Protein 5Y3T (pdb70)

CATH classification: 3.10.20.90

Secondary structure (DSSP, 8-state):
--SHHHHHHHHHHHHHHHHTT-HHHHHHHHHHHHHTT--EEEEEPPPPPTTS-EEEEEEEEETTS-EEEEEEEE-TTSBHHHHHHHHHHHH---GGGEEEESSSSB--TTSBSGGGT--STT-EEEEEE--TT--/-HHHHHHHHHHHHHHHHHHHHHTT--HHHHHHHHHHH--S-HHHHHHHHHHHHHHHHHHHHHHH-GGG-PPPHHHHHHHHHHTTT-HHHHHHHHHHHHHHHHHHHHHTT--GGGTHHHHHHHTTT-HHHHHHHHHHHHHHHHHHHTT-SSPPP----/-HHHHHHHHHHHHHT-HHHHHHHHHHHHHTT--EEEEE-GGGSPPS-EEEEEEEE-TT----S----SEEEEE-TT-BHHHHHHHHHHHH---GGGEEEEETTEEPPTTSBTGGGT--STT-EEEEEEPS--

Foldseek 3Di:
DPCVVVLVVLVVQLVVCVVVVVVVSVCVSVVVCVVVVPDDDDDDDDFDDLQDWAKEWEWEAEPVGDIDTDIDIDRQQDFPLNVQVVCCVVPNQHSVFKFKDDDNDTGDRGDGNVNRVDGHHPHYIYIYGYDPPPD/DVVVVVVVVVVVLVVQCVVQVVVPHHSLQQQLQCVQPVDPNSVVCCVPPVVVLLVVLQVLLCVVDVVQAGAASLLLVVLSSVVSNPSVRSSVVSNVLSVVLQVVVVVVPDHVVLQQSVLCRVPNNDSVRSNVVSCPVVCVVVVVCPPPPDDDDDDDD/DVVLVVQLVCCVVVVNVVSNVVSVVVCVVVVPDDQDADDLVVFQFFQAWEQEAEEEDDDDDDPPRDRVDIDRHTQSAFLLVVQVVCCVVPNAHPVFWWKAAPPDGGDRSDGNVVSPDRHHPGYMYIYGYDPD

InterPro domains:
  IPR000626 Ubiquitin-like domain [PS50053] (55-119)
  IPR001841 Zinc finger, RING-type [PS50089] (280-322)
  IPR001841 Zinc finger, RING-type [SM00184] (280-324)
  IPR001876 Zinc finger, RanBP2-type [PS01358] (195-214)
  IPR001876 Zinc finger, RanBP2-type [PS50199] (188-220)
  IPR001876 Zinc finger, RanBP2-type [SM00547] (193-217)
  IPR013083 Zinc finger, RING/FYVE/PHD-type [G3DSA:3.30.40.10] (274-361)
  IPR017907 Zinc finger, RING-type, conserved site [PS00518] (298-307)
  IPR027370 Zinc finger, RING-type, eukaryotic [PF13445] (280-322)
  IPR029071 Ubiquitin-like domain superfamily [SSF54236] (51-129)
  IPR036443 Zinc finger, RanBP2-type superfamily [SSF90209] (191-218)
  IPR044066 TRIAD supradomain [PS51873] (276-504)
  IPR047557 Heme-oxidized IRP2 ubiquitin ligase 1, Rcat domain [cd20358] (436-508)
  IPR047558 Heme-oxidized IRP2 ubiquitin ligase 1, BRcat domain [cd20345] (359-423)
  IPR047559 Heme-oxidized IRP2 ubiquitin ligase 1, modified RING finger, HC subclass [cd16633] (271-326)
  IPR051628 Linear Ubiquitination-Associated E3 Ligases [PTHR22770] (3-496)
  IPR057468 HOIL-1/Sharpin, LUBAC thetering domain [PF25393] (10-51)

Radius of gyration: 24.78 Å; Cα contacts (8 Å, |Δi|>4): 792; chains: 3; bounding box: 67×51×66 Å

Solvent-accessible surface area: 21397 Å² total; per-residue (Å²): 72,162,169,13,90,78,3,14,90,18,0,31,16,0,14,47,0,0,25,2,11,38,77,136,14,0,54,115,31,0,44,78,0,0,90,98,156,3,44,13,141,10,72,44,99,124,97,55,60,63,92,93,83,1,30,0,32,0,53,2,48,3,0,27,140,87,94,31,72,0,50,5,12,1,81,0,53,18,49,5,41,50,4,32,75,49,1,86,144,36,22,29,2,45,46,95,27,4,28,7,7,33,63,158,183,80,8,160,68,134,59,41,3,66,72,43,39,8,93,125,72,50,43,37,12,60,2,10,0,15,0,38,122,33,178,82,103,44,83,122,17,60,137,34,0,26,91,10,0,36,28,0,28,105,0,36,95,60,69,9,34,0,35,20,0,8,0,0,34,110,86,49,54,22,148,75,6,42,106,31,20,179,68,63,23,74,145,9,16,113,60,0,20,99,56,0,22,119,129,22,106,142,10,28,61,14,7,85,107,2,0,102,84,7,0,12,88,30,23,4,67,40,114,43,0,11,62,32,0,10,8,19,0,56,100,18,16,78,44,0,102,79,18,52,15,5,58,203,99,21,0,25,117,4,0,90,126,52,12,4,54,14,30,160,0,2,22,75,28,2,93,146,119,5,98,58,9,91,128,29,8,181,56,211,130,30,80,111,62,42,125,119,129,119,131,45,2,70,143,0,16,115,10,0,50,41,17,68,74,160,38,0,19,124,10,0,15,61,0,0,90,106,25,5,45,4,58,7,79,10,88,115,98,100,19,32,114,28,65,18,96,0,48,2,16,40,18,52,19,117,35,138,39,68,114,81,65,80,32,125,38,53,7,132,8,64,0,43,25,26,1,38,42,0,17,86,49,2,100,96,103,90,45,89,60,48,62,15,0,49,2,0,2,7,173,42,5,10,18,54,101,66,5,0,3,8,22,36,1,31,102,82,16,0,4,0,4,8,0,22,29,79,87,129

Organism: Mus musculus (NCBI:txid10090)

Nearest PDB structures (foldseek):
  5y3t-assembly1_A  TM=1.007E+00  e=5.235E-29  Mus musculus
  4dbg-assembly1_A  TM=9.729E-01  e=2.708E-15  Homo sapiens
  7v8e-assembly2_D  TM=9.627E-01  e=1.747E-13  Homo sapiens
  2lgy-assembly1_A  TM=8.645E-01  e=3.085E-15  Homo sapiens
  1v5o-assembly1_A  TM=7.874E-01  e=5.569E-07  Mus musculus

GO terms:
  GO:0043065 positive regulation of apoptotic process (P, IMP)
  GO:0043123 positive regulation of canonical NF-kappaB signal transduction (P, IMP)
  GO:1901224 positive regulation of non-canonical NF-kappaB signal transduction (P, IMP)
  GO:0071797 LUBAC complex (C, IDA)
  GO:1990757 ubiquitin ligase activator activity (F, IDA)
  GO:0033209 tumor necrosis factor-mediated signaling pathway (P, TAS)
  GO:0060546 negative regulation of necroptotic process (P, IGI)
  GO:2001238 positive regulation of extrinsic apoptotic signaling pathway (P, IMP)
  GO:0000209 protein polyubiquitination (P, IMP)
  GO:0005515 protein binding (F, IPI)

Structure (mmCIF, N/CA/C/O backbone):
data_5Y3T
#
_entry.id   5Y3T
#
_cell.length_a   143.902
_cell.length_b   59.732
_cell.length_c   58.554
_cell.angle_alpha   90.00
_cell.angle_beta   97.42
_cell.angle_gamma   90.00
#
_symmetry.space_group_name_H-M   'C 1 2 1'
#
loop_
_entity.id
_entity.type
_entity.pdbx_description
1 polymer 'RanBP-type and C3HC4-type zinc finger-containing protein 1'
2 polymer 'E3 ubiquitin-protein ligase RNF31'
3 polymer Sharpin
4 non-polymer GLYCEROL
5 water water
#
loop_
_atom_site.group_PDB
_atom_site.id
_atom_site.type_symbol
_atom_site.label_atom_id
_atom_site.label_alt_id
_atom_site.label_comp_id
_atom_site.label_asym_id
_atom_site.label_entity_id
_atom_site.label_seq_id
_atom_site.pdbx_PDB_ins_code
_atom_site.Cartn_x
_atom_site.Cartn_y
_atom_site.Cartn_z
_atom_site.occupancy
_atom_site.B_iso_or_equiv
_atom_site.auth_seq_id
_atom_site.auth_comp_id
_atom_site.auth_asym_id
_atom_site.auth_atom_id
_atom_site.pdbx_PDB_model_num
ATOM 1 N N . ASP A 1 2 ? 38.701 -27.097 42.152 1.00 104.86 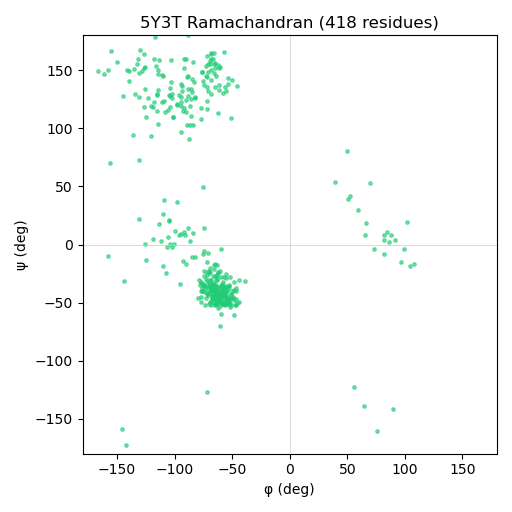2 ASP A N 1
ATOM 2 C CA . ASP A 1 2 ? 38.788 -26.734 40.715 1.00 100.63 2 ASP A CA 1
ATOM 3 C C . ASP A 1 2 ? 39.901 -25.679 40.502 1.00 96.68 2 ASP A C 1
ATOM 4 O O . ASP A 1 2 ? 39.897 -24.624 41.149 1.00 90.02 2 ASP A O 1
ATOM 9 N N . GLU A 1 3 ? 40.846 -25.984 39.606 1.00 89.39 3 GLU A N 1
ATOM 10 C CA . GLU A 1 3 ? 41.853 -25.016 39.141 1.00 96.96 3 GLU A CA 1
ATOM 11 C C . GLU A 1 3 ? 41.201 -23.950 38.208 1.00 95.06 3 GLU A C 1
ATOM 12 O O . GLU A 1 3 ? 40.252 -23.293 38.625 1.00 92.77 3 GLU A O 1
ATOM 18 N N . LYS A 1 4 ? 41.741 -23.738 36.994 1.00 88.64 4 LYS A N 1
ATOM 19 C CA . LYS A 1 4 ? 40.982 -23.232 35.851 1.00 75.49 4 LYS A CA 1
ATOM 20 C C . LYS A 1 4 ? 40.582 -24.429 34.984 1.00 74.91 4 LYS A C 1
ATOM 21 O O . LYS A 1 4 ? 40.609 -24.382 33.760 1.00 69.70 4 LYS A O 1
ATOM 27 N N . THR A 1 5 ? 40.276 -25.539 35.648 1.00 68.16 5 THR A N 1
ATOM 28 C CA . THR A 1 5 ? 39.408 -26.579 35.119 1.00 70.02 5 THR A CA 1
ATOM 29 C C . THR A 1 5 ? 37.957 -26.000 34.989 1.00 70.28 5 THR A C 1
ATOM 30 O O . THR A 1 5 ? 37.142 -26.464 34.181 1.00 64.85 5 THR A O 1
ATOM 34 N N . LYS A 1 6 ? 37.664 -25.022 35.838 1.00 66.29 6 LYS A N 1
ATOM 35 C CA . LYS A 1 6 ? 36.421 -24.274 35.847 1.00 72.75 6 LYS A CA 1
ATOM 36 C C . LYS A 1 6 ? 36.211 -23.657 34.479 1.00 71.90 6 LYS A C 1
ATOM 37 O O . LYS A 1 6 ? 35.163 -23.827 33.856 1.00 61.47 6 LYS A O 1
ATOM 43 N N . LYS A 1 7 ? 37.259 -22.975 34.026 1.00 72.66 7 LYS A N 1
ATOM 44 C CA . LYS A 1 7 ? 37.271 -22.205 32.791 1.00 69.77 7 LYS A CA 1
ATOM 45 C C . LYS A 1 7 ? 37.095 -23.105 31.573 1.00 59.43 7 LYS A C 1
ATOM 46 O O . LYS A 1 7 ? 36.235 -22.890 30.723 1.00 62.05 7 LYS A O 1
ATOM 52 N N . ALA A 1 8 ? 37.913 -24.126 31.502 1.00 56.32 8 ALA A N 1
ATOM 53 C CA . ALA A 1 8 ? 37.746 -25.137 30.473 1.00 62.49 8 ALA A CA 1
ATOM 54 C C . ALA A 1 8 ? 36.305 -25.729 30.416 1.00 56.12 8 ALA A C 1
ATOM 55 O O . ALA A 1 8 ? 35.823 -25.986 29.321 1.00 55.83 8 ALA A O 1
ATOM 57 N N . GLU A 1 9 ? 35.609 -25.899 31.547 1.00 54.21 9 GLU A N 1
ATOM 58 C CA . GLU A 1 9 ? 34.210 -26.428 31.518 1.00 55.84 9 GLU A CA 1
ATOM 59 C C . GLU A 1 9 ? 33.221 -25.426 30.886 1.00 57.06 9 GLU A C 1
ATOM 60 O O . GLU A 1 9 ? 32.428 -25.773 29.985 1.00 53.48 9 GLU A O 1
ATOM 66 N N . GLU A 1 10 ? 33.290 -24.194 31.373 1.00 53.28 10 GLU A N 1
ATOM 67 C CA . GLU A 1 10 ? 32.561 -23.058 30.811 1.00 58.71 10 GLU A CA 1
ATOM 68 C C . GLU A 1 10 ? 32.690 -22.993 29.318 1.00 53.18 10 GLU A C 1
ATOM 69 O O . GLU A 1 10 ? 31.684 -22.940 28.604 1.00 63.93 10 GLU A O 1
ATOM 75 N N . MET A 1 11 ? 33.921 -23.032 28.842 1.00 49.07 11 MET A N 1
ATOM 76 C CA . MET A 1 11 ? 34.159 -22.996 27.392 1.00 54.54 11 MET A CA 1
ATOM 77 C C . MET A 1 11 ? 33.553 -24.218 26.691 1.00 54.32 11 MET A C 1
ATOM 78 O O . MET A 1 11 ? 32.877 -24.074 25.683 1.00 49.09 11 MET A O 1
ATOM 83 N N . ALA A 1 12 ? 33.776 -25.407 27.246 1.00 50.18 12 ALA A N 1
ATOM 84 C CA . ALA A 1 12 ? 33.138 -26.605 26.721 1.00 55.77 12 ALA A CA 1
ATOM 85 C C . ALA A 1 12 ? 31.614 -26.465 26.624 1.00 49.00 12 ALA A C 1
ATOM 86 O O . ALA A 1 12 ? 31.034 -26.726 25.580 1.00 44.30 12 ALA A O 1
ATOM 88 N N . LEU A 1 13 ? 30.986 -26.025 27.705 1.00 47.46 13 LEU A N 1
ATOM 89 C CA . LEU A 1 13 ? 29.534 -25.876 27.723 1.00 44.57 13 LEU A CA 1
ATOM 90 C C . LEU A 1 13 ? 29.110 -24.789 26.727 1.00 49.97 13 LEU A C 1
ATOM 91 O O . LEU A 1 13 ? 28.055 -24.914 26.084 1.00 50.74 13 LEU A O 1
ATOM 96 N N . SER A 1 14 ? 29.926 -23.732 26.584 1.00 48.42 14 SER A N 1
ATOM 97 C CA . SER A 1 14 ? 29.599 -22.672 25.624 1.00 49.01 14 SER A CA 1
ATOM 98 C C . SER A 1 14 ? 29.698 -23.145 24.191 1.00 50.00 14 SER A C 1
ATOM 99 O O . SER A 1 14 ? 28.892 -22.765 23.372 1.00 49.72 14 SER A O 1
ATOM 102 N N . LEU A 1 15 ? 30.697 -23.970 23.898 1.00 53.83 15 LEU A N 1
ATOM 103 C CA . LEU A 1 15 ? 30.803 -24.651 22.600 1.00 52.55 15 LEU A CA 1
ATOM 104 C C . LEU A 1 15 ? 29.574 -25.483 22.286 1.00 49.99 15 LEU A C 1
ATOM 105 O O . LEU A 1 15 ? 29.104 -25.455 21.162 1.00 55.16 15 LEU A O 1
ATOM 110 N N . ALA A 1 16 ? 29.056 -26.226 23.266 1.00 49.08 16 ALA A N 1
ATOM 111 C CA . ALA A 1 16 ? 27.842 -27.038 23.053 1.00 50.53 16 ALA A CA 1
ATOM 112 C C . ALA A 1 16 ? 26.603 -26.195 22.720 1.00 50.03 16 ALA A C 1
ATOM 113 O O . ALA A 1 16 ? 25.777 -26.587 21.877 1.00 55.36 16 ALA A O 1
ATOM 115 N N . ARG A 1 17 ? 26.482 -25.055 23.386 1.00 52.16 17 ARG A N 1
ATOM 116 C CA . ARG A 1 17 ? 25.358 -24.116 23.156 1.00 54.93 17 ARG A CA 1
ATOM 117 C C . ARG A 1 17 ? 25.445 -23.384 21.811 1.00 54.23 17 ARG A C 1
ATOM 118 O O . ARG A 1 17 ? 24.445 -23.281 21.075 1.00 47.10 17 ARG A O 1
ATOM 126 N N . ALA A 1 18 ? 26.644 -22.919 21.475 1.00 51.57 18 ALA A N 1
ATOM 127 C CA . ALA A 1 18 ? 26.922 -22.385 20.127 1.00 47.91 18 ALA A CA 1
ATOM 128 C C . ALA A 1 18 ? 26.536 -23.377 19.027 1.00 50.78 18 ALA A C 1
ATOM 129 O O . ALA A 1 18 ? 25.876 -23.027 18.044 1.00 53.71 18 ALA A O 1
ATOM 131 N N . VAL A 1 19 ? 26.932 -24.630 19.199 1.00 47.70 19 VAL A N 1
ATOM 132 C CA . VAL A 1 19 ? 26.748 -25.594 18.125 1.00 50.99 19 VAL A CA 1
ATOM 133 C C . VAL A 1 19 ? 25.257 -25.871 17.964 1.00 53.27 19 VAL A C 1
ATOM 134 O O . VAL A 1 19 ? 24.734 -25.789 16.867 1.00 59.80 19 VAL A O 1
ATOM 138 N N . ALA A 1 20 ? 24.580 -26.154 19.071 1.00 52.21 20 ALA A N 1
ATOM 139 C CA . ALA A 1 20 ? 23.145 -26.448 19.085 1.00 47.27 20 ALA A CA 1
ATOM 140 C C . ALA A 1 20 ? 22.290 -25.254 18.620 1.00 46.93 20 ALA A C 1
ATOM 141 O O . ALA A 1 20 ? 21.223 -25.445 18.037 1.00 52.94 20 ALA A O 1
ATOM 143 N N . GLY A 1 21 ? 22.777 -24.042 18.863 1.00 44.98 21 GLY A N 1
ATOM 144 C CA . GLY A 1 21 ? 22.100 -22.826 18.465 1.00 47.08 21 GLY A CA 1
ATOM 145 C C . GLY A 1 21 ? 22.461 -22.281 17.105 1.00 52.70 21 GLY A C 1
ATOM 146 O O . GLY A 1 21 ? 22.071 -21.141 16.753 1.00 58.78 21 GLY A O 1
ATOM 147 N N . GLY A 1 22 ? 23.235 -23.053 16.346 1.00 52.19 22 GLY A N 1
ATOM 148 C CA . GLY A 1 22 ? 23.644 -22.656 15.001 1.00 52.17 22 GLY A CA 1
ATOM 149 C C . GLY A 1 22 ? 24.551 -21.458 14.917 1.00 49.88 22 GLY A C 1
ATOM 150 O O . GLY A 1 22 ? 24.685 -20.862 13.867 1.00 58.84 22 GLY A O 1
ATOM 151 N N . ASP A 1 23 ? 25.203 -21.094 16.008 1.00 57.53 23 ASP A N 1
ATOM 152 C CA . ASP A 1 23 ? 26.032 -19.907 15.995 1.00 56.62 23 ASP A CA 1
ATOM 153 C C . ASP A 1 23 ? 27.397 -20.407 15.518 1.00 65.16 23 ASP A C 1
ATOM 154 O O . ASP A 1 23 ? 28.232 -20.853 16.317 1.00 71.41 23 ASP A O 1
ATOM 159 N N . GLU A 1 24 ? 27.578 -20.369 14.196 1.00 71.78 24 GLU A N 1
ATOM 160 C CA . GLU A 1 24 ? 28.825 -20.790 13.556 1.00 75.38 24 GLU A CA 1
ATOM 161 C C . GLU A 1 24 ? 30.060 -20.057 14.069 1.00 73.34 24 GLU A C 1
ATOM 162 O O . GLU A 1 24 ? 31.043 -20.724 14.393 1.00 67.21 24 GLU A O 1
ATOM 168 N N . GLN A 1 25 ? 30.028 -18.719 14.140 1.00 68.47 25 GLN A N 1
ATOM 169 C CA . GLN A 1 25 ? 31.241 -17.969 14.580 1.00 72.17 25 GLN A CA 1
ATOM 170 C C . GLN A 1 25 ? 31.609 -18.250 16.038 1.00 65.69 25 GLN A C 1
ATOM 171 O O . GLN A 1 25 ? 32.783 -18.250 16.366 1.00 71.74 25 GLN A O 1
ATOM 177 N N . ALA A 1 26 ? 30.625 -18.476 16.907 1.00 62.55 26 ALA A N 1
ATOM 178 C CA . ALA A 1 26 ? 30.912 -18.745 18.321 1.00 62.18 26 ALA A CA 1
ATOM 179 C C . ALA A 1 26 ? 31.415 -20.205 18.460 1.00 53.31 26 ALA A C 1
ATOM 180 O O . ALA A 1 26 ? 32.359 -20.483 19.191 1.00 55.41 26 ALA A O 1
ATOM 182 N N . ALA A 1 27 ? 30.815 -21.119 17.717 1.00 46.26 27 ALA A N 1
ATOM 183 C CA . ALA A 1 27 ? 31.326 -22.486 17.695 1.00 56.16 27 ALA A CA 1
ATOM 184 C C . ALA A 1 27 ? 32.809 -22.507 17.319 1.00 58.57 27 ALA A C 1
ATOM 185 O O . ALA A 1 27 ? 33.577 -23.236 17.930 1.00 60.64 27 ALA A O 1
ATOM 187 N N . ILE A 1 28 ? 33.198 -21.664 16.357 1.00 62.61 28 ILE A N 1
ATOM 188 C CA . ILE A 1 28 ? 34.594 -21.552 15.917 1.00 61.47 28 ILE A CA 1
ATOM 189 C C . ILE A 1 28 ? 35.469 -21.003 17.041 1.00 64.45 28 ILE A C 1
ATOM 190 O O . ILE A 1 28 ? 36.552 -21.544 17.291 1.00 59.86 28 ILE A O 1
ATOM 195 N N . LYS A 1 29 ? 34.994 -19.956 17.710 1.00 56.20 29 LYS A N 1
ATOM 196 C CA . LYS A 1 29 ? 35.749 -19.369 18.792 1.00 56.86 29 LYS A CA 1
ATOM 197 C C . LYS A 1 29 ? 36.068 -20.320 19.954 1.00 57.59 29 LYS A C 1
ATOM 198 O O . LYS A 1 29 ? 37.191 -20.354 20.440 1.00 65.56 29 LYS A O 1
ATOM 204 N N . TYR A 1 30 ? 35.064 -21.042 20.426 1.00 58.74 30 TYR A N 1
ATOM 205 C CA . TYR A 1 30 ? 35.240 -21.904 21.576 1.00 57.16 30 TYR A CA 1
ATOM 206 C C . TYR A 1 30 ? 36.036 -23.139 21.191 1.00 54.44 30 TYR A C 1
ATOM 207 O O . TYR A 1 30 ? 36.879 -23.549 21.943 1.00 56.30 30 TYR A O 1
ATOM 216 N N . ALA A 1 31 ? 35.774 -23.719 20.017 1.00 56.97 31 ALA A N 1
ATOM 217 C CA . ALA A 1 31 ? 36.568 -24.837 19.518 1.00 59.38 31 ALA A CA 1
ATOM 218 C C . ALA A 1 31 ? 38.041 -24.463 19.396 1.00 67.18 31 ALA A C 1
ATOM 219 O O . ALA A 1 31 ? 38.928 -25.293 19.673 1.00 56.16 31 ALA A O 1
ATOM 221 N N . THR A 1 32 ? 38.265 -23.214 18.977 1.00 65.56 32 THR A N 1
ATOM 222 C CA . THR A 1 32 ? 39.588 -22.671 18.714 1.00 63.92 32 THR A CA 1
ATOM 223 C C . THR A 1 32 ? 40.324 -22.500 20.021 1.00 60.52 32 THR A C 1
ATOM 224 O O . THR A 1 32 ? 41.420 -23.014 20.182 1.00 66.72 32 THR A O 1
ATOM 228 N N . TRP A 1 33 ? 39.692 -21.847 20.970 1.00 56.79 33 TRP A N 1
ATOM 229 C CA . TRP A 1 33 ? 40.271 -21.666 22.314 1.00 62.25 33 TRP A CA 1
ATOM 230 C C . TRP A 1 33 ? 40.596 -23.005 23.005 1.00 66.19 33 TRP A C 1
ATOM 231 O O . TRP A 1 33 ? 41.580 -23.084 23.740 1.00 71.98 33 TRP A O 1
ATOM 242 N N . LEU A 1 34 ? 39.749 -24.025 22.790 1.00 64.33 34 LEU A N 1
ATOM 243 C CA . LEU A 1 34 ? 39.915 -25.348 23.424 1.00 63.85 34 LEU A CA 1
ATOM 244 C C . LEU A 1 34 ? 41.008 -26.176 22.742 1.00 59.22 34 LEU A C 1
ATOM 245 O O . LEU A 1 34 ? 41.814 -26.796 23.420 1.00 55.39 34 LEU A O 1
ATOM 250 N N . ALA A 1 35 ? 41.002 -26.202 21.410 1.00 62.41 35 ALA A N 1
ATOM 251 C CA . ALA A 1 35 ? 42.060 -26.840 20.631 1.00 62.20 35 ALA A CA 1
ATOM 252 C C . ALA A 1 35 ? 43.406 -26.231 20.951 1.00 63.72 35 ALA A C 1
ATOM 253 O O . ALA A 1 35 ? 44.416 -26.962 21.114 1.00 64.08 35 ALA A O 1
ATOM 255 N N . GLU A 1 36 ? 43.436 -24.913 21.093 1.00 56.41 36 GLU A N 1
ATOM 256 C CA . GLU A 1 36 ? 44.728 -24.268 21.334 1.00 64.57 36 GLU A CA 1
ATOM 257 C C . GLU A 1 36 ? 45.300 -24.624 22.731 1.00 61.75 36 GLU A C 1
ATOM 258 O O . GLU A 1 36 ? 46.516 -24.773 22.891 1.00 65.18 36 GLU A O 1
ATOM 264 N N . GLN A 1 37 ? 44.428 -24.861 23.703 1.00 61.99 37 GLN A N 1
ATOM 265 C CA . GLN A 1 37 ? 44.822 -25.399 25.021 1.00 59.59 37 GLN A CA 1
ATOM 266 C C . GLN A 1 37 ? 44.964 -26.939 25.085 1.00 62.72 37 GLN A C 1
ATOM 267 O O . GLN A 1 37 ? 45.080 -27.514 26.189 1.00 62.10 37 GLN A O 1
ATOM 273 N N . ARG A 1 38 ? 44.931 -27.607 23.928 1.00 63.59 38 ARG A N 1
ATOM 274 C CA . ARG A 1 38 ? 44.946 -29.088 23.833 1.00 71.21 38 ARG A CA 1
ATOM 275 C C . ARG A 1 38 ? 44.094 -29.797 24.914 1.00 66.38 38 ARG A C 1
ATOM 276 O O . ARG A 1 38 ? 44.580 -30.647 25.638 1.00 71.00 38 ARG A O 1
ATOM 284 N N . VAL A 1 39 ? 42.817 -29.423 25.024 1.00 75.86 39 VAL A N 1
ATOM 285 C CA . VAL A 1 39 ? 41.964 -29.930 26.110 1.00 65.94 39 VAL A CA 1
ATOM 286 C C . VAL A 1 39 ? 41.353 -31.249 25.699 1.00 62.47 39 VAL A C 1
ATOM 287 O O . VAL A 1 39 ? 40.756 -31.365 24.631 1.00 66.20 39 VAL A O 1
ATOM 291 N N . PRO A 1 40 ? 41.546 -32.271 26.518 1.00 57.85 40 PRO A N 1
ATOM 292 C CA . PRO A 1 40 ? 40.956 -33.549 26.130 1.00 58.59 40 PRO A CA 1
ATOM 293 C C . PRO A 1 40 ? 39.490 -33.584 26.541 1.00 53.10 40 PRO A C 1
ATOM 294 O O . PRO A 1 40 ? 39.171 -33.297 27.707 1.00 55.54 40 PRO A O 1
ATOM 298 N N . LEU A 1 41 ? 38.620 -33.897 25.582 1.00 49.95 41 LEU A N 1
ATOM 299 C CA . LEU A 1 41 ? 37.171 -33.807 25.771 1.00 53.17 41 LEU A CA 1
ATOM 300 C C . LEU A 1 41 ? 36.463 -35.075 25.314 1.00 54.98 41 LEU A C 1
ATOM 301 O O . LEU A 1 41 ? 36.904 -35.721 24.366 1.00 62.10 41 LEU A O 1
ATOM 306 N N . ARG A 1 42 ? 35.363 -35.408 25.978 1.00 57.66 42 ARG A N 1
ATOM 307 C CA . ARG A 1 42 ? 34.391 -36.388 25.473 1.00 61.27 42 ARG A CA 1
ATOM 308 C C . ARG A 1 42 ? 33.376 -35.540 24.711 1.00 63.96 42 ARG A C 1
ATOM 309 O O . ARG A 1 42 ? 32.758 -34.638 25.289 1.00 64.05 42 ARG A O 1
ATOM 317 N N . VAL A 1 43 ? 33.264 -35.780 23.405 1.00 64.64 43 VAL A N 1
ATOM 318 C CA . VAL A 1 43 ? 32.295 -35.113 22.559 1.00 58.19 43 VAL A CA 1
ATOM 319 C C . VAL A 1 43 ? 31.420 -36.179 21.959 1.00 65.13 43 VAL A C 1
ATOM 320 O O . VAL A 1 43 ? 31.904 -37.053 21.263 1.00 66.48 43 VAL A O 1
ATOM 324 N N . GLN A 1 44 ? 30.128 -36.106 22.256 1.00 70.57 44 GLN A N 1
ATOM 325 C CA . GLN A 1 44 ? 29.169 -37.089 21.804 1.00 71.77 44 GLN A CA 1
ATOM 326 C C . GLN A 1 44 ? 27.904 -36.425 21.382 1.00 65.68 44 GLN A C 1
ATOM 327 O O . GLN A 1 44 ? 27.523 -35.396 21.893 1.00 72.53 44 GLN A O 1
ATOM 333 N N . VAL A 1 45 ? 27.262 -37.057 20.426 1.00 66.80 45 VAL A N 1
ATOM 334 C CA . VAL A 1 45 ? 25.933 -36.716 20.027 1.00 69.57 45 VAL A CA 1
ATOM 335 C C . VAL A 1 45 ? 24.992 -37.148 21.167 1.00 77.70 45 VAL A C 1
ATOM 336 O O . VAL A 1 45 ? 25.121 -38.253 21.701 1.00 70.27 45 VAL A O 1
ATOM 340 N N . LYS A 1 46 ? 24.081 -36.257 21.571 1.00 80.06 46 LYS A N 1
ATOM 341 C CA . LYS A 1 46 ? 23.131 -36.596 22.619 1.00 80.66 46 LYS A CA 1
ATOM 342 C C . LYS A 1 46 ? 22.289 -37.777 22.137 1.00 84.72 46 LYS A C 1
ATOM 343 O O . LYS A 1 46 ? 21.898 -37.819 20.972 1.00 75.75 46 LYS A O 1
ATOM 349 N N . PRO A 1 47 ? 22.041 -38.760 23.017 1.00 95.42 47 PRO A N 1
ATOM 350 C CA . PRO A 1 47 ? 21.199 -39.893 22.575 1.00 102.94 47 PRO A CA 1
ATOM 351 C C . PRO A 1 47 ? 19.796 -39.455 22.149 1.00 99.86 47 PRO A C 1
ATOM 352 O O . PRO A 1 47 ? 19.303 -38.440 22.636 1.00 87.14 47 PRO A O 1
ATOM 356 N N . GLU A 1 48 ? 19.169 -40.215 21.251 1.00 109.20 48 GLU A N 1
ATOM 357 C CA . GLU A 1 48 ? 17.764 -39.983 20.920 1.00 115.70 48 GLU A CA 1
ATOM 358 C C . GLU A 1 48 ? 16.939 -40.248 22.175 1.00 112.96 48 GLU A C 1
ATOM 359 O O . GLU A 1 48 ? 17.258 -41.138 22.976 1.00 98.06 48 GLU A O 1
ATOM 365 N N . VAL A 1 49 ? 15.882 -39.450 22.307 1.00 118.73 49 VAL A N 1
ATOM 366 C CA . VAL A 1 49 ? 15.162 -39.215 23.570 1.00 113.90 49 VAL A CA 1
ATOM 367 C C . VAL A 1 49 ? 14.598 -40.476 24.276 1.00 111.41 49 VAL A C 1
ATOM 368 O O . VAL A 1 49 ? 14.527 -41.562 23.686 1.00 107.86 49 VAL A O 1
ATOM 372 N N . SER A 1 50 ? 14.217 -40.314 25.548 1.00 107.56 50 SER A N 1
ATOM 373 C CA . SER A 1 50 ? 13.515 -41.354 26.304 1.00 102.45 50 SER A CA 1
ATOM 374 C C . SER A 1 50 ? 12.089 -41.560 25.754 1.00 107.97 50 SER A C 1
ATOM 375 O O . SER A 1 50 ? 11.527 -40.656 25.110 1.00 107.17 50 SER A O 1
ATOM 378 N N . PRO A 1 51 ? 11.485 -42.738 26.016 1.00 108.58 51 PRO A N 1
ATOM 379 C CA . PRO A 1 51 ? 10.058 -42.919 25.684 1.00 108.56 51 PRO A CA 1
ATOM 380 C C . PRO A 1 51 ? 9.013 -41.962 26.362 1.00 110.43 51 PRO A C 1
ATOM 381 O O . PRO A 1 51 ? 7.830 -42.069 26.034 1.00 104.79 51 PRO A O 1
ATOM 385 N N . THR A 1 52 ? 9.418 -41.060 27.272 1.00 105.65 52 THR A N 1
ATOM 386 C CA . THR A 1 52 ? 8.513 -40.013 27.806 1.00 112.20 52 THR A CA 1
ATOM 387 C C . THR A 1 52 ? 8.890 -38.622 27.281 1.00 105.60 52 THR A C 1
ATOM 388 O O . THR A 1 52 ? 8.784 -37.623 28.002 1.00 96.61 52 THR A O 1
ATOM 392 N N . GLN A 1 53 ? 9.296 -38.564 26.012 1.00 96.14 53 GLN A N 1
ATOM 393 C CA . GLN A 1 53 ? 9.750 -37.315 25.401 1.00 97.06 53 GLN A CA 1
ATOM 394 C C . GLN A 1 53 ? 9.294 -37.145 23.943 1.00 88.20 53 GLN A C 1
ATOM 395 O O . GLN A 1 53 ? 9.115 -38.115 23.208 1.00 82.60 53 GLN A O 1
ATOM 401 N N . ASP A 1 54 ? 9.118 -35.885 23.555 1.00 81.86 54 ASP A N 1
ATOM 402 C CA . ASP A 1 54 ? 8.517 -35.526 22.284 1.00 81.05 54 ASP A CA 1
ATOM 403 C C . ASP A 1 54 ? 9.432 -35.911 21.118 1.00 78.28 54 ASP A C 1
ATOM 404 O O . ASP A 1 54 ? 10.615 -35.602 21.125 1.00 86.34 54 ASP A O 1
ATOM 409 N N . ILE A 1 55 ? 8.858 -36.607 20.142 1.00 71.09 55 ILE A N 1
ATOM 410 C CA . ILE A 1 55 ? 9.492 -36.905 18.872 1.00 66.13 55 ILE A CA 1
ATOM 411 C C . ILE A 1 55 ? 8.536 -36.571 17.731 1.00 63.57 55 ILE A C 1
ATOM 412 O O . ILE A 1 55 ? 7.326 -36.539 17.944 1.00 59.64 55 ILE A O 1
ATOM 417 N N . ARG A 1 56 ? 9.072 -36.375 16.519 1.00 65.21 56 ARG A N 1
ATOM 418 C CA . ARG A 1 56 ? 8.256 -36.112 15.319 1.00 61.21 56 ARG A CA 1
ATOM 419 C C . ARG A 1 56 ? 7.957 -37.385 14.539 1.00 60.67 56 ARG A C 1
ATOM 420 O O . ARG A 1 56 ? 8.878 -38.081 14.102 1.00 71.95 56 ARG A O 1
ATOM 428 N N . LEU A 1 57 ? 6.678 -37.681 14.344 1.00 61.97 57 LEU A N 1
ATOM 429 C CA . LEU A 1 57 ? 6.245 -38.899 13.649 1.00 59.20 57 LEU A CA 1
ATOM 430 C C . LEU A 1 57 ? 5.824 -38.570 12.221 1.00 57.04 57 LEU A C 1
ATOM 431 O O . LEU A 1 57 ? 4.965 -37.741 12.006 1.00 61.58 57 LEU A O 1
ATOM 436 N N . CYS A 1 58 ? 6.397 -39.257 11.254 1.00 55.55 58 CYS A N 1
ATOM 437 C CA . CYS A 1 58 ? 6.018 -39.087 9.872 1.00 52.72 58 CYS A CA 1
ATOM 438 C C . CYS A 1 58 ? 4.829 -39.985 9.529 1.00 52.70 58 CYS A C 1
ATOM 439 O O . CYS A 1 58 ? 4.969 -41.190 9.320 1.00 55.41 58 CYS A O 1
ATOM 442 N N . VAL A 1 59 ? 3.650 -39.367 9.459 1.00 56.14 59 VAL A N 1
ATOM 443 C CA . VAL A 1 59 ? 2.410 -40.065 9.225 1.00 53.41 59 VAL A CA 1
ATOM 444 C C . VAL A 1 59 ? 2.051 -39.966 7.763 1.00 54.18 59 VAL A C 1
ATOM 445 O O . VAL A 1 59 ? 1.860 -38.864 7.277 1.00 58.27 59 VAL A O 1
ATOM 449 N N . SER A 1 60 ? 1.926 -41.113 7.090 1.00 50.51 60 SER A N 1
ATOM 450 C CA . SER A 1 60 ? 1.258 -41.209 5.808 1.00 52.12 60 SER A CA 1
ATOM 451 C C . SER A 1 60 ? -0.254 -41.308 6.044 1.00 55.53 60 SER A C 1
ATOM 452 O O . SER A 1 60 ? -0.714 -42.203 6.731 1.00 57.73 60 SER A O 1
ATOM 455 N N . VAL A 1 61 ? -1.017 -40.431 5.410 1.00 52.52 61 VAL A N 1
ATOM 456 C CA . VAL A 1 61 ? -2.439 -40.377 5.564 1.00 51.55 61 VAL A CA 1
ATOM 457 C C . VAL A 1 61 ? -3.053 -40.731 4.227 1.00 52.04 61 VAL A C 1
ATOM 458 O O . VAL A 1 61 ? -2.673 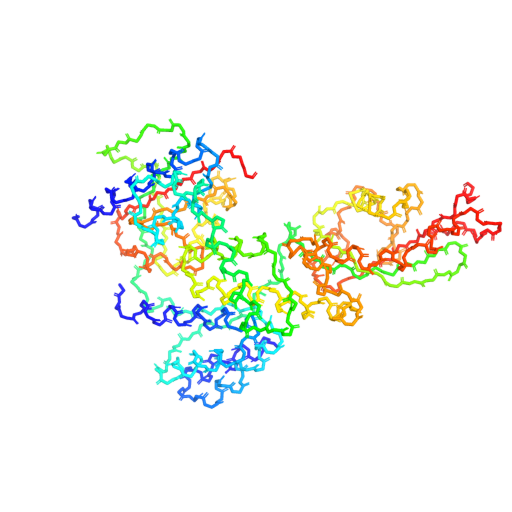-40.179 3.224 1.00 44.39 61 VAL A O 1
ATOM 462 N N . GLU A 1 62 ? -3.996 -41.665 4.242 1.00 52.00 62 GLU A N 1
ATOM 463 C CA . GLU A 1 62 ? -4.861 -41.922 3.112 1.00 57.91 62 GLU A CA 1
ATOM 464 C C . GLU A 1 62 ? -6.294 -41.900 3.607 1.00 51.30 62 GLU A C 1
ATOM 465 O O . GLU A 1 62 ? -6.559 -42.237 4.749 1.00 55.33 62 GLU A O 1
ATOM 471 N N . ASP A 1 63 ? -7.204 -41.491 2.742 1.00 48.17 63 ASP A N 1
ATOM 472 C CA . ASP A 1 63 ? -8.606 -41.498 3.076 1.00 55.28 63 ASP A CA 1
ATOM 473 C C . ASP A 1 63 ? -9.428 -42.452 2.167 1.00 54.95 63 ASP A C 1
ATOM 474 O O . ASP A 1 63 ? -8.909 -43.078 1.251 1.00 60.14 63 ASP A O 1
ATOM 479 N N . ALA A 1 64 ? -10.722 -42.534 2.435 1.00 55.45 64 ALA A N 1
ATOM 480 C CA . ALA A 1 64 ? -11.626 -43.419 1.721 1.00 50.88 64 ALA A CA 1
ATOM 481 C C . ALA A 1 64 ? -11.983 -42.966 0.327 1.00 53.00 64 ALA A C 1
ATOM 482 O O . ALA A 1 64 ? -12.949 -43.466 -0.247 1.00 61.38 64 ALA A O 1
ATOM 484 N N . TYR A 1 65 ? -11.252 -41.995 -0.222 1.00 60.88 65 TYR A N 1
ATOM 485 C CA . TYR A 1 65 ? -11.556 -41.422 -1.542 1.00 56.77 65 TYR A CA 1
ATOM 486 C C . TYR A 1 65 ? -10.295 -41.389 -2.400 1.00 57.17 65 TYR A C 1
ATOM 487 O O . TYR A 1 65 ? -10.220 -40.621 -3.385 1.00 58.18 65 TYR A O 1
ATOM 496 N N . MET A 1 66 ? -9.345 -42.261 -2.023 1.00 62.82 66 MET A N 1
ATOM 497 C CA . MET A 1 66 ? -7.976 -42.412 -2.601 1.00 71.37 66 MET A CA 1
ATOM 498 C C . MET A 1 66 ? -6.935 -41.322 -2.284 1.00 64.40 66 MET A C 1
ATOM 499 O O . MET A 1 66 ? -5.775 -41.480 -2.666 1.00 68.05 66 MET A O 1
ATOM 504 N N . HIS A 1 67 ? -7.317 -40.249 -1.578 1.00 59.67 67 HIS A N 1
ATOM 505 C CA . HIS A 1 67 ? -6.408 -39.113 -1.349 1.00 51.86 67 HIS A CA 1
ATOM 506 C C . HIS A 1 67 ? -5.356 -39.423 -0.312 1.00 47.41 67 HIS A C 1
ATOM 507 O O . HIS A 1 67 ? -5.649 -40.018 0.694 1.00 54.76 67 HIS A O 1
ATOM 514 N N . THR A 1 68 ? -4.142 -38.957 -0.545 1.00 48.36 68 THR A N 1
ATOM 515 C CA . THR A 1 68 ? -3.012 -39.224 0.338 1.00 47.56 68 THR A CA 1
ATOM 516 C C . THR A 1 68 ? -2.295 -37.913 0.593 1.00 50.18 68 THR A C 1
ATOM 517 O O 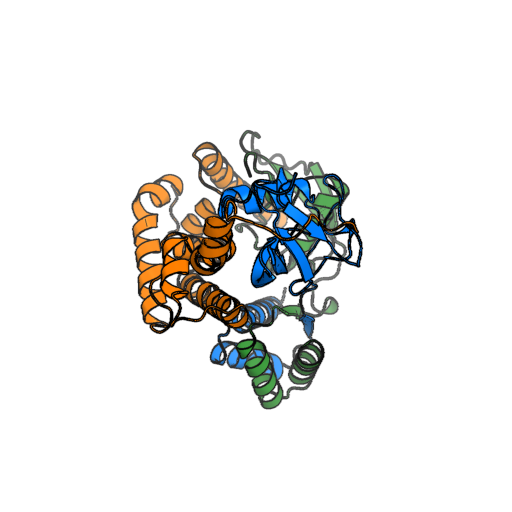. THR A 1 68 ? -2.360 -36.986 -0.227 1.00 55.27 68 THR A O 1
ATOM 521 N N . VAL A 1 69 ? -1.599 -37.858 1.724 1.00 47.33 69 VAL A N 1
ATOM 522 C CA . VAL A 1 69 ? -0.811 -36.710 2.100 1.00 50.35 69 VAL A CA 1
ATOM 523 C C . VAL A 1 69 ? 0.078 -37.139 3.256 1.00 48.35 69 VAL A C 1
ATOM 524 O O . VAL A 1 69 ? -0.330 -38.000 4.013 1.00 45.38 69 VAL A O 1
ATOM 528 N N . THR A 1 70 ? 1.269 -36.543 3.386 1.00 50.98 70 THR A N 1
ATOM 529 C CA . THR A 1 70 ? 2.172 -36.775 4.543 1.00 49.43 70 THR A CA 1
ATOM 530 C C . THR A 1 70 ? 2.097 -35.557 5.490 1.00 51.46 70 THR A C 1
ATOM 531 O O . THR A 1 70 ? 2.214 -34.416 5.029 1.00 53.73 70 THR A O 1
ATOM 535 N N . ILE A 1 71 ? 1.836 -35.816 6.777 1.00 49.41 71 ILE A N 1
ATOM 536 C CA . ILE A 1 71 ? 1.872 -34.823 7.842 1.00 49.28 71 ILE A CA 1
ATOM 537 C C . ILE A 1 71 ? 2.778 -35.306 8.945 1.00 50.05 71 ILE A C 1
ATOM 538 O O . ILE A 1 71 ? 3.067 -36.487 9.050 1.00 60.82 71 ILE A O 1
ATOM 543 N N . TRP A 1 72 ? 3.160 -34.378 9.809 1.00 55.62 72 TRP A N 1
ATOM 544 C CA . TRP A 1 72 ? 4.074 -34.616 10.898 1.00 55.84 72 TRP A CA 1
ATOM 545 C C . TRP A 1 72 ? 3.402 -34.352 12.224 1.00 57.97 72 TRP A C 1
ATOM 546 O O . TRP A 1 72 ? 2.991 -33.240 12.477 1.00 62.88 72 TRP A O 1
ATOM 557 N N . LEU A 1 73 ? 3.297 -35.369 13.076 1.00 58.23 73 LEU A N 1
ATOM 558 C CA . LEU A 1 73 ? 2.795 -35.192 14.436 1.00 57.50 73 LEU A CA 1
ATOM 559 C C . LEU A 1 73 ? 3.909 -35.206 15.482 1.00 58.53 73 LEU A C 1
ATOM 560 O O . LEU A 1 73 ? 4.993 -35.741 15.282 1.00 59.89 73 LEU A O 1
ATOM 565 N N . THR A 1 74 ? 3.601 -34.632 16.623 1.00 57.90 74 THR A N 1
ATOM 566 C CA . THR A 1 74 ? 4.488 -34.617 17.747 1.00 56.89 74 THR A CA 1
ATOM 567 C C . THR A 1 74 ? 3.923 -35.602 18.732 1.00 60.81 74 THR A C 1
ATOM 568 O O . THR A 1 74 ? 2.812 -35.428 19.202 1.00 60.88 74 THR A O 1
ATOM 572 N N . VAL A 1 75 ? 4.673 -36.667 18.996 1.00 63.73 75 VAL A N 1
ATOM 573 C CA . VAL A 1 75 ? 4.231 -37.710 19.903 1.00 67.71 75 VAL A CA 1
ATOM 574 C C . VAL A 1 75 ? 5.313 -38.005 20.930 1.00 76.98 75 VAL A C 1
ATOM 575 O O . VAL A 1 75 ? 6.431 -37.499 20.837 1.00 66.23 75 VAL A O 1
ATOM 579 N N . ARG A 1 76 ? 4.910 -38.753 21.955 1.00 85.80 76 ARG A N 1
ATOM 580 C CA . ARG A 1 76 ? 5.796 -39.370 22.931 1.00 82.60 76 ARG A CA 1
ATOM 581 C C . ARG A 1 76 ? 5.596 -40.886 22.687 1.00 77.44 76 ARG A C 1
ATOM 582 O O . ARG A 1 76 ? 4.448 -41.322 22.565 1.00 71.90 76 ARG A O 1
ATOM 590 N N . PRO A 1 77 ? 6.685 -41.688 22.590 1.00 74.06 77 PRO A N 1
ATOM 591 C CA . PRO A 1 77 ? 6.489 -43.107 22.270 1.00 68.26 77 PRO A CA 1
ATOM 592 C C . PRO A 1 77 ? 5.711 -43.920 23.292 1.00 64.61 77 PRO A C 1
ATOM 593 O O . PRO A 1 77 ? 5.055 -44.878 22.888 1.00 64.82 77 PRO A O 1
ATOM 597 N N . ASP A 1 78 ? 5.724 -43.527 24.571 1.00 64.11 78 ASP A N 1
ATOM 598 C CA . ASP A 1 78 ? 4.933 -44.217 25.602 1.00 70.42 78 ASP A CA 1
ATOM 599 C C . ASP A 1 78 ? 3.421 -43.935 25.554 1.00 84.08 78 ASP A C 1
ATOM 600 O O . ASP A 1 78 ? 2.659 -44.543 26.338 1.00 80.28 78 ASP A O 1
ATOM 605 N N . MET A 1 79 ? 2.986 -43.022 24.669 1.00 86.50 79 MET A N 1
ATOM 606 C CA . MET A 1 79 ? 1.571 -42.677 24.563 1.00 80.01 79 MET A CA 1
ATOM 607 C C . MET A 1 79 ? 0.848 -43.787 23.828 1.00 73.87 79 MET A C 1
ATOM 608 O O . MET A 1 79 ? 1.424 -44.476 23.001 1.00 72.45 79 MET A O 1
ATOM 613 N N . THR A 1 80 ? -0.409 -43.982 24.194 1.00 73.89 80 THR A N 1
ATOM 614 C CA . THR A 1 80 ? -1.238 -45.020 23.607 1.00 74.88 80 THR A CA 1
ATOM 615 C C . THR A 1 80 ? -1.860 -44.526 22.286 1.00 71.07 80 THR A C 1
ATOM 616 O O . THR A 1 80 ? -1.979 -43.317 22.065 1.00 72.31 80 THR A O 1
ATOM 620 N N . VAL A 1 81 ? -2.244 -45.467 21.419 1.00 68.26 81 VAL A N 1
ATOM 621 C CA . VAL A 1 81 ? -3.012 -45.191 20.175 1.00 63.09 81 VAL A CA 1
ATOM 622 C C . VAL A 1 81 ? -4.333 -44.430 20.441 1.00 69.70 81 VAL A C 1
ATOM 623 O O . VAL A 1 81 ? -4.744 -43.592 19.646 1.00 80.39 81 VAL A O 1
ATOM 627 N N . ALA A 1 82 ? -4.989 -44.716 21.552 1.00 66.61 82 ALA A N 1
ATOM 628 C CA . ALA A 1 82 ? -6.196 -43.992 21.933 1.00 69.24 82 ALA A CA 1
ATOM 629 C C . ALA A 1 82 ? -5.887 -42.538 22.266 1.00 65.34 82 ALA A C 1
ATOM 630 O O . ALA A 1 82 ? -6.704 -41.654 22.040 1.00 68.38 82 ALA A O 1
ATOM 632 N N . SER A 1 83 ? -4.711 -42.301 22.820 1.00 70.13 83 SER A N 1
ATOM 633 C CA . SER A 1 83 ? -4.247 -40.949 23.141 1.00 71.40 83 SER A CA 1
ATOM 634 C C . SER A 1 83 ? -3.843 -40.209 21.836 1.00 71.28 83 SER A C 1
ATOM 635 O O . SER A 1 83 ? -4.015 -38.982 21.677 1.00 62.26 83 SER A O 1
ATOM 638 N N . LEU A 1 84 ? -3.304 -40.979 20.901 1.00 67.78 84 LEU A N 1
ATOM 639 C CA . LEU A 1 84 ? -2.971 -40.467 19.589 1.00 65.61 84 LEU A CA 1
ATOM 640 C C . LEU A 1 84 ? -4.261 -40.033 18.847 1.00 63.02 84 LEU A C 1
ATOM 641 O O . LEU A 1 84 ? -4.359 -38.919 18.349 1.00 62.02 84 LEU A O 1
ATOM 646 N N . LYS A 1 85 ? -5.235 -40.924 18.808 1.00 54.79 85 LYS A N 1
ATOM 647 C CA . LYS A 1 85 ? -6.517 -40.657 18.225 1.00 59.36 85 LYS A CA 1
ATOM 648 C C . LYS A 1 85 ? -7.186 -39.360 18.720 1.00 62.53 85 LYS A C 1
ATOM 649 O O . LYS A 1 85 ? -7.808 -38.611 17.929 1.00 57.14 85 LYS A O 1
ATOM 655 N N . ASP A 1 86 ? -7.092 -39.144 20.030 1.00 57.69 86 ASP A N 1
ATOM 656 C CA . ASP A 1 86 ? -7.669 -37.977 20.676 1.00 65.87 86 ASP A CA 1
ATOM 657 C C . ASP A 1 86 ? -6.932 -36.695 20.288 1.00 67.38 86 ASP A C 1
ATOM 658 O O . ASP A 1 86 ? -7.577 -35.676 20.051 1.00 62.61 86 ASP A O 1
ATOM 663 N N . MET A 1 87 ? -5.601 -36.776 20.238 1.00 60.72 87 MET A N 1
ATOM 664 C CA . MET A 1 87 ? -4.735 -35.696 19.791 1.00 60.73 87 MET A CA 1
ATOM 665 C C . MET A 1 87 ? -5.154 -35.255 18.384 1.00 60.12 87 MET A C 1
ATOM 666 O O . MET A 1 87 ? -5.409 -34.062 18.155 1.00 54.91 87 MET A O 1
ATOM 671 N N . VAL A 1 88 ? -5.290 -36.217 17.472 1.00 51.67 88 VAL A N 1
ATOM 672 C CA . VAL A 1 88 ? -5.703 -35.922 16.095 1.00 51.32 88 VAL A CA 1
ATOM 673 C C . VAL A 1 88 ? -7.173 -35.456 15.979 1.00 53.21 88 VAL A C 1
ATOM 674 O O . VAL A 1 88 ? -7.510 -34.666 15.089 1.00 53.83 88 VAL A O 1
ATOM 678 N N . PHE A 1 89 ? -8.028 -35.939 16.868 1.00 51.85 89 PHE A N 1
ATOM 679 C CA . PHE A 1 89 ? -9.359 -35.407 16.996 1.00 55.06 89 PHE A CA 1
ATOM 680 C C . PHE A 1 89 ? -9.389 -33.950 17.506 1.00 49.11 89 PHE A C 1
ATOM 681 O O . PHE A 1 89 ? -10.107 -33.121 16.964 1.00 46.05 89 PHE A O 1
ATOM 689 N N . LEU A 1 90 ? -8.630 -33.660 18.547 1.00 50.88 90 LEU A N 1
ATOM 690 C CA . LEU A 1 90 ? -8.580 -32.322 19.137 1.00 56.13 90 LEU A CA 1
ATOM 691 C C . LEU A 1 90 ? -8.009 -31.326 18.192 1.00 52.38 90 LEU A C 1
ATOM 692 O O . LEU A 1 90 ? -8.475 -30.200 18.161 1.00 49.81 90 LEU A O 1
ATOM 697 N N . ASP A 1 91 ? -6.982 -31.732 17.461 1.00 52.54 91 ASP A N 1
ATOM 698 C CA . ASP A 1 91 ? -6.266 -30.815 16.616 1.00 52.54 91 ASP A CA 1
ATOM 699 C C . ASP A 1 91 ? -6.988 -30.544 15.309 1.00 53.06 91 ASP A C 1
ATOM 700 O O . ASP A 1 91 ? -7.092 -29.391 14.902 1.00 59.64 91 ASP A O 1
ATOM 705 N N . TYR A 1 92 ? -7.470 -31.599 14.654 1.00 56.05 92 TYR A N 1
ATOM 706 C CA . TYR A 1 92 ? -8.010 -31.524 13.285 1.00 47.00 92 TYR A CA 1
ATOM 707 C C . TYR A 1 92 ? -9.414 -32.063 13.091 1.00 54.57 92 TYR A C 1
ATOM 708 O O . TYR A 1 92 ? -9.921 -32.048 11.946 1.00 54.00 92 TYR A O 1
ATOM 717 N N . GLY A 1 93 ? -10.064 -32.550 14.159 1.00 53.48 93 GLY A N 1
ATOM 718 C CA . GLY A 1 93 ? -11.484 -32.934 14.062 1.00 53.24 93 GLY A CA 1
ATOM 719 C C . GLY A 1 93 ? -11.856 -34.304 13.487 1.00 57.61 93 GLY A C 1
ATOM 720 O O . GLY A 1 93 ? -13.055 -34.595 13.387 1.00 64.68 93 GLY A O 1
ATOM 721 N N . PHE A 1 94 ? -10.880 -35.168 13.155 1.00 52.41 94 PHE A N 1
ATOM 722 C CA . PHE A 1 94 ? -11.203 -36.565 12.689 1.00 50.84 94 PHE A CA 1
ATOM 723 C C . PHE A 1 94 ? -11.565 -37.414 13.896 1.00 48.41 94 PHE A C 1
ATOM 724 O O . PHE A 1 94 ? -10.734 -37.565 14.832 1.00 50.28 94 PHE A O 1
ATOM 732 N N . PRO A 1 95 ? -12.804 -37.915 13.940 1.00 47.07 95 PRO A N 1
ATOM 733 C CA . PRO A 1 95 ? -13.152 -38.604 15.206 1.00 52.81 95 PRO A CA 1
ATOM 734 C C . PRO A 1 95 ? -12.364 -39.936 15.419 1.00 51.23 95 PRO A C 1
ATOM 735 O O . PRO A 1 95 ? -11.966 -40.561 14.416 1.00 47.62 95 PRO A O 1
ATOM 739 N N . PRO A 1 96 ? -12.096 -40.325 16.706 1.00 51.26 96 PRO A N 1
ATOM 740 C CA . PRO A 1 96 ? -11.372 -41.584 16.968 1.00 50.58 96 PRO A CA 1
ATOM 741 C C . PRO A 1 96 ? -11.964 -42.731 16.182 1.00 47.23 96 PRO A C 1
ATOM 742 O O . PRO A 1 96 ? -11.246 -43.402 15.484 1.00 52.19 96 PRO A O 1
ATOM 746 N N . SER A 1 97 ? -13.274 -42.866 16.220 1.00 50.98 97 SER A N 1
ATOM 747 C CA . SER A 1 97 ? -14.038 -43.847 15.405 1.00 55.29 97 SER A CA 1
ATOM 748 C C . SER A 1 97 ? -13.635 -43.986 13.917 1.00 53.41 97 SER A C 1
ATOM 749 O O . SER A 1 97 ? -13.777 -45.064 13.326 1.00 55.94 97 SER A O 1
ATOM 752 N N . LEU A 1 98 ? -13.149 -42.920 13.281 1.00 54.94 98 LEU A N 1
ATOM 753 C CA . LEU A 1 98 ? -12.780 -43.004 11.855 1.00 52.18 98 LEU A CA 1
ATOM 754 C C . LEU A 1 98 ? -11.275 -43.077 11.562 1.00 47.61 98 LEU A C 1
ATOM 755 O O . LEU A 1 98 ? -10.859 -43.101 10.380 1.00 50.15 98 LEU A O 1
ATOM 760 N N . GLN A 1 99 ? -10.484 -43.063 12.626 1.00 47.13 99 GLN A N 1
ATOM 761 C CA . GLN A 1 99 ? -9.044 -43.247 12.573 1.00 55.03 99 GLN A CA 1
ATOM 762 C C . GLN A 1 99 ? -8.694 -44.735 12.711 1.00 61.13 99 GLN A C 1
ATOM 763 O O . GLN A 1 99 ? -9.067 -45.384 13.698 1.00 60.51 99 GLN A O 1
ATOM 769 N N . GLN A 1 100 ? -7.963 -45.248 11.732 1.00 60.36 100 GLN A N 1
ATOM 770 C CA . GLN A 1 100 ? -7.438 -46.597 11.759 1.00 56.62 100 GLN A CA 1
ATOM 771 C C . GLN A 1 100 ? -5.970 -46.487 11.566 1.00 57.78 100 GLN A C 1
ATOM 772 O O . GLN A 1 100 ? -5.531 -46.145 10.463 1.00 57.57 100 GLN A O 1
ATOM 778 N N . TRP A 1 101 ? -5.224 -46.775 12.628 1.00 56.66 101 TRP A N 1
ATOM 779 C CA . TRP A 1 101 ? -3.782 -46.676 12.626 1.00 62.07 101 TRP A CA 1
ATOM 780 C C . TRP A 1 101 ? -3.153 -48.045 12.271 1.00 74.78 101 TRP A C 1
ATOM 781 O O . TRP A 1 101 ? -3.603 -49.114 12.739 1.00 73.25 101 TRP A O 1
ATOM 792 N N . VAL A 1 102 ? -2.135 -47.996 11.414 1.00 73.20 102 VAL A N 1
ATOM 793 C CA . VAL A 1 102 ? -1.420 -49.183 10.960 1.00 75.18 102 VAL A CA 1
ATOM 794 C C . VAL A 1 102 ? 0.090 -48.907 11.029 1.00 83.44 102 VAL A C 1
ATOM 795 O O . VAL A 1 102 ? 0.587 -47.875 10.553 1.00 77.29 102 VAL A O 1
ATOM 799 N N . VAL A 1 103 ? 0.823 -49.820 11.649 1.00 94.43 103 VAL A N 1
ATOM 800 C CA . VAL A 1 103 ? 2.277 -49.800 11.543 1.00 102.17 103 VAL A CA 1
ATOM 801 C C . VAL A 1 103 ? 2.774 -51.257 11.536 1.00 106.39 103 VAL A C 1
ATOM 802 O O . VAL A 1 103 ? 2.406 -52.071 12.411 1.00 101.57 103 VAL A O 1
ATOM 806 N N . GLY A 1 104 ? 3.586 -51.559 10.515 1.00 106.65 104 GLY A N 1
ATOM 807 C CA . GLY A 1 104 ? 3.761 -52.916 9.980 1.00 104.57 104 GLY A CA 1
ATOM 808 C C . GLY A 1 104 ? 2.717 -53.081 8.887 1.00 105.52 104 GLY A C 1
ATOM 809 O O . GLY A 1 104 ? 2.444 -52.146 8.134 1.00 102.38 104 GLY A O 1
ATOM 810 N N . GLN A 1 105 ? 2.124 -54.266 8.801 1.00 107.20 105 GLN A N 1
ATOM 811 C CA . GLN A 1 105 ? 0.894 -54.467 8.030 1.00 101.27 105 GLN A CA 1
ATOM 812 C C . GLN A 1 105 ? -0.257 -54.588 9.027 1.00 92.95 105 GLN A C 1
ATOM 813 O O . GLN A 1 105 ? -1.355 -55.062 8.688 1.00 82.67 105 GLN A O 1
ATOM 819 N N . ARG A 1 106 ? -0.011 -54.092 10.239 1.00 97.39 106 ARG A N 1
ATOM 820 C CA . ARG A 1 106 ? -0.692 -54.538 11.442 1.00 108.18 106 ARG A CA 1
ATOM 821 C C . ARG A 1 106 ? -1.534 -53.404 12.034 1.00 102.77 106 ARG A C 1
ATOM 822 O O . ARG A 1 106 ? -0.981 -52.397 12.465 1.00 95.74 106 ARG A O 1
ATOM 830 N N . LEU A 1 107 ? -2.863 -53.563 12.040 1.00 95.98 107 LEU A N 1
ATOM 831 C CA . LEU A 1 107 ? -3.756 -52.591 12.677 1.00 80.20 107 LEU A CA 1
ATOM 832 C C . LEU A 1 107 ? -3.480 -52.493 14.174 1.00 85.99 107 LEU A C 1
ATOM 833 O O . LEU A 1 107 ? -3.735 -53.426 14.929 1.00 92.19 107 LEU A O 1
ATOM 838 N N . ALA A 1 108 ? -2.979 -51.337 14.598 1.00 90.67 108 ALA A N 1
ATOM 839 C CA . ALA A 1 108 ? -2.711 -51.054 16.009 1.00 76.00 108 ALA A CA 1
ATOM 840 C C . ALA A 1 108 ? -4.009 -50.933 16.793 1.00 80.01 108 ALA A C 1
ATOM 841 O O . ALA A 1 108 ? -5.062 -50.635 16.231 1.00 82.03 108 ALA A O 1
ATOM 843 N N . ARG A 1 109 ? -3.938 -51.180 18.093 1.00 83.78 109 ARG A N 1
ATOM 844 C CA . ARG A 1 109 ? -5.126 -51.165 18.947 1.00 79.15 109 ARG A CA 1
ATOM 845 C C . ARG A 1 109 ? -5.010 -50.061 19.976 1.00 75.90 109 ARG A C 1
ATOM 846 O O . ARG A 1 109 ? -3.903 -49.693 20.371 1.00 75.43 109 ARG A O 1
ATOM 854 N N . ASP A 1 110 ? -6.168 -49.583 20.438 1.00 78.70 110 ASP A N 1
ATOM 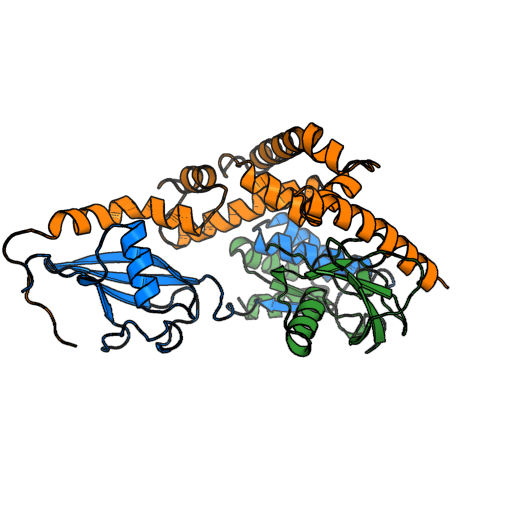855 C CA . ASP A 1 110 ? -6.288 -48.461 21.388 1.00 78.49 110 ASP A CA 1
ATOM 856 C C . ASP A 1 110 ? -5.387 -48.584 22.595 1.00 75.75 110 ASP A C 1
ATOM 857 O O . ASP A 1 110 ? -4.793 -47.590 22.998 1.00 82.00 110 ASP A O 1
ATOM 862 N N . GLN A 1 111 ? -5.234 -49.798 23.131 1.00 85.83 111 GLN A N 1
ATOM 863 C CA . GLN A 1 111 ? -4.382 -50.042 24.335 1.00 92.27 111 GLN A CA 1
ATOM 864 C C . GLN A 1 111 ? -2.847 -50.006 24.073 1.00 83.70 111 GLN A C 1
ATOM 865 O O . GLN A 1 111 ? -2.067 -49.680 24.968 1.00 78.92 111 GLN A O 1
ATOM 871 N N . GLU A 1 112 ? -2.416 -50.321 22.855 1.00 79.30 112 GLU A N 1
ATOM 872 C CA . GLU A 1 112 ? -0.983 -50.493 22.563 1.00 77.19 112 GLU A CA 1
ATOM 873 C C . GLU A 1 112 ? -0.256 -49.151 22.513 1.00 74.67 112 GLU A C 1
ATOM 874 O O . GLU A 1 112 ? -0.769 -48.197 21.933 1.00 76.78 112 GLU A O 1
ATOM 880 N N . THR A 1 113 ? 0.934 -49.080 23.115 1.00 76.52 113 THR A N 1
ATOM 881 C CA . THR A 1 113 ? 1.782 -47.893 22.992 1.00 72.52 113 THR A CA 1
ATOM 882 C C . THR A 1 113 ? 2.374 -47.812 21.583 1.00 70.48 113 THR A C 1
ATOM 883 O O . THR A 1 113 ? 2.418 -48.783 20.822 1.00 68.09 113 THR A O 1
ATOM 887 N N . LEU A 1 114 ? 2.829 -46.621 21.255 1.00 75.07 114 LEU A N 1
ATOM 888 C CA . LEU A 1 114 ? 3.577 -46.389 20.030 1.00 75.98 114 LEU A CA 1
ATOM 889 C C . LEU A 1 114 ? 4.903 -47.115 20.143 1.00 72.19 114 LEU A C 1
ATOM 890 O O . LEU A 1 114 ? 5.342 -47.751 19.180 1.00 72.53 114 LEU A O 1
ATOM 895 N N . HIS A 1 115 ? 5.523 -47.018 21.324 1.00 76.17 115 HIS A N 1
ATOM 896 C CA . HIS A 1 115 ? 6.770 -47.726 21.646 1.00 79.30 115 HIS A CA 1
ATOM 897 C C . HIS A 1 115 ? 6.629 -49.204 21.328 1.00 81.72 115 HIS A C 1
ATOM 898 O O . HIS A 1 115 ? 7.422 -49.737 20.549 1.00 85.53 115 HIS A O 1
ATOM 905 N N . SER A 1 116 ? 5.568 -49.820 21.859 1.00 76.91 116 SER A N 1
ATOM 906 C CA . SER A 1 116 ? 5.160 -51.190 21.509 1.00 80.05 116 SER A CA 1
ATOM 907 C C . SER A 1 116 ? 5.326 -51.535 20.020 1.00 80.42 116 SER A C 1
ATOM 908 O O . SER A 1 116 ? 5.603 -52.686 19.677 1.00 84.46 116 SER A O 1
ATOM 911 N N . HIS A 1 117 ? 5.180 -50.552 19.137 1.00 73.71 117 HIS A N 1
ATOM 912 C CA . HIS A 1 117 ? 5.140 -50.828 17.692 1.00 77.96 117 HIS A CA 1
ATOM 913 C C . HIS A 1 117 ? 6.398 -50.455 16.876 1.00 75.68 117 HIS A C 1
ATOM 914 O O . HIS A 1 117 ? 6.379 -50.553 15.643 1.00 72.67 117 HIS A O 1
ATOM 921 N N . GLY A 1 118 ? 7.478 -50.042 17.541 1.00 77.15 118 GLY A N 1
ATOM 922 C CA . GLY A 1 118 ? 8.730 -49.730 16.850 1.00 81.71 118 GLY A CA 1
ATOM 923 C C . GLY A 1 118 ? 9.043 -48.252 16.780 1.00 91.42 118 GLY A C 1
ATOM 924 O O . GLY A 1 118 ? 10.188 -47.878 16.521 1.00 95.64 118 GLY A O 1
ATOM 925 N N . ILE A 1 119 ? 8.029 -47.418 17.018 1.00 92.34 119 ILE A N 1
ATOM 926 C CA . ILE A 1 119 ? 8.178 -45.964 17.004 1.00 88.35 119 ILE A CA 1
ATOM 927 C C . ILE A 1 119 ? 8.956 -45.537 18.248 1.00 91.61 119 ILE A C 1
ATOM 928 O O . ILE A 1 119 ? 8.483 -45.741 19.358 1.00 92.55 119 ILE A O 1
ATOM 933 N N . ARG A 1 120 ? 10.145 -44.959 18.054 1.00 95.17 120 ARG A N 1
ATOM 934 C CA . ARG A 1 120 ? 11.023 -44.540 19.178 1.00 96.62 120 ARG A CA 1
ATOM 935 C C . ARG A 1 120 ? 11.825 -43.235 18.966 1.00 88.17 120 ARG A C 1
ATOM 936 O O . ARG A 1 120 ? 12.117 -42.525 19.946 1.00 74.68 120 ARG A O 1
ATOM 944 N N . ARG A 1 121 ? 12.202 -42.940 17.714 1.00 86.15 121 ARG A N 1
ATOM 945 C CA . ARG A 1 121 ? 12.988 -41.735 17.353 1.00 85.74 121 ARG A CA 1
ATOM 946 C C . ARG A 1 121 ? 12.212 -40.810 16.396 1.00 73.52 121 ARG A C 1
ATOM 947 O O . ARG A 1 121 ? 11.289 -41.267 15.678 1.00 67.84 121 ARG A O 1
ATOM 955 N N . ASN A 1 122 ? 12.630 -39.538 16.340 1.00 62.82 122 ASN A N 1
ATOM 956 C CA . ASN A 1 122 ? 12.269 -38.619 15.218 1.00 66.93 122 ASN A CA 1
ATOM 957 C C . ASN A 1 122 ? 12.437 -39.286 13.881 1.00 60.80 122 ASN A C 1
ATOM 958 O O . ASN A 1 122 ? 13.445 -39.949 13.657 1.00 72.03 122 ASN A O 1
ATOM 963 N N . GLY A 1 123 ? 11.475 -39.094 12.987 1.00 60.33 123 GLY A N 1
ATOM 964 C CA . GLY A 1 123 ? 11.579 -39.602 11.598 1.00 60.31 123 GLY A CA 1
ATOM 965 C C . GLY A 1 123 ? 10.891 -40.929 11.358 1.00 60.31 123 GLY A C 1
ATOM 966 O O . GLY A 1 123 ? 10.694 -41.313 10.205 1.00 62.53 123 GLY A O 1
ATOM 967 N N . ASP A 1 124 ? 10.539 -41.637 12.440 1.00 62.33 124 ASP A N 1
ATOM 968 C CA . ASP A 1 124 ? 9.820 -42.911 12.336 1.00 62.61 124 ASP A CA 1
ATOM 969 C C . ASP A 1 124 ? 8.428 -42.687 11.754 1.00 67.25 124 ASP A C 1
ATOM 970 O O . ASP A 1 124 ? 7.951 -41.553 11.689 1.00 70.12 124 ASP A O 1
ATOM 975 N N . GLY A 1 125 ? 7.789 -43.769 11.324 1.00 65.60 125 GLY A N 1
ATOM 976 C CA . GLY A 1 125 ? 6.677 -43.696 10.391 1.00 61.05 125 GLY A CA 1
ATOM 977 C C . GLY A 1 125 ? 5.428 -44.388 10.902 1.00 62.11 125 GLY A C 1
ATOM 978 O O . GLY A 1 125 ? 5.496 -45.315 11.703 1.00 60.97 125 GLY A O 1
ATOM 979 N N . ALA A 1 126 ? 4.280 -43.916 10.431 1.00 60.42 126 ALA A N 1
ATOM 980 C CA . ALA A 1 126 ? 3.021 -44.619 10.608 1.00 59.60 126 ALA A CA 1
ATOM 981 C C . ALA A 1 126 ? 2.073 -44.213 9.522 1.00 54.58 126 ALA A C 1
ATOM 982 O O . ALA A 1 126 ? 2.290 -43.237 8.835 1.00 67.64 126 ALA A O 1
ATOM 984 N N . TYR A 1 127 ? 1.010 -44.974 9.411 1.00 56.31 127 TYR A N 1
ATOM 985 C CA . TYR A 1 127 ? 0.025 -44.840 8.370 1.00 57.94 127 TYR A CA 1
ATOM 986 C C . TYR A 1 127 ? -1.286 -44.632 9.106 1.00 63.39 127 TYR A C 1
ATOM 987 O O . TYR A 1 127 ? -1.623 -45.420 10.009 1.00 61.80 127 TYR A O 1
ATOM 996 N N . LEU A 1 128 ? -1.988 -43.549 8.750 1.00 59.87 128 LEU A N 1
ATOM 997 C CA . LEU A 1 128 ? -3.323 -43.250 9.251 1.00 56.24 128 LEU A CA 1
ATOM 998 C C . LEU A 1 128 ? -4.233 -43.426 8.095 1.00 55.45 128 LEU A C 1
ATOM 999 O O . LEU A 1 128 ? -4.031 -42.769 7.084 1.00 48.54 128 LEU A O 1
ATOM 1004 N N . TYR A 1 129 ? -5.218 -44.311 8.246 1.00 54.50 129 TYR A N 1
ATOM 1005 C CA . TYR A 1 129 ? -6.282 -44.479 7.272 1.00 55.79 129 TYR A CA 1
ATOM 1006 C C . TYR A 1 129 ? -7.544 -43.777 7.799 1.00 54.41 129 TYR A C 1
ATOM 1007 O O . TYR A 1 129 ? -7.983 -44.033 8.943 1.00 55.03 129 TYR A O 1
ATOM 1016 N N . LEU A 1 130 ? -8.152 -42.936 6.973 1.00 46.22 130 LEU A N 1
ATOM 1017 C CA . LEU A 1 130 ? -9.326 -42.146 7.456 1.00 49.99 130 LEU A CA 1
ATOM 1018 C C . LEU A 1 130 ? -10.526 -42.674 6.795 1.00 47.11 130 LEU A C 1
ATOM 1019 O O . LEU A 1 130 ? -10.603 -42.699 5.566 1.00 52.57 130 LEU A O 1
ATOM 1024 N N . LEU A 1 131 ? -11.479 -43.071 7.604 1.00 50.67 131 LEU A N 1
ATOM 1025 C CA . LEU A 1 131 ? -12.687 -43.678 7.093 1.00 54.89 131 LEU A CA 1
ATOM 1026 C C . LEU A 1 131 ? -13.707 -42.599 6.798 1.00 54.18 131 LEU A C 1
ATOM 1027 O O . LEU A 1 131 ? -13.800 -41.613 7.518 1.00 51.58 131 LEU A O 1
ATOM 1032 N N . SER A 1 132 ? -14.495 -42.814 5.749 1.00 55.26 132 SER A N 1
ATOM 1033 C CA . SER A 1 132 ? -15.676 -42.038 5.498 1.00 50.70 132 SER A CA 1
ATOM 1034 C C . SER A 1 132 ? -16.710 -42.284 6.585 1.00 59.87 132 SER A C 1
ATOM 1035 O O . SER A 1 132 ? -16.785 -43.385 7.147 1.00 62.33 132 SER A O 1
ATOM 1038 N N . ALA A 1 133 ? -17.484 -41.232 6.864 1.00 55.71 133 ALA A N 1
ATOM 1039 C CA . ALA A 1 133 ? -18.706 -41.282 7.665 1.00 57.26 133 ALA A CA 1
ATOM 1040 C C . ALA A 1 133 ? -19.778 -42.148 7.020 1.00 57.40 133 ALA A C 1
ATOM 1041 O O . ALA A 1 133 ? -20.747 -42.463 7.655 1.00 62.47 133 ALA A O 1
ATOM 1043 N N . ARG A 1 134 ? -19.664 -42.448 5.742 1.00 63.07 134 ARG A N 1
ATOM 1044 C CA . ARG A 1 134 ? -20.598 -43.360 5.096 1.00 64.67 134 ARG A CA 1
ATOM 1045 C C . ARG A 1 134 ? -20.170 -44.840 5.153 1.00 68.29 134 ARG A C 1
ATOM 1046 O O . ARG A 1 134 ? -21.013 -45.699 4.929 1.00 75.85 134 ARG A O 1
ATOM 1054 N N . ASN A 1 135 ? -18.897 -45.139 5.456 1.00 75.43 135 ASN A N 1
ATOM 1055 C CA . A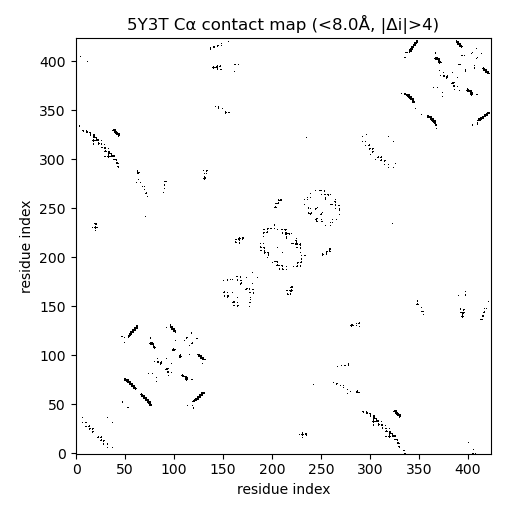SN A 1 135 ? -18.445 -46.549 5.682 1.00 80.78 135 ASN A CA 1
ATOM 1056 C C . ASN A 1 135 ? -19.245 -47.196 6.807 1.00 93.48 135 ASN A C 1
ATOM 1057 O O . ASN A 1 135 ? -19.351 -46.640 7.898 1.00 95.55 135 ASN A O 1
ATOM 1062 N N . THR A 1 136 ? -19.756 -48.393 6.521 1.00 103.57 136 THR A N 1
ATOM 1063 C CA . THR A 1 136 ? -20.970 -48.938 7.149 1.00 104.10 136 THR A CA 1
ATOM 1064 C C . THR A 1 136 ? -20.757 -49.544 8.540 1.00 96.58 136 THR A C 1
ATOM 1065 O O . THR A 1 136 ? -19.777 -50.243 8.779 1.00 91.07 136 THR A O 1
ATOM 1069 N N . GLY B 2 1 ? 34.804 -26.445 57.506 1.00 82.59 473 GLY B N 1
ATOM 1070 C CA . GLY B 2 1 ? 35.240 -25.025 57.726 1.00 89.51 473 GLY B CA 1
ATOM 1071 C C . GLY B 2 1 ? 34.559 -24.080 56.742 1.00 91.71 473 GLY B C 1
ATOM 1072 O O . GLY B 2 1 ? 33.662 -23.295 57.109 1.00 84.06 473 GLY B O 1
ATOM 1073 N N . ARG B 2 2 ? 35.007 -24.162 55.484 1.00 77.97 474 ARG B N 1
ATOM 1074 C CA . ARG B 2 2 ? 34.285 -23.597 54.351 1.00 74.56 474 ARG B CA 1
ATOM 1075 C C . ARG B 2 2 ? 32.948 -24.348 54.151 1.00 67.40 474 ARG B C 1
ATOM 1076 O O . ARG B 2 2 ? 32.063 -23.855 53.460 1.00 69.82 474 ARG B O 1
ATOM 1084 N N . GLN B 2 3 ? 32.846 -25.565 54.679 1.00 62.80 475 GLN B N 1
ATOM 1085 C CA . GLN B 2 3 ? 31.600 -26.326 54.681 1.00 68.33 475 GLN B CA 1
ATOM 1086 C C . GLN B 2 3 ? 30.473 -25.593 55.423 1.00 76.51 475 GLN B C 1
ATOM 1087 O O . GLN B 2 3 ? 29.303 -25.598 54.991 1.00 71.91 475 GLN B O 1
ATOM 1093 N N . ASP B 2 4 ? 30.856 -24.913 56.499 1.00 79.75 476 ASP B N 1
ATOM 1094 C CA . ASP B 2 4 ? 29.924 -24.139 57.312 1.00 83.54 476 ASP B CA 1
ATOM 1095 C C . ASP B 2 4 ? 29.337 -23.007 56.509 1.00 77.81 476 ASP B C 1
ATOM 1096 O O . ASP B 2 4 ? 28.118 -22.795 56.547 1.00 74.54 476 ASP B O 1
ATOM 1101 N N . LYS B 2 5 ? 30.203 -22.302 55.782 1.00 68.38 477 LYS B N 1
ATOM 1102 C CA . LYS B 2 5 ? 29.785 -21.156 54.984 1.00 77.01 477 LYS B CA 1
ATOM 1103 C C . LYS B 2 5 ? 28.861 -21.591 53.813 1.00 75.35 477 LYS B C 1
ATOM 1104 O O . LYS B 2 5 ? 27.816 -20.968 53.593 1.00 71.82 477 LYS B O 1
ATOM 1110 N N . MET B 2 6 ? 29.234 -22.665 53.103 1.00 70.27 478 MET B N 1
ATOM 1111 C CA . MET B 2 6 ? 28.381 -23.276 52.057 1.00 69.82 478 MET B CA 1
ATOM 1112 C C . MET B 2 6 ? 26.984 -23.640 52.567 1.00 62.18 478 MET B C 1
ATOM 1113 O O . MET B 2 6 ? 26.022 -23.548 51.817 1.00 59.25 478 MET B O 1
ATOM 1118 N N . ARG B 2 7 ? 26.891 -24.088 53.821 1.00 59.69 479 ARG B N 1
ATOM 1119 C CA . ARG B 2 7 ? 25.603 -24.458 54.405 1.00 63.94 479 ARG B CA 1
ATOM 1120 C C . ARG B 2 7 ? 24.808 -23.212 54.677 1.00 55.11 479 ARG B C 1
ATOM 1121 O O . ARG B 2 7 ? 23.653 -23.161 54.340 1.00 64.62 479 ARG B O 1
ATOM 1129 N N . LYS B 2 8 ? 25.440 -22.203 55.261 1.00 57.01 480 LYS B N 1
ATOM 1130 C CA . LYS B 2 8 ? 24.791 -20.915 55.515 1.00 62.44 480 LYS B CA 1
ATOM 1131 C C . LYS B 2 8 ? 24.294 -20.309 54.211 1.00 60.71 480 LYS B C 1
ATOM 1132 O O . LYS B 2 8 ? 23.123 -19.916 54.117 1.00 65.77 480 LYS B O 1
ATOM 1138 N N . GLU B 2 9 ? 25.179 -20.235 53.214 1.00 55.79 481 GLU B N 1
ATOM 1139 C CA . GLU B 2 9 ? 24.853 -19.550 51.943 1.00 60.33 481 GLU B CA 1
ATOM 1140 C C . GLU B 2 9 ? 23.674 -20.233 51.266 1.00 58.65 481 GLU B C 1
ATOM 1141 O O . GLU B 2 9 ? 22.754 -19.577 50.780 1.00 53.45 481 GLU B O 1
ATOM 1147 N N . GLY B 2 10 ? 23.714 -21.561 51.281 1.00 56.02 482 GLY B N 1
ATOM 1148 C CA . GLY B 2 10 ? 22.644 -22.365 50.767 1.00 63.85 482 GLY B CA 1
ATOM 1149 C C . GLY B 2 10 ? 21.310 -22.110 51.426 1.00 62.07 482 GLY B C 1
ATOM 1150 O O . GLY B 2 10 ? 20.327 -21.909 50.730 1.00 57.69 482 GLY B O 1
ATOM 1151 N N . LEU B 2 11 ? 21.292 -22.148 52.759 1.00 62.42 483 LEU B N 1
ATOM 1152 C CA . LEU B 2 11 ? 20.100 -21.837 53.528 1.00 66.95 483 LEU B CA 1
ATOM 1153 C C . LEU B 2 11 ? 19.544 -20.452 53.213 1.00 64.06 483 LEU B C 1
ATOM 1154 O O . LEU B 2 11 ? 18.325 -20.279 53.073 1.00 60.90 483 LEU B O 1
ATOM 1159 N N . GLN B 2 12 ? 20.444 -19.481 53.088 1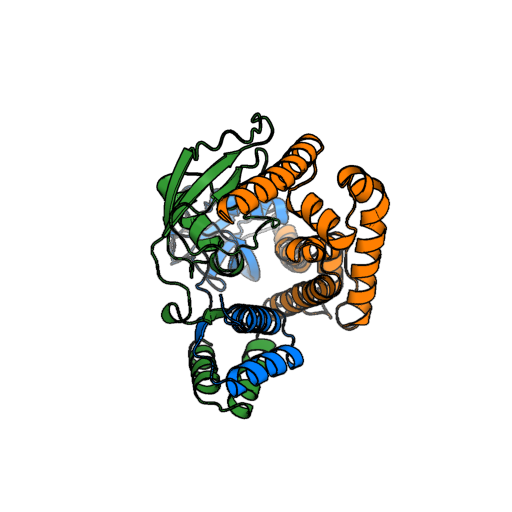.00 55.68 484 GLN B N 1
ATOM 1160 C CA . GLN B 2 12 ? 20.037 -18.125 52.829 1.00 62.83 484 GLN B CA 1
ATOM 1161 C C . GLN B 2 12 ? 19.259 -18.118 51.514 1.00 61.35 484 GLN B C 1
ATOM 1162 O O . GLN B 2 12 ? 18.225 -17.461 51.412 1.00 62.55 484 GLN B O 1
ATOM 1168 N N . LEU B 2 13 ? 19.748 -18.837 50.505 1.00 52.80 485 LEU B N 1
ATOM 1169 C CA . LEU B 2 13 ? 19.058 -18.823 49.221 1.00 52.75 485 LEU B CA 1
ATOM 1170 C C . LEU B 2 13 ? 17.800 -19.711 49.257 1.00 48.80 485 LEU B C 1
ATOM 1171 O O . LEU B 2 13 ? 16.764 -19.345 48.720 1.00 47.43 485 LEU B O 1
ATOM 1176 N N . VAL B 2 14 ? 17.869 -20.873 49.900 1.00 47.34 486 VAL B N 1
ATOM 1177 C CA . VAL B 2 14 ? 16.672 -21.705 50.022 1.00 52.77 486 VAL B CA 1
ATOM 1178 C C . VAL B 2 14 ? 15.512 -20.878 50.615 1.00 53.37 486 VAL B C 1
ATOM 1179 O O . VAL B 2 14 ? 14.386 -21.023 50.227 1.00 56.35 486 VAL B O 1
ATOM 1183 N N . SER B 2 15 ? 15.832 -20.014 51.560 1.00 60.90 487 SER B N 1
ATOM 1184 C CA . SER B 2 15 ? 14.855 -19.158 52.222 1.00 63.04 487 SER B CA 1
ATOM 1185 C C . SER B 2 15 ? 14.080 -18.300 51.249 1.00 53.52 487 SER B C 1
ATOM 1186 O O . SER B 2 15 ? 12.872 -18.216 51.318 1.00 56.92 487 SER B O 1
ATOM 1189 N N . MET B 2 16 ? 14.770 -17.689 50.317 1.00 55.55 488 MET B N 1
ATOM 1190 C CA . MET B 2 16 ? 14.097 -16.834 49.336 1.00 57.28 488 MET B CA 1
ATOM 1191 C C . MET B 2 16 ? 13.347 -17.634 48.318 1.00 55.85 488 MET B C 1
ATOM 1192 O O . MET B 2 16 ? 12.302 -17.185 47.847 1.00 54.03 488 MET B O 1
ATOM 1197 N N . ILE B 2 17 ? 13.891 -18.805 47.960 1.00 51.87 489 ILE B N 1
ATOM 1198 C CA . ILE B 2 17 ? 13.189 -19.735 47.070 1.00 53.70 489 ILE B CA 1
ATOM 1199 C C . ILE B 2 17 ? 11.844 -20.097 47.714 1.00 50.29 489 ILE B C 1
ATOM 1200 O O . ILE B 2 17 ? 10.825 -20.157 47.038 1.00 51.67 489 ILE B O 1
ATOM 1205 N N . GLN B 2 18 ? 11.886 -20.356 49.023 1.00 52.06 490 GLN B N 1
ATOM 1206 C CA . GLN B 2 18 ? 10.736 -20.793 49.812 1.00 54.63 490 GLN B CA 1
ATOM 1207 C C . GLN B 2 18 ? 9.650 -19.728 49.796 1.00 58.43 490 GLN B C 1
ATOM 1208 O O . GLN B 2 18 ? 8.539 -20.017 49.375 1.00 55.06 490 GLN B O 1
ATOM 1214 N N . GLU B 2 19 ? 10.003 -18.494 50.178 1.00 60.02 491 GLU B N 1
ATOM 1215 C CA . GLU B 2 19 ? 9.109 -17.323 50.056 1.00 62.64 491 GLU B CA 1
ATOM 1216 C C . GLU B 2 19 ? 8.550 -17.184 48.645 1.00 57.42 491 GLU B C 1
ATOM 1217 O O . GLU B 2 19 ? 7.354 -17.041 48.454 1.00 57.36 491 GLU B O 1
ATOM 1223 N N . GLY B 2 20 ? 9.427 -17.229 47.653 1.00 56.63 492 GLY B N 1
ATOM 1224 C CA . GLY B 2 20 ? 8.996 -17.175 46.258 1.00 52.95 492 GLY B CA 1
ATOM 1225 C C . GLY B 2 20 ? 7.913 -18.186 45.868 1.00 53.61 492 GLY B C 1
ATOM 1226 O O . GLY B 2 20 ? 6.861 -17.773 45.351 1.00 48.95 492 GLY B O 1
ATOM 1227 N N . GLU B 2 21 ? 8.136 -19.484 46.136 1.00 42.99 493 GLU B N 1
ATOM 1228 C CA . GLU B 2 21 ? 7.177 -20.501 45.715 1.00 51.63 493 GLU B CA 1
ATOM 1229 C C . GLU B 2 21 ? 5.781 -20.287 46.298 1.00 51.44 493 GLU B C 1
ATOM 1230 O O . GLU B 2 21 ? 4.784 -20.508 45.587 1.00 46.93 493 GLU B O 1
ATOM 1236 N N . THR B 2 22 ? 5.720 -19.881 47.567 1.00 49.08 494 THR B N 1
ATOM 1237 C CA . THR B 2 22 ? 4.460 -19.659 48.252 1.00 60.79 494 THR B CA 1
ATOM 1238 C C . THR B 2 22 ? 3.771 -18.427 47.670 1.00 61.14 494 THR B C 1
ATOM 1239 O O . THR B 2 22 ? 2.568 -18.334 47.759 1.00 67.70 494 THR B O 1
ATOM 1243 N N . ALA B 2 23 ? 4.518 -17.506 47.049 1.00 57.81 495 ALA B N 1
ATOM 1244 C CA . ALA B 2 23 ? 3.901 -16.393 46.278 1.00 55.58 495 ALA B CA 1
ATOM 1245 C C . ALA B 2 23 ? 3.751 -16.648 44.777 1.00 57.73 495 ALA B C 1
ATOM 1246 O O . ALA B 2 23 ? 3.408 -15.726 44.045 1.00 59.24 495 ALA B O 1
ATOM 1248 N N . GLY B 2 24 ? 3.993 -17.874 44.307 1.00 55.61 496 GLY B N 1
ATOM 1249 C CA . GLY B 2 24 ? 3.844 -18.211 42.878 1.00 53.70 496 GLY B CA 1
ATOM 1250 C C . GLY B 2 24 ? 5.047 -17.990 41.977 1.00 51.49 496 GLY B C 1
ATOM 1251 O O . GLY B 2 24 ? 4.930 -18.094 40.759 1.00 61.24 496 GLY B O 1
ATOM 1252 N N . ALA B 2 25 ? 6.199 -17.666 42.546 1.00 55.40 497 ALA B N 1
ATOM 1253 C CA . ALA B 2 25 ? 7.445 -17.543 41.763 1.00 53.93 497 ALA B CA 1
ATOM 1254 C C . ALA B 2 25 ? 8.256 -18.842 41.819 1.00 50.51 497 ALA B C 1
ATOM 1255 O O . ALA B 2 25 ? 8.560 -19.359 42.913 1.00 51.71 497 ALA B O 1
ATOM 1257 N N . SER B 2 26 ? 8.636 -19.324 40.634 1.00 48.35 498 SER B N 1
ATOM 1258 C CA . SER B 2 26 ? 9.564 -20.449 40.497 1.00 50.56 498 SER B CA 1
ATOM 1259 C C . SER B 2 26 ? 10.968 -20.117 41.036 1.00 51.58 498 SER B C 1
ATOM 1260 O O . SER B 2 26 ? 11.396 -18.942 41.078 1.00 43.73 498 SER B O 1
ATOM 1263 N N . PRO B 2 27 ? 11.716 -21.147 41.417 1.00 48.08 499 PRO B N 1
ATOM 1264 C CA . PRO B 2 27 ? 13.045 -20.830 41.925 1.00 46.73 499 PRO B CA 1
ATOM 1265 C C . PRO B 2 27 ? 14.008 -20.162 40.913 1.00 51.29 499 PRO B C 1
ATOM 1266 O O . PRO B 2 27 ? 14.858 -19.373 41.318 1.00 49.70 499 PRO B O 1
ATOM 1270 N N . GLU B 2 28 ? 13.850 -20.440 39.623 1.00 53.64 500 GLU B N 1
ATOM 1271 C CA . GLU B 2 28 ? 14.670 -19.789 38.603 1.00 57.39 500 GLU B CA 1
ATOM 1272 C C . GLU B 2 28 ? 14.293 -18.288 38.378 1.00 59.16 500 GLU B C 1
ATOM 1273 O O . GLU B 2 28 ? 15.168 -17.503 38.034 1.00 50.96 500 GLU B O 1
ATOM 1279 N N . GLU B 2 29 ? 13.027 -17.912 38.588 1.00 55.77 501 GLU B N 1
ATOM 1280 C CA . GLU B 2 29 ? 12.620 -16.481 38.706 1.00 50.67 501 GLU B CA 1
ATOM 1281 C C . GLU B 2 29 ? 13.249 -15.741 39.873 1.00 50.08 501 GLU B C 1
ATOM 1282 O O . GLU B 2 29 ? 13.783 -14.635 39.714 1.00 49.98 501 GLU B O 1
ATOM 1288 N N . VAL B 2 30 ? 13.197 -16.346 41.045 1.00 45.98 502 VAL B N 1
ATOM 1289 C CA . VAL B 2 30 ? 13.757 -15.708 42.216 1.00 48.65 502 VAL B CA 1
ATOM 1290 C C . VAL B 2 30 ? 15.248 -15.546 41.990 1.00 53.51 502 VAL B C 1
ATOM 1291 O O . VAL B 2 30 ? 15.751 -14.459 42.128 1.00 52.68 502 VAL B O 1
ATOM 1295 N N . PHE B 2 31 ? 15.938 -16.618 41.606 1.00 50.90 503 PHE B N 1
ATOM 1296 C CA . PHE B 2 31 ? 17.387 -16.554 41.480 1.00 51.58 503 PHE B CA 1
ATOM 1297 C C . PHE B 2 31 ? 17.853 -15.612 40.338 1.00 50.29 503 PHE B C 1
ATOM 1298 O O . PHE B 2 31 ? 18.839 -14.908 40.491 1.00 51.09 503 PHE B O 1
ATOM 1306 N N . SER B 2 32 ? 17.135 -15.632 39.217 1.00 47.56 504 SER B N 1
ATOM 1307 C CA . SER B 2 32 ? 17.404 -14.765 38.075 1.00 53.17 504 SER B CA 1
ATOM 1308 C C . SER B 2 32 ? 17.313 -13.299 38.450 1.00 56.95 504 SER B C 1
ATOM 1309 O O . SER B 2 32 ? 18.171 -12.490 38.032 1.00 62.44 504 SER B O 1
ATOM 1312 N N . ALA B 2 33 ? 16.306 -12.986 39.276 1.00 52.08 505 ALA B N 1
ATOM 1313 C CA . ALA B 2 33 ? 16.152 -11.666 39.846 1.00 48.37 505 ALA B CA 1
ATOM 1314 C C . ALA B 2 33 ? 17.325 -11.265 40.729 1.00 50.33 505 ALA B C 1
ATOM 1315 O O . ALA B 2 33 ? 17.874 -10.165 40.554 1.00 49.24 505 ALA B O 1
ATOM 1317 N N . LEU B 2 34 ? 17.697 -12.156 41.655 1.00 51.71 506 LEU B N 1
ATOM 1318 C CA . LEU B 2 34 ? 18.836 -11.967 42.554 1.00 54.53 506 LEU B CA 1
ATOM 1319 C C . LEU B 2 34 ? 20.119 -11.698 41.773 1.00 58.07 506 LEU B C 1
ATOM 1320 O O . LEU B 2 34 ? 20.825 -10.742 42.060 1.00 59.56 506 LEU B O 1
ATOM 1325 N N . GLN B 2 35 ? 20.403 -12.515 40.775 1.00 57.64 507 GLN B N 1
ATOM 1326 C CA . GLN B 2 35 ? 21.642 -12.366 39.981 1.00 57.13 507 GLN B CA 1
ATOM 1327 C C . GLN B 2 35 ? 21.708 -11.069 39.174 1.00 52.49 507 GLN B C 1
ATOM 1328 O O . GLN B 2 35 ? 22.757 -10.438 39.150 1.00 52.06 507 GLN B O 1
ATOM 1334 N N . TYR B 2 36 ? 20.614 -10.716 38.495 1.00 44.45 508 TYR B N 1
ATOM 1335 C CA . TYR B 2 36 ? 20.541 -9.495 37.693 1.00 49.93 508 TYR B CA 1
ATOM 1336 C C . TYR B 2 36 ? 20.603 -8.170 38.495 1.00 50.57 508 TYR B C 1
ATOM 1337 O O . TYR B 2 36 ? 21.335 -7.255 38.136 1.00 53.51 508 TYR B O 1
ATOM 1346 N N . SER B 2 37 ? 19.844 -8.083 39.576 1.00 50.23 509 SER B N 1
ATOM 1347 C CA . SER B 2 37 ? 19.623 -6.830 40.274 1.00 48.45 509 SER B CA 1
ATOM 1348 C C . SER B 2 37 ? 20.266 -6.705 41.635 1.00 48.99 509 SER B C 1
ATOM 1349 O O . SER B 2 37 ? 20.375 -5.604 42.157 1.00 57.92 509 SER B O 1
ATOM 1352 N N . GLY B 2 38 ? 20.638 -7.819 42.248 1.00 57.11 510 GLY B N 1
ATOM 1353 C CA . GLY B 2 38 ? 21.053 -7.815 43.642 1.00 54.11 510 GLY B CA 1
ATOM 1354 C C . GLY B 2 38 ? 19.944 -7.433 44.648 1.00 54.29 510 GLY B C 1
ATOM 1355 O O . GLY B 2 38 ? 20.228 -7.276 45.829 1.00 53.18 510 GLY B O 1
ATOM 1356 N N . THR B 2 39 ? 18.696 -7.303 44.209 1.00 54.54 511 THR B N 1
ATOM 1357 C CA . THR B 2 39 ? 17.557 -6.970 45.097 1.00 56.81 511 THR B CA 1
ATOM 1358 C C . THR B 2 39 ? 17.465 -7.863 46.363 1.00 62.06 511 THR B C 1
ATOM 1359 O O . THR B 2 39 ? 17.762 -9.076 46.315 1.00 61.28 511 THR B O 1
ATOM 1363 N N . GLU B 2 40 ? 17.089 -7.240 47.488 1.00 73.49 512 GLU B N 1
ATOM 1364 C CA . GLU B 2 40 ? 16.817 -7.947 48.760 1.00 75.46 512 GLU B CA 1
ATOM 1365 C C . GLU B 2 40 ? 15.383 -8.463 48.821 1.00 67.42 512 GLU B C 1
ATOM 1366 O O . GLU B 2 40 ? 15.070 -9.250 49.705 1.00 67.14 512 GLU B O 1
ATOM 1372 N N . VAL B 2 41 ? 14.556 -8.024 47.865 1.00 64.57 513 VAL B N 1
ATOM 1373 C CA . VAL B 2 41 ? 13.122 -8.258 47.805 1.00 57.85 513 VAL B CA 1
ATOM 1374 C C . VAL B 2 41 ? 12.791 -8.770 46.389 1.00 57.99 513 VAL B C 1
ATOM 1375 O O . VAL B 2 41 ? 12.199 -8.058 45.540 1.00 59.99 513 VAL B O 1
ATOM 1379 N N . PRO B 2 42 ? 13.163 -10.011 46.103 1.00 55.42 514 PRO B N 1
ATOM 1380 C CA . PRO B 2 42 ? 12.966 -10.528 44.730 1.00 55.63 514 PRO B CA 1
ATOM 1381 C C . PRO B 2 42 ? 11.531 -10.534 44.213 1.00 55.25 514 PRO B C 1
ATOM 1382 O O . PRO B 2 42 ? 11.316 -10.319 43.032 1.00 53.50 514 PRO B O 1
ATOM 1386 N N . LEU B 2 43 ? 10.554 -10.799 45.072 1.00 60.81 515 LEU B N 1
ATOM 1387 C CA . LEU B 2 43 ? 9.157 -10.790 44.629 1.00 63.35 515 LEU B CA 1
ATOM 1388 C C . LEU B 2 43 ? 8.753 -9.449 44.097 1.00 59.81 515 LEU B C 1
ATOM 1389 O O . LEU B 2 43 ? 8.158 -9.363 43.023 1.00 58.41 515 LEU B O 1
ATOM 1394 N N . GLN B 2 44 ? 9.112 -8.398 44.827 1.00 65.86 516 GLN B N 1
ATOM 1395 C CA . GLN B 2 44 ? 8.805 -7.034 44.390 1.00 70.21 516 GLN B CA 1
ATOM 1396 C C . GLN B 2 44 ? 9.427 -6.747 43.050 1.00 63.13 516 GLN B C 1
ATOM 1397 O O . GLN B 2 44 ? 8.728 -6.316 42.147 1.00 56.15 516 GLN B O 1
ATOM 1403 N N . TRP B 2 45 ? 10.724 -7.036 42.914 1.00 62.02 517 TRP B N 1
ATOM 1404 C CA . TRP B 2 45 ? 11.428 -6.814 41.650 1.00 58.23 517 TRP B CA 1
ATOM 1405 C C . TRP B 2 45 ? 10.761 -7.501 40.484 1.00 55.78 517 TRP B C 1
ATOM 1406 O O . TRP B 2 45 ? 10.622 -6.896 39.424 1.00 65.58 517 TRP B O 1
ATOM 1417 N N . LEU B 2 46 ? 10.352 -8.755 40.662 1.00 59.03 518 LEU B N 1
ATOM 1418 C CA . LEU B 2 46 ? 9.692 -9.502 39.592 1.00 58.28 518 LEU B CA 1
ATOM 1419 C C . LEU B 2 46 ? 8.406 -8.832 39.160 1.00 56.49 518 LEU B C 1
ATOM 1420 O O . LEU B 2 46 ? 8.256 -8.602 37.969 1.00 62.68 518 LEU B O 1
ATOM 1425 N N . ARG B 2 47 ? 7.489 -8.537 40.094 1.00 59.43 519 ARG B N 1
ATOM 1426 C CA . ARG B 2 47 ? 6.239 -7.723 39.788 1.00 69.10 519 ARG B CA 1
ATOM 1427 C C . ARG B 2 47 ? 6.461 -6.418 39.025 1.00 60.45 519 ARG B C 1
ATOM 1428 O O . ARG B 2 47 ? 5.757 -6.121 38.096 1.00 58.50 519 ARG B O 1
ATOM 1436 N N . SER B 2 48 ? 7.443 -5.638 39.439 1.00 62.07 520 SER B N 1
ATOM 1437 C CA . SER B 2 48 ? 7.620 -4.284 38.914 1.00 68.24 520 SER B CA 1
ATOM 1438 C C . SER B 2 48 ? 8.638 -4.144 37.743 1.00 66.37 520 SER B C 1
ATOM 1439 O O . SER B 2 48 ? 8.428 -3.314 36.861 1.00 67.82 520 SER B O 1
ATOM 1442 N N . GLU B 2 49 ? 9.709 -4.948 37.733 1.00 60.80 521 GLU B N 1
ATOM 1443 C CA . GLU B 2 49 ? 10.816 -4.778 36.774 1.00 59.76 521 GLU B CA 1
ATOM 1444 C C . GLU B 2 49 ? 10.937 -5.791 35.651 1.00 59.56 521 GLU B C 1
ATOM 1445 O O . GLU B 2 49 ? 11.521 -5.450 34.613 1.00 61.57 521 GLU B O 1
ATOM 1451 N N . LEU B 2 50 ? 10.412 -7.013 35.835 1.00 55.29 522 LEU B N 1
ATOM 1452 C CA . LEU B 2 50 ? 10.682 -8.125 34.917 1.00 54.73 522 LEU B CA 1
ATOM 1453 C C . LEU B 2 50 ? 10.315 -7.819 33.463 1.00 63.22 522 LEU B C 1
ATOM 1454 O O . LEU B 2 50 ? 11.144 -7.991 32.543 1.00 61.93 522 LEU B O 1
ATOM 1459 N N . SER B 2 51 ? 9.087 -7.346 33.268 1.00 67.71 523 SER B N 1
ATOM 1460 C CA . SER B 2 51 ? 8.566 -7.068 31.936 1.00 69.09 523 SER B CA 1
ATOM 1461 C C . SER B 2 51 ? 9.421 -6.082 31.148 1.00 66.01 523 SER B C 1
ATOM 1462 O O . SER B 2 51 ? 9.404 -6.134 29.926 1.00 71.40 523 SER B O 1
ATOM 1465 N N . TYR B 2 52 ? 10.147 -5.181 31.817 1.00 70.37 524 TYR B N 1
ATOM 1466 C CA . TYR B 2 52 ? 11.014 -4.228 31.099 1.00 74.29 524 TYR B CA 1
ATOM 1467 C C . TYR B 2 52 ? 12.248 -4.956 30.615 1.00 71.31 524 TYR B C 1
ATOM 1468 O O . TYR B 2 52 ? 12.722 -4.693 29.511 1.00 69.80 524 TYR B O 1
ATOM 1477 N N . VAL B 2 53 ? 12.780 -5.850 31.453 1.00 68.38 525 VAL B N 1
ATOM 1478 C CA . VAL B 2 53 ? 13.909 -6.699 31.059 1.00 59.29 525 VAL B CA 1
ATOM 1479 C C . VAL B 2 53 ? 13.534 -7.642 29.919 1.00 52.28 525 VAL B C 1
ATOM 1480 O O . VAL B 2 53 ? 14.258 -7.696 28.948 1.00 52.44 525 VAL B O 1
ATOM 1484 N N . LEU B 2 54 ? 12.380 -8.313 29.988 1.00 50.74 526 LEU B N 1
ATOM 1485 C CA . LEU B 2 54 ? 11.963 -9.249 28.903 1.00 49.06 526 LEU B CA 1
ATOM 1486 C C . LEU B 2 54 ? 11.709 -8.525 27.606 1.00 52.61 526 LEU B C 1
ATOM 1487 O O . LEU B 2 54 ? 12.075 -9.015 26.526 1.00 55.69 526 LEU B O 1
ATOM 1492 N N . GLU B 2 55 ? 11.152 -7.315 27.715 1.00 58.57 527 GLU B N 1
ATOM 1493 C CA . GLU B 2 55 ? 10.968 -6.429 26.571 1.00 61.26 527 GLU B CA 1
ATOM 1494 C C . GLU B 2 55 ? 12.319 -6.167 25.877 1.00 58.19 527 GLU B C 1
ATOM 1495 O O . GLU B 2 55 ? 12.402 -6.210 24.646 1.00 57.41 527 GLU B O 1
ATOM 1501 N N . MET B 2 56 ? 13.375 -5.959 26.669 1.00 53.87 528 MET B N 1
ATOM 1502 C CA . MET B 2 56 ? 14.721 -5.665 26.160 1.00 55.96 528 MET B CA 1
ATOM 1503 C C . MET B 2 56 ? 15.332 -6.892 25.512 1.00 57.03 528 MET B C 1
ATOM 1504 O O . MET B 2 56 ? 15.964 -6.798 24.451 1.00 60.59 528 MET B O 1
ATOM 1509 N N . VAL B 2 57 ? 15.133 -8.050 26.145 1.00 54.32 529 VAL B N 1
ATOM 1510 C CA . VAL B 2 57 ? 15.637 -9.333 25.608 1.00 51.33 529 VAL B CA 1
ATOM 1511 C C . VAL B 2 57 ? 15.111 -9.594 24.189 1.00 50.67 529 VAL B C 1
ATOM 1512 O O . VAL B 2 57 ? 15.894 -9.986 23.301 1.00 51.60 529 VAL B O 1
ATOM 1516 N N . ALA B 2 58 ? 13.810 -9.330 23.973 1.00 53.05 530 ALA B N 1
ATOM 1517 C CA . ALA B 2 58 ? 13.151 -9.521 22.659 1.00 50.76 530 ALA B CA 1
ATOM 1518 C C . ALA B 2 58 ? 13.619 -8.570 21.577 1.00 49.49 530 ALA B C 1
ATOM 1519 O O . ALA B 2 58 ? 13.843 -8.988 20.424 1.00 54.28 530 ALA B O 1
ATOM 1521 N N . GLU B 2 59 ? 13.754 -7.299 21.915 1.00 53.70 531 GLU B N 1
ATOM 1522 C CA . GLU B 2 59 ? 14.276 -6.312 20.936 1.00 63.07 531 GLU B CA 1
ATOM 1523 C C . GLU B 2 59 ? 15.729 -6.594 20.576 1.00 54.27 531 GLU B C 1
ATOM 1524 O O . GLU B 2 59 ? 16.065 -6.593 19.393 1.00 69.14 531 GLU B O 1
ATOM 1530 N N . LEU B 2 60 ? 16.571 -6.887 21.556 1.00 52.60 532 LEU B N 1
ATOM 1531 C CA . LEU B 2 60 ? 17.991 -7.239 21.277 1.00 51.40 532 LEU B CA 1
ATOM 1532 C C . LEU B 2 60 ? 18.094 -8.539 20.504 1.00 50.95 532 LEU B C 1
ATOM 1533 O O . LEU B 2 60 ? 18.899 -8.641 19.575 1.00 55.29 532 LEU B O 1
ATOM 1538 N N . ALA B 2 61 ? 17.255 -9.522 20.835 1.00 49.80 533 ALA B N 1
ATOM 1539 C CA . ALA B 2 61 ? 17.176 -10.704 19.983 1.00 51.04 533 ALA B CA 1
ATOM 1540 C C . ALA B 2 61 ? 16.897 -10.343 18.489 1.00 54.73 533 ALA B C 1
ATOM 1541 O O . ALA B 2 61 ? 17.618 -10.791 17.573 1.00 51.89 533 ALA B O 1
ATOM 1543 N N . GLY B 2 62 ? 15.852 -9.528 18.250 1.00 56.30 534 GLY B N 1
ATOM 1544 C CA . GLY B 2 62 ? 15.522 -9.041 16.902 1.00 51.19 534 GLY B CA 1
ATOM 1545 C C . GLY B 2 62 ? 16.648 -8.286 16.199 1.00 54.84 534 GLY B C 1
ATOM 1546 O O . GLY B 2 62 ? 16.844 -8.420 15.000 1.00 65.87 534 GLY B O 1
ATOM 1547 N N . GLN B 2 63 ? 17.385 -7.492 16.957 1.00 55.98 535 GLN B N 1
ATOM 1548 C CA . GLN B 2 63 ? 18.574 -6.825 16.453 1.00 63.14 535 GLN B CA 1
ATOM 1549 C C . GLN B 2 63 ? 19.729 -7.749 16.085 1.00 64.17 535 GLN B C 1
ATOM 1550 O O . GLN B 2 63 ? 20.406 -7.522 15.087 1.00 67.76 535 GLN B O 1
ATOM 1556 N N . GLN B 2 64 ? 19.955 -8.786 16.881 1.00 67.65 536 GLN B N 1
ATOM 1557 C CA . GLN B 2 64 ? 21.123 -9.646 16.678 1.00 63.19 536 GLN B CA 1
ATOM 1558 C C . GLN B 2 64 ? 20.963 -10.537 15.494 1.00 58.65 536 GLN B C 1
ATOM 1559 O O . GLN B 2 64 ? 21.910 -10.741 14.795 1.00 62.19 536 GLN B O 1
ATOM 1565 N N . ASP B 2 65 ? 19.770 -11.051 15.237 1.00 71.95 537 ASP B N 1
ATOM 1566 C CA 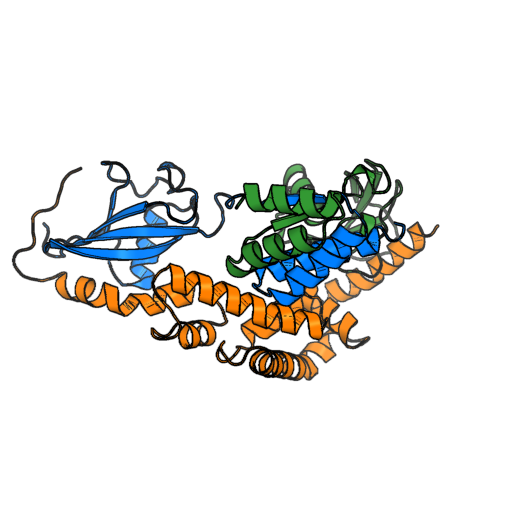. ASP B 2 65 ? 19.506 -11.741 13.967 1.00 67.69 537 ASP B CA 1
ATOM 1567 C C . ASP B 2 65 ? 18.150 -11.263 13.463 1.00 72.02 537 ASP B C 1
ATOM 1568 O O . ASP B 2 65 ? 17.122 -11.809 13.854 1.00 72.59 537 ASP B O 1
ATOM 1573 N N . PRO B 2 66 ? 18.144 -10.227 12.594 1.00 74.75 538 PRO B N 1
ATOM 1574 C CA . PRO B 2 66 ? 16.875 -9.703 12.064 1.00 76.55 538 PRO B CA 1
ATOM 1575 C C . PRO B 2 66 ? 16.196 -10.584 10.969 1.00 71.47 538 PRO B C 1
ATOM 1576 O O . PRO B 2 66 ? 15.043 -10.338 10.615 1.00 66.11 538 PRO B O 1
ATOM 1580 N N . GLU B 2 67 ? 16.883 -11.625 10.495 1.00 70.72 539 GLU B N 1
ATOM 1581 C CA . GLU B 2 67 ? 16.265 -12.671 9.659 1.00 69.39 539 GLU B CA 1
ATOM 1582 C C . GLU B 2 67 ? 15.198 -13.527 10.405 1.00 61.03 539 GLU B C 1
ATOM 1583 O O . GLU B 2 67 ? 14.406 -14.206 9.755 1.00 65.32 539 GLU B O 1
ATOM 1589 N N . LEU B 2 68 ? 15.189 -13.517 11.740 1.00 58.00 540 LEU B N 1
ATOM 1590 C CA . LEU B 2 68 ? 14.453 -14.507 12.523 1.00 55.09 540 LEU B CA 1
ATOM 1591 C C . LEU B 2 68 ? 13.073 -14.071 12.975 1.00 54.72 540 LEU B C 1
ATOM 1592 O O . LEU B 2 68 ? 12.400 -14.759 13.763 1.00 51.35 540 LEU B O 1
ATOM 1597 N N . GLY B 2 69 ? 12.628 -12.930 12.476 1.00 54.21 541 GLY B N 1
ATOM 1598 C CA . GLY B 2 69 ? 11.308 -12.476 12.807 1.00 53.59 541 GLY B CA 1
ATOM 1599 C C . GLY B 2 69 ? 11.344 -11.930 14.200 1.00 56.85 541 GLY B C 1
ATOM 1600 O O . GLY B 2 69 ? 12.404 -11.626 14.742 1.00 64.49 541 GLY B O 1
ATOM 1601 N N . ALA B 2 70 ? 10.162 -11.857 14.784 1.00 63.84 542 ALA B N 1
ATOM 1602 C CA . ALA B 2 70 ? 9.937 -11.132 16.001 1.00 59.57 542 ALA B CA 1
ATOM 1603 C C . ALA B 2 70 ? 9.841 -12.151 17.110 1.00 54.59 542 ALA B C 1
ATOM 1604 O O . ALA B 2 70 ? 9.184 -13.174 16.960 1.00 48.88 542 ALA B O 1
ATOM 1606 N N . PHE B 2 71 ? 10.438 -11.808 18.243 1.00 54.05 543 PHE B N 1
ATOM 1607 C CA . PHE B 2 71 ? 10.487 -12.654 19.424 1.00 51.47 543 PHE B CA 1
ATOM 1608 C C . PHE B 2 71 ? 9.362 -12.324 20.385 1.00 52.23 543 PHE B C 1
ATOM 1609 O O . PHE B 2 71 ? 9.039 -11.141 20.605 1.00 57.19 543 PHE B O 1
ATOM 1617 N N . SER B 2 72 ? 8.769 -13.381 20.944 1.00 52.18 544 SER B N 1
ATOM 1618 C CA . SER B 2 72 ? 7.695 -13.287 21.921 1.00 54.57 544 SER B CA 1
ATOM 1619 C C . SER B 2 72 ? 8.257 -13.228 23.325 1.00 54.31 544 SER B C 1
ATOM 1620 O O . SER B 2 72 ? 9.377 -13.640 23.561 1.00 59.00 544 SER B O 1
ATOM 1623 N N . CYS B 2 73 ? 7.441 -12.731 24.254 1.00 58.66 545 CYS B N 1
ATOM 1624 C CA . CYS B 2 73 ? 7.769 -12.640 25.675 1.00 55.44 545 CYS B CA 1
ATOM 1625 C C . CYS B 2 73 ? 7.988 -14.019 26.219 1.00 49.78 545 CYS B C 1
ATOM 1626 O O . CYS B 2 73 ? 8.827 -14.190 27.037 1.00 54.41 545 CYS B O 1
ATOM 1629 N N . GLN B 2 74 ? 7.229 -15.012 25.778 1.00 57.34 546 GLN B N 1
ATOM 1630 C CA . GLN B 2 74 ? 7.400 -16.387 26.296 1.00 58.76 546 GLN B CA 1
ATOM 1631 C C . GLN B 2 74 ? 8.815 -16.881 25.919 1.00 51.13 546 GLN B C 1
ATOM 1632 O O . GLN B 2 74 ? 9.478 -17.466 26.728 1.00 54.83 546 GLN B O 1
ATOM 1638 N N . GLU B 2 75 ? 9.286 -16.575 24.719 1.00 48.73 547 GLU B N 1
ATOM 1639 C CA . GLU B 2 75 ? 10.670 -16.917 24.331 1.00 53.74 547 GLU B CA 1
ATOM 1640 C C . GLU B 2 75 ? 11.763 -16.126 25.055 1.00 55.98 547 GLU B C 1
ATOM 1641 O O . GLU B 2 75 ? 12.815 -16.687 25.379 1.00 46.82 547 GLU B O 1
ATOM 1647 N N . ALA B 2 76 ? 11.504 -14.849 25.326 1.00 50.92 548 ALA B N 1
ATOM 1648 C CA . ALA B 2 76 ? 12.459 -14.021 26.039 1.00 50.18 548 ALA B CA 1
ATOM 1649 C C . ALA B 2 76 ? 12.610 -14.539 27.447 1.00 52.90 548 ALA B C 1
ATOM 1650 O O . ALA B 2 76 ? 13.743 -14.648 27.928 1.00 52.34 548 ALA B O 1
ATOM 1652 N N . ARG B 2 77 ? 11.471 -14.859 28.076 1.00 46.37 549 ARG B N 1
ATOM 1653 C CA . ARG B 2 77 ? 11.383 -15.309 29.463 1.00 50.00 549 ARG B CA 1
ATOM 1654 C C . ARG B 2 77 ? 12.108 -16.612 29.629 1.00 52.34 549 ARG B C 1
ATOM 1655 O O . ARG B 2 77 ? 12.914 -16.781 30.552 1.00 53.22 549 ARG B O 1
ATOM 1663 N N . LYS B 2 78 ? 11.816 -17.542 28.737 1.00 52.51 550 LYS B N 1
ATOM 1664 C CA . LYS B 2 78 ? 12.407 -18.871 28.811 1.00 55.99 550 LYS B CA 1
ATOM 1665 C C . LYS B 2 78 ? 13.952 -18.741 28.750 1.00 54.88 550 LYS B C 1
ATOM 1666 O O . LYS B 2 78 ? 14.648 -19.333 29.566 1.00 47.09 550 LYS B O 1
ATOM 1672 N N . ALA B 2 79 ? 14.455 -17.881 27.861 1.00 49.23 551 ALA B N 1
ATOM 1673 C CA . ALA B 2 79 ? 15.909 -17.647 27.718 1.00 50.78 551 ALA B CA 1
ATOM 1674 C C . ALA B 2 79 ? 16.524 -16.941 28.935 1.00 51.14 551 ALA B C 1
ATOM 1675 O O . ALA B 2 79 ? 17.516 -17.388 29.493 1.00 51.98 551 ALA B O 1
ATOM 1677 N N . TRP B 2 80 ? 15.934 -15.825 29.326 1.00 50.88 552 TRP B N 1
ATOM 1678 C CA . TRP B 2 80 ? 16.271 -15.148 30.577 1.00 49.29 552 TRP B CA 1
ATOM 1679 C C . TRP B 2 80 ? 16.413 -16.135 31.739 1.00 43.30 552 TRP B C 1
ATOM 1680 O O . TRP B 2 80 ? 17.394 -16.154 32.456 1.00 52.61 552 TRP B O 1
ATOM 1691 N N . LEU B 2 81 ? 15.440 -16.992 31.887 1.00 45.73 553 LEU B N 1
ATOM 1692 C CA . LEU B 2 81 ? 15.409 -17.923 33.001 1.00 46.63 553 LEU B CA 1
ATOM 1693 C C . LEU B 2 81 ? 16.323 -19.108 32.864 1.00 44.34 553 LEU B C 1
ATOM 1694 O O . LEU B 2 81 ? 16.814 -19.580 33.875 1.00 55.18 553 LEU B O 1
ATOM 1699 N N . ASP B 2 82 ? 16.566 -19.616 31.658 1.00 46.41 554 ASP B N 1
ATOM 1700 C CA . ASP B 2 82 ? 17.499 -20.749 31.535 1.00 50.95 554 ASP B CA 1
ATOM 1701 C C . ASP B 2 82 ? 18.945 -20.306 31.764 1.00 53.22 554 ASP B C 1
ATOM 1702 O O . ASP B 2 82 ? 19.762 -21.112 32.208 1.00 48.94 554 ASP B O 1
ATOM 1707 N N . ARG B 2 83 ? 19.227 -19.012 31.558 1.00 45.57 555 ARG B N 1
ATOM 1708 C CA . ARG B 2 83 ? 20.529 -18.476 31.805 1.00 44.42 555 ARG B CA 1
ATOM 1709 C C . ARG B 2 83 ? 20.540 -17.668 33.084 1.00 47.38 555 ARG B C 1
ATOM 1710 O O . ARG B 2 83 ? 21.426 -16.835 33.302 1.00 44.58 555 ARG B O 1
ATOM 1718 N N . HIS B 2 84 ? 19.587 -17.914 33.962 1.00 46.18 556 HIS B N 1
ATOM 1719 C CA . HIS B 2 84 ? 19.669 -17.304 35.298 1.00 53.22 556 HIS B CA 1
ATOM 1720 C C . HIS B 2 84 ? 19.911 -15.809 35.333 1.00 47.01 556 HIS B C 1
ATOM 1721 O O . HIS B 2 84 ? 20.613 -15.332 36.204 1.00 48.94 556 HIS B O 1
ATOM 1728 N N . GLY B 2 85 ? 19.293 -15.075 34.420 1.00 47.23 557 GLY B N 1
ATOM 1729 C CA . GLY B 2 85 ? 19.363 -13.612 34.459 1.00 50.87 557 GLY B CA 1
ATOM 1730 C C . GLY B 2 85 ? 20.617 -12.995 33.846 1.00 51.88 557 GLY B C 1
ATOM 1731 O O . GLY B 2 85 ? 20.820 -11.775 33.943 1.00 51.95 557 GLY B O 1
ATOM 1732 N N . ASN B 2 86 ? 21.454 -13.797 33.191 1.00 46.60 558 ASN B N 1
ATOM 1733 C CA . ASN B 2 86 ? 22.561 -13.229 32.426 1.00 49.14 558 ASN B CA 1
ATOM 1734 C C . ASN B 2 86 ? 22.021 -12.659 31.116 1.00 52.14 558 ASN B C 1
ATOM 1735 O O . ASN B 2 86 ? 21.684 -13.425 30.222 1.00 48.29 558 ASN B O 1
ATOM 1740 N N . LEU B 2 87 ? 21.982 -11.323 30.986 1.00 52.55 559 LEU B N 1
ATOM 1741 C CA . LEU B 2 87 ? 21.370 -10.675 29.813 1.00 54.60 559 LEU B CA 1
ATOM 1742 C C . LEU B 2 87 ? 21.950 -11.127 28.474 1.00 53.57 559 LEU B C 1
ATOM 1743 O O . LEU B 2 87 ? 21.201 -11.579 27.582 1.00 61.58 559 LEU B O 1
ATOM 1748 N N . ASP B 2 88 ? 23.265 -11.079 28.351 1.00 46.51 560 ASP B N 1
ATOM 1749 C CA . ASP B 2 88 ? 23.935 -11.414 27.076 1.00 52.05 560 ASP B CA 1
ATOM 1750 C C . ASP B 2 88 ? 23.769 -12.910 26.748 1.00 50.91 560 ASP B C 1
ATOM 1751 O O . ASP B 2 88 ? 23.678 -13.294 25.599 1.00 50.09 560 ASP B O 1
ATOM 1756 N N . GLU B 2 89 ? 23.760 -13.773 27.739 1.00 50.52 561 GLU B N 1
ATOM 1757 C CA . GLU B 2 89 ? 23.490 -15.179 27.409 1.00 55.22 561 GLU B CA 1
ATOM 1758 C C . GLU B 2 89 ? 22.043 -15.439 27.019 1.00 50.23 561 GLU B C 1
ATOM 1759 O O . GLU B 2 89 ? 21.773 -16.279 26.169 1.00 54.32 561 GLU B O 1
ATOM 1765 N N . ALA B 2 90 ? 21.152 -14.652 27.604 1.00 45.89 562 ALA B N 1
ATOM 1766 C CA . ALA B 2 90 ? 19.732 -14.818 27.454 1.00 47.71 562 ALA B CA 1
ATOM 1767 C C . ALA B 2 90 ? 19.336 -14.417 26.070 1.00 48.02 562 ALA B C 1
ATOM 1768 O O . ALA B 2 90 ? 18.470 -15.042 25.454 1.00 48.00 562 ALA B O 1
ATOM 1770 N N . VAL B 2 91 ? 19.993 -13.363 25.596 1.00 49.98 563 VAL B N 1
ATOM 1771 C CA . VAL B 2 91 ? 19.829 -12.878 24.246 1.00 49.41 563 VAL B CA 1
ATOM 1772 C C . VAL B 2 91 ? 20.362 -13.904 23.270 1.00 50.09 563 VAL B C 1
ATOM 1773 O O . VAL B 2 91 ? 19.709 -14.161 22.261 1.00 58.33 563 VAL B O 1
ATOM 1777 N N . GLU B 2 92 ? 21.534 -14.463 23.557 1.00 50.07 564 GLU B N 1
ATOM 1778 C CA . GLU B 2 92 ? 22.159 -15.489 22.720 1.00 51.75 564 GLU B CA 1
ATOM 1779 C C . GLU B 2 92 ? 21.209 -16.642 22.552 1.00 52.43 564 GLU B C 1
ATOM 1780 O O . GLU B 2 92 ? 20.964 -17.062 21.419 1.00 56.67 564 GLU B O 1
ATOM 1786 N N . GLU B 2 93 ? 20.698 -17.166 23.678 1.00 47.33 565 GLU B N 1
ATOM 1787 C CA . GLU B 2 93 ? 19.796 -18.329 23.658 1.00 48.31 565 GLU B CA 1
ATOM 1788 C C . GLU B 2 93 ? 18.432 -18.034 23.087 1.00 50.92 565 GLU B C 1
ATOM 1789 O O . GLU B 2 93 ? 17.806 -18.920 22.524 1.00 47.99 565 GLU B O 1
ATOM 1795 N N . CYS B 2 94 ? 17.905 -16.821 23.288 1.00 59.26 566 CYS B N 1
ATOM 1796 C CA . CYS B 2 94 ? 16.592 -16.477 22.709 1.00 52.66 566 CYS B CA 1
ATOM 1797 C C . CYS B 2 94 ? 16.637 -16.598 21.152 1.00 46.92 566 CYS B C 1
ATOM 1798 O O . CYS B 2 94 ? 15.792 -17.249 20.505 1.00 56.43 566 CYS B O 1
ATOM 1801 N N . VAL B 2 95 ? 17.703 -16.030 20.603 1.00 46.78 567 VAL B N 1
ATOM 1802 C CA . VAL B 2 95 ? 18.075 -16.097 19.188 1.00 44.70 567 VAL B CA 1
ATOM 1803 C C . VAL B 2 95 ? 18.335 -17.524 18.737 1.00 48.60 567 VAL B C 1
ATOM 1804 O O . VAL B 2 95 ? 17.831 -17.955 17.683 1.00 50.22 567 VAL B O 1
ATOM 1808 N N . ARG B 2 96 ? 19.140 -18.238 19.521 1.00 46.49 568 ARG B N 1
ATOM 1809 C CA . ARG B 2 96 ? 19.502 -19.617 19.199 1.00 50.70 568 ARG B CA 1
ATOM 1810 C C . ARG B 2 96 ? 18.330 -20.575 19.245 1.00 47.26 568 ARG B C 1
ATOM 1811 O O . ARG B 2 96 ? 18.147 -21.365 18.337 1.00 52.99 568 ARG B O 1
ATOM 1819 N N . ALA B 2 97 ? 17.535 -20.509 20.294 1.00 48.46 569 ALA B N 1
ATOM 1820 C CA . ALA B 2 97 ? 16.292 -21.295 20.364 1.00 49.96 569 ALA B CA 1
ATOM 1821 C C . ALA B 2 97 ? 15.404 -21.106 19.135 1.00 48.49 569 ALA B C 1
ATOM 1822 O O . ALA B 2 97 ? 14.949 -22.088 18.578 1.00 57.77 569 ALA B O 1
ATOM 1824 N N . ARG B 2 98 ? 15.201 -19.866 18.700 1.00 43.13 570 ARG B N 1
ATOM 1825 C CA . ARG B 2 98 ? 14.343 -19.613 17.561 1.00 42.91 570 ARG B CA 1
ATOM 1826 C C . ARG B 2 98 ? 14.968 -20.046 16.238 1.00 46.58 570 ARG B C 1
ATOM 1827 O O . ARG B 2 98 ? 14.268 -20.576 15.398 1.00 55.44 570 ARG B O 1
ATOM 1835 N N . ARG B 2 99 ? 16.260 -19.756 16.040 1.00 46.60 571 ARG B N 1
ATOM 1836 C CA . ARG B 2 99 ? 17.038 -20.297 14.916 1.00 47.47 571 ARG B CA 1
ATOM 1837 C C . ARG B 2 99 ? 16.937 -21.809 14.789 1.00 49.80 571 ARG B C 1
ATOM 1838 O O . ARG B 2 99 ? 16.737 -22.329 13.691 1.00 56.10 571 ARG B O 1
ATOM 1846 N N . ARG B 2 100 ? 17.071 -22.507 15.905 1.00 48.35 572 ARG B N 1
ATOM 1847 C CA . ARG B 2 100 ? 17.045 -23.957 15.914 1.00 48.72 572 ARG B CA 1
ATOM 1848 C C . ARG B 2 100 ? 15.663 -24.465 15.505 1.00 52.28 572 ARG B C 1
ATOM 1849 O O . ARG B 2 100 ? 15.516 -25.510 14.822 1.00 55.39 572 ARG B O 1
ATOM 1857 N N . LYS B 2 101 ? 14.635 -23.740 15.935 1.00 51.02 573 LYS B N 1
ATOM 1858 C CA . LYS B 2 101 ? 13.280 -24.166 15.658 1.00 51.96 573 LYS B CA 1
ATOM 1859 C C . LYS B 2 101 ? 12.890 -23.898 14.202 1.00 49.73 573 LYS B C 1
ATOM 1860 O O . LYS B 2 101 ? 12.188 -24.680 13.622 1.00 56.15 573 LYS B O 1
ATOM 1866 N N . VAL B 2 102 ? 13.388 -22.825 13.616 1.00 49.60 574 VAL B N 1
ATOM 1867 C CA . VAL B 2 102 ? 13.158 -22.526 12.213 1.00 52.62 574 VAL B CA 1
ATOM 1868 C C . VAL B 2 102 ? 13.853 -23.540 11.314 1.00 51.71 574 VAL B C 1
ATOM 1869 O O . VAL B 2 102 ? 13.302 -23.955 10.287 1.00 58.47 574 VAL B O 1
ATOM 1873 N N . HIS B 2 103 ? 15.052 -23.943 11.711 1.00 54.73 575 HIS B N 1
ATOM 1874 C CA . HIS B 2 103 ? 15.774 -25.007 11.020 1.00 53.51 575 HIS B CA 1
ATOM 1875 C C . HIS B 2 103 ? 14.979 -26.319 11.085 1.00 52.87 575 HIS B C 1
ATOM 1876 O O . HIS B 2 103 ? 14.873 -26.986 10.087 1.00 65.08 575 HIS B O 1
ATOM 1883 N N . GLU B 2 104 ? 14.378 -26.662 12.218 1.00 51.77 576 GLU B N 1
ATOM 1884 C CA . GLU B 2 104 ? 13.549 -27.866 12.244 1.00 56.12 576 GLU B CA 1
ATOM 1885 C C . GLU B 2 104 ? 12.283 -27.754 11.377 1.00 60.75 576 GLU B C 1
ATOM 1886 O O . GLU B 2 104 ? 11.969 -28.658 10.583 1.00 54.79 576 GLU B O 1
ATOM 1892 N N . LEU B 2 105 ? 11.535 -26.666 11.540 1.00 55.56 577 LEU B N 1
ATOM 1893 C CA . LEU B 2 105 ? 10.305 -26.527 10.791 1.00 53.59 577 LEU B CA 1
ATOM 1894 C C . LEU B 2 105 ? 10.576 -26.563 9.291 1.00 57.29 577 LEU B C 1
ATOM 1895 O O . LEU B 2 105 ? 9.778 -27.113 8.540 1.00 56.17 577 LEU B O 1
ATOM 1900 N N . GLN B 2 106 ? 11.715 -26.017 8.882 1.00 58.96 578 GLN B N 1
ATOM 1901 C CA . GLN B 2 106 ? 12.179 -26.060 7.499 1.00 64.08 578 GLN B CA 1
ATOM 1902 C C . GLN B 2 106 ? 12.389 -27.471 6.973 1.00 62.39 578 GLN B C 1
ATOM 1903 O O . GLN B 2 106 ? 11.982 -27.797 5.873 1.00 71.21 578 GLN B O 1
ATOM 1909 N N . SER B 2 107 ? 13.041 -28.292 7.763 1.00 60.14 579 SER B N 1
ATOM 1910 C CA . SER B 2 107 ? 13.307 -29.667 7.381 1.00 67.24 579 SER B CA 1
ATOM 1911 C C . SER B 2 107 ? 12.011 -30.498 7.367 1.00 68.71 579 SER B C 1
ATOM 1912 O O . SER B 2 107 ? 11.909 -31.481 6.655 1.00 74.45 579 SER B O 1
ATOM 1915 N N . LEU B 2 108 ? 11.018 -30.077 8.137 1.00 75.31 580 LEU B N 1
ATOM 1916 C CA . LEU B 2 108 ? 9.713 -30.730 8.173 1.00 72.08 580 LEU B CA 1
ATOM 1917 C C . LEU B 2 108 ? 8.727 -30.207 7.140 1.00 65.41 580 LEU B C 1
ATOM 1918 O O . LEU B 2 108 ? 7.546 -30.512 7.260 1.00 67.24 580 LEU B O 1
ATOM 1923 N N . GLY B 2 109 ? 9.192 -29.449 6.138 1.00 60.43 581 GLY B N 1
ATOM 1924 C CA . GLY B 2 109 ? 8.301 -28.807 5.156 1.00 63.31 581 GLY B CA 1
ATOM 1925 C C . GLY B 2 109 ? 8.025 -27.291 5.266 1.00 62.81 581 GLY B C 1
ATOM 1926 O O . GLY B 2 109 ? 7.606 -26.676 4.309 1.00 68.04 581 GLY B O 1
ATOM 1927 N N . PHE B 2 110 ? 8.262 -26.666 6.406 1.00 63.76 582 PHE B N 1
ATOM 1928 C CA . PHE B 2 110 ? 7.746 -25.314 6.664 1.00 58.60 582 PHE B CA 1
ATOM 1929 C C . PHE B 2 110 ? 8.824 -24.298 6.948 1.00 56.92 582 PHE B C 1
ATOM 1930 O O . PHE B 2 110 ? 9.255 -24.158 8.080 1.00 64.90 582 PHE B O 1
ATOM 1938 N N . GLY B 2 111 ? 9.257 -23.599 5.899 1.00 57.31 583 GLY B N 1
ATOM 1939 C CA . GLY B 2 111 ? 10.264 -22.524 5.999 1.00 63.94 583 GLY B CA 1
ATOM 1940 C C . GLY B 2 111 ? 9.645 -21.159 6.275 1.00 59.76 583 GLY B C 1
ATOM 1941 O O . GLY B 2 111 ? 8.433 -21.048 6.406 1.00 70.24 583 GLY B O 1
ATOM 1942 N N . PRO B 2 112 ? 10.472 -20.112 6.386 1.00 66.24 584 PRO B N 1
ATOM 1943 C CA . PRO B 2 112 ? 9.991 -18.713 6.513 1.00 66.19 584 PRO B CA 1
ATOM 1944 C C . PRO B 2 112 ? 8.890 -18.339 5.512 1.00 70.49 584 PRO B C 1
ATOM 1945 O O . PRO B 2 112 ? 7.831 -17.796 5.880 1.00 67.64 584 PRO B O 1
ATOM 1949 N N . LYS B 2 113 ? 9.102 -18.690 4.258 1.00 74.18 585 LYS B N 1
ATOM 1950 C CA . LYS B 2 113 ? 8.126 -18.340 3.244 1.00 79.45 585 LYS B CA 1
ATOM 1951 C C . LYS B 2 113 ? 6.727 -18.967 3.447 1.00 74.62 585 LYS B C 1
ATOM 1952 O O . LYS B 2 113 ? 5.756 -18.360 3.006 1.00 73.48 585 LYS B O 1
ATOM 1958 N N . GLU B 2 114 ? 6.599 -20.105 4.157 1.00 65.44 586 GLU B N 1
ATOM 1959 C CA . GLU B 2 114 ? 5.261 -20.745 4.421 1.00 61.33 586 GLU B CA 1
ATOM 1960 C C . GLU B 2 114 ? 4.716 -20.417 5.813 1.00 63.43 586 GLU B C 1
ATOM 1961 O O . GLU B 2 114 ? 3.748 -21.049 6.288 1.00 71.41 586 GLU B O 1
ATOM 1967 N N . GLY B 2 115 ? 5.351 -19.459 6.488 1.00 55.84 587 GLY B N 1
ATOM 1968 C CA . GLY B 2 115 ? 4.791 -18.853 7.693 1.00 53.98 587 GLY B CA 1
ATOM 1969 C C . GLY B 2 115 ? 5.351 -19.326 9.019 1.00 51.89 587 GLY B C 1
ATOM 1970 O O . GLY B 2 115 ? 4.714 -19.117 10.040 1.00 50.36 587 GLY B O 1
ATOM 1971 N N . SER B 2 116 ? 6.543 -19.925 9.008 1.00 50.38 588 SER B N 1
ATOM 1972 C CA . SER B 2 116 ? 7.144 -20.462 10.226 1.00 50.30 588 SER B CA 1
ATOM 1973 C C . SER B 2 116 ? 7.446 -19.377 11.283 1.00 50.40 588 SER B C 1
ATOM 1974 O O . SER B 2 116 ? 7.134 -19.564 12.472 1.00 50.95 588 SER B O 1
ATOM 1977 N N . LEU B 2 117 ? 7.965 -18.238 10.831 1.00 51.39 589 LEU B N 1
ATOM 1978 C CA . LEU B 2 117 ? 8.297 -17.115 11.714 1.00 54.31 589 LEU B CA 1
ATOM 1979 C C . LEU B 2 117 ? 7.063 -16.587 12.418 1.00 50.36 589 LEU B C 1
ATOM 1980 O O . LEU B 2 117 ? 7.078 -16.398 13.649 1.00 55.59 589 LEU B O 1
ATOM 1985 N N . GLN B 2 118 ? 5.984 -16.423 11.672 1.00 54.97 590 GLN B N 1
ATOM 1986 C CA . GLN B 2 118 ? 4.710 -15.913 12.232 1.00 61.89 590 GLN B CA 1
ATOM 1987 C C . GLN B 2 118 ? 4.101 -16.911 13.208 1.00 61.14 590 GLN B C 1
ATOM 1988 O O . GLN B 2 118 ? 3.671 -16.507 14.273 1.00 58.02 590 GLN B O 1
ATOM 1994 N N . ALA B 2 119 ? 4.108 -18.208 12.855 1.00 55.95 591 ALA B N 1
ATOM 1995 C CA . ALA B 2 119 ? 3.583 -19.279 13.739 1.00 59.93 591 ALA B CA 1
ATOM 1996 C C . ALA B 2 119 ? 4.394 -19.527 15.013 1.00 60.16 591 ALA B C 1
ATOM 1997 O O . ALA B 2 119 ? 3.825 -19.891 16.037 1.00 64.43 591 ALA B O 1
ATOM 1999 N N . LEU B 2 120 ? 5.719 -19.381 14.932 1.00 54.44 592 LEU B N 1
ATOM 2000 C CA . LEU B 2 120 ? 6.547 -19.474 16.113 1.00 51.71 592 LEU B CA 1
ATOM 2001 C C . LEU B 2 120 ? 6.270 -18.309 17.060 1.00 47.09 592 LEU B C 1
ATOM 2002 O O . LEU B 2 120 ? 6.105 -18.513 18.258 1.00 46.18 592 LEU B O 1
ATOM 2007 N N . PHE B 2 121 ? 6.213 -17.101 16.527 1.00 50.47 593 PHE B N 1
ATOM 2008 C CA . PHE B 2 121 ? 5.819 -15.917 17.327 1.00 56.30 593 PHE B CA 1
ATOM 2009 C C . PHE B 2 121 ? 4.423 -16.097 17.917 1.00 57.64 593 PHE B C 1
ATOM 2010 O O . PHE B 2 121 ? 4.215 -15.915 19.142 1.00 61.67 593 PHE B O 1
ATOM 2018 N N . GLN B 2 122 ? 3.474 -16.466 17.057 1.00 55.12 594 GLN B N 1
ATOM 2019 C CA . GLN B 2 122 ? 2.070 -16.670 17.470 1.00 60.23 594 GLN B CA 1
ATOM 2020 C C . GLN B 2 122 ? 1.924 -17.627 18.653 1.00 54.67 594 GLN B C 1
ATOM 2021 O O . GLN B 2 122 ? 1.067 -17.405 19.504 1.00 47.61 594 GLN B O 1
ATOM 2027 N N . HIS B 2 123 ? 2.776 -18.655 18.745 1.00 56.32 595 HIS B N 1
ATOM 2028 C CA . HIS B 2 123 ? 2.641 -19.685 19.805 1.00 57.55 595 HIS B CA 1
ATOM 2029 C C . HIS B 2 123 ? 3.694 -19.716 20.901 1.00 55.15 595 HIS B C 1
ATOM 2030 O O . HIS B 2 123 ? 3.944 -20.772 21.493 1.00 52.40 595 HIS B O 1
ATOM 2037 N N . GLY B 2 124 ? 4.316 -18.567 21.168 1.00 58.20 596 GLY B N 1
ATOM 2038 C CA . GLY B 2 124 ? 5.364 -18.440 22.195 1.00 53.29 596 GLY B CA 1
ATOM 2039 C C . GLY B 2 124 ? 6.603 -19.316 22.028 1.00 48.10 596 GLY B C 1
ATOM 2040 O O . GLY B 2 124 ? 7.231 -19.683 23.003 1.00 54.63 596 GLY B O 1
ATOM 2041 N N . GLY B 2 125 ? 6.962 -19.633 20.794 1.00 53.05 597 GLY B N 1
ATOM 2042 C CA . GLY B 2 125 ? 8.129 -20.470 20.489 1.00 50.76 597 GLY B CA 1
ATOM 2043 C C . GLY B 2 125 ? 7.840 -21.963 20.551 1.00 51.38 597 GLY B C 1
ATOM 2044 O O . GLY B 2 125 ? 8.749 -22.759 20.502 1.00 50.12 597 GLY B O 1
ATOM 2045 N N . ASP B 2 126 ? 6.579 -22.354 20.649 1.00 55.58 598 ASP B N 1
ATOM 2046 C CA . ASP B 2 126 ? 6.216 -23.759 20.826 1.00 54.58 598 ASP B CA 1
ATOM 2047 C C . ASP B 2 126 ? 6.183 -24.451 19.459 1.00 55.20 598 ASP B C 1
ATOM 2048 O O . ASP B 2 126 ? 5.217 -24.302 18.688 1.00 54.84 598 ASP B O 1
ATOM 2053 N N . VAL B 2 127 ? 7.232 -25.222 19.171 1.00 58.16 599 VAL B N 1
ATOM 2054 C CA . VAL B 2 127 ? 7.368 -25.916 17.894 1.00 57.44 599 VAL B CA 1
ATOM 2055 C C . VAL B 2 127 ? 6.184 -26.843 17.623 1.00 54.24 599 VAL B C 1
ATOM 2056 O O . VAL B 2 127 ? 5.674 -26.881 16.502 1.00 49.51 599 VAL B O 1
ATOM 2060 N N . ALA B 2 128 ? 5.771 -27.588 18.648 1.00 52.39 600 ALA B N 1
ATOM 2061 C CA . ALA B 2 128 ? 4.694 -28.561 18.511 1.00 49.65 600 ALA B CA 1
ATOM 2062 C C . ALA B 2 128 ? 3.433 -27.851 18.044 1.00 53.00 600 ALA B C 1
ATOM 2063 O O . ALA B 2 128 ? 2.853 -28.230 17.029 1.00 56.55 600 ALA B O 1
ATOM 2065 N N . ARG B 2 129 ? 3.063 -26.771 18.728 1.00 59.43 601 ARG B N 1
ATOM 2066 C CA . ARG B 2 129 ? 1.862 -25.988 18.356 1.00 58.41 601 ARG B CA 1
ATOM 2067 C C . ARG B 2 129 ? 1.977 -25.236 17.060 1.00 57.81 601 ARG B C 1
ATOM 2068 O O . ARG B 2 129 ? 0.976 -25.112 16.362 1.00 65.75 601 ARG B O 1
ATOM 2076 N N . ALA B 2 130 ? 3.161 -24.747 16.710 1.00 54.23 602 ALA B N 1
ATOM 2077 C CA . ALA B 2 130 ? 3.337 -24.144 15.363 1.00 53.99 602 ALA B CA 1
ATOM 2078 C C . ALA B 2 130 ? 3.123 -25.175 14.225 1.00 50.58 602 ALA B C 1
ATOM 2079 O O . ALA B 2 130 ? 2.405 -24.918 13.269 1.00 55.93 602 ALA B O 1
ATOM 2081 N N . LEU B 2 131 ? 3.722 -26.355 14.349 1.00 50.61 603 LEU B N 1
ATOM 2082 C CA . LEU B 2 131 ? 3.565 -27.441 13.355 1.00 51.36 603 LEU B CA 1
ATOM 2083 C C . LEU B 2 131 ? 2.101 -27.844 13.095 1.00 47.65 603 LEU B C 1
ATOM 2084 O O . LEU B 2 131 ? 1.685 -28.006 11.938 1.00 50.16 603 LEU B O 1
ATOM 2089 N N . THR B 2 132 ? 1.348 -28.001 14.190 1.00 48.44 604 THR B N 1
ATOM 2090 C CA . THR B 2 132 ? -0.102 -28.193 14.168 1.00 51.93 604 THR B CA 1
ATOM 2091 C C . THR B 2 132 ? -0.723 -27.133 13.264 1.00 57.95 604 THR B C 1
ATOM 2092 O O . THR B 2 132 ? -1.277 -27.496 12.228 1.00 58.39 604 THR B O 1
ATOM 2096 N N . GLU B 2 133 ? -0.543 -25.847 13.602 1.00 60.04 605 GLU B N 1
ATOM 2097 C CA . GLU B 2 133 ? -1.221 -24.734 12.890 1.00 62.87 605 GLU B CA 1
ATOM 2098 C C . GLU B 2 133 ? -0.863 -24.662 11.390 1.00 51.87 605 GLU B C 1
ATOM 2099 O O . GLU B 2 133 ? -1.718 -24.512 10.553 1.00 56.50 605 GLU B O 1
ATOM 2105 N N . LEU B 2 134 ? 0.409 -24.824 11.073 1.00 55.98 606 LEU B N 1
ATOM 2106 C CA . LEU B 2 134 ? 0.925 -24.834 9.698 1.00 54.97 606 LEU B CA 1
ATOM 2107 C C . LEU B 2 134 ? 0.407 -25.950 8.792 1.00 50.75 606 LEU B C 1
ATOM 2108 O O . LEU B 2 134 ? 0.463 -25.832 7.565 1.00 55.31 606 LEU B O 1
ATOM 2113 N N . GLN B 2 135 ? -0.041 -27.047 9.378 1.00 50.84 607 GLN B N 1
ATOM 2114 C CA . GLN B 2 135 ? -0.559 -28.177 8.599 1.00 55.63 607 GLN B CA 1
ATOM 2115 C C . GLN B 2 135 ? -2.076 -28.263 8.575 1.00 53.62 607 GLN B C 1
ATOM 2116 O O . GLN B 2 135 ? -2.633 -29.151 7.915 1.00 57.42 607 GLN B O 1
ATOM 2122 N N . ARG B 2 136 ? -2.745 -27.359 9.276 1.00 50.90 608 ARG B N 1
ATOM 2123 C CA . ARG B 2 136 ? -4.182 -27.273 9.173 1.00 54.25 608 ARG B CA 1
ATOM 2124 C C . ARG B 2 136 ? -4.651 -27.270 7.730 1.00 48.98 608 ARG B C 1
ATOM 2125 O O . ARG B 2 136 ? -5.484 -28.107 7.359 1.00 50.85 608 ARG B O 1
ATOM 2133 N N . GLN B 2 137 ? -4.096 -26.398 6.904 1.00 51.81 609 GLN B N 1
ATOM 2134 C CA . GLN B 2 137 ? -4.542 -26.341 5.489 1.00 57.46 609 GLN B CA 1
ATOM 2135 C C . GLN B 2 137 ? -4.384 -27.660 4.741 1.00 56.07 609 GLN B C 1
ATOM 2136 O O . GLN B 2 137 ? -5.188 -27.976 3.877 1.00 53.73 609 GLN B O 1
ATOM 2142 N N . ARG B 2 138 ? -3.364 -28.440 5.086 1.00 53.85 610 ARG B N 1
ATOM 2143 C CA . ARG B 2 138 ? -3.173 -29.714 4.449 1.00 55.35 610 ARG B CA 1
ATOM 2144 C C . ARG B 2 138 ? -4.324 -30.679 4.790 1.00 52.65 610 ARG B C 1
ATOM 2145 O O . ARG B 2 138 ? -4.678 -31.474 3.934 1.00 58.99 610 ARG B O 1
ATOM 2153 N N . LEU B 2 139 ? -4.874 -30.640 6.014 1.00 44.21 611 LEU B N 1
ATOM 2154 C CA . LEU B 2 139 ? -5.898 -31.635 6.428 1.00 47.44 611 LEU B CA 1
ATOM 2155 C C . LEU B 2 139 ? -7.332 -31.190 6.188 1.00 47.43 611 LEU B C 1
ATOM 2156 O O . LEU B 2 139 ? -8.242 -32.006 6.184 1.00 50.06 611 LEU B O 1
ATOM 2161 N N . GLU B 2 140 ? -7.540 -29.910 5.934 1.00 47.01 612 GLU B N 1
ATOM 2162 C CA . GLU B 2 140 ? -8.888 -29.415 5.664 1.00 49.27 612 GLU B CA 1
ATOM 2163 C C . GLU B 2 140 ? -9.644 -30.161 4.577 1.00 43.16 612 GLU B C 1
ATOM 2164 O O . GLU B 2 140 ? -10.780 -30.495 4.773 1.00 44.64 612 GLU B O 1
ATOM 2170 N N . PRO B 2 141 ? -9.028 -30.381 3.419 1.00 44.52 613 PRO B N 1
ATOM 2171 C CA . PRO B 2 141 ? -9.777 -31.117 2.398 1.00 44.04 613 PRO B CA 1
ATOM 2172 C C . PRO B 2 141 ? -10.092 -32.569 2.800 1.00 44.44 613 PRO B C 1
ATOM 2173 O O . PRO B 2 141 ? -11.127 -33.091 2.384 1.00 47.32 613 PRO B O 1
ATOM 2177 N N . PHE B 2 142 ? -9.279 -33.178 3.656 1.00 42.68 614 PHE B N 1
ATOM 2178 C CA . PHE B 2 142 ? -9.606 -34.506 4.197 1.00 43.31 614 PHE B CA 1
ATOM 2179 C C . PHE B 2 142 ? -10.796 -34.386 5.105 1.00 46.64 614 PHE B C 1
ATOM 2180 O O . PHE B 2 142 ? -11.724 -35.199 5.059 1.00 45.24 614 PHE B O 1
ATOM 2188 N N . HIS B 2 143 ? -10.839 -33.310 5.881 1.00 48.79 615 HIS B N 1
ATOM 2189 C CA . HIS B 2 143 ? -12.039 -33.090 6.689 1.00 52.37 615 HIS B CA 1
ATOM 2190 C C . HIS B 2 143 ? -13.275 -32.860 5.834 1.00 52.44 615 HIS B C 1
ATOM 2191 O O . HIS B 2 143 ? -14.354 -33.399 6.140 1.00 53.05 615 HIS B O 1
ATOM 2198 N N . GLN B 2 144 ? -13.120 -32.107 4.746 1.00 58.65 616 GLN B N 1
ATOM 2199 C CA . GLN B 2 144 ? -14.295 -31.696 3.983 1.00 58.81 616 GLN B CA 1
ATOM 2200 C C . GLN B 2 144 ? -14.885 -32.857 3.155 1.00 52.44 616 GLN B C 1
ATOM 2201 O O . GLN B 2 144 ? -16.050 -32.830 2.896 1.00 56.00 616 GLN B O 1
ATOM 2207 N N . ARG B 2 145 ? -14.103 -33.884 2.825 1.00 52.93 617 ARG B N 1
ATOM 2208 C CA . ARG B 2 145 ? -14.559 -35.051 2.016 1.00 54.63 617 ARG B CA 1
ATOM 2209 C C . ARG B 2 145 ? -15.319 -36.168 2.796 1.00 51.61 617 ARG B C 1
ATOM 2210 O O . ARG B 2 145 ? -15.892 -37.057 2.216 1.00 53.80 617 ARG B O 1
ATOM 2218 N N . LEU B 2 146 ? -15.322 -36.125 4.109 1.00 56.50 618 LEU B N 1
ATOM 2219 C CA . LEU B 2 146 ? -15.725 -37.279 4.895 1.00 55.34 618 LEU B CA 1
ATOM 2220 C C . LEU B 2 146 ? -17.105 -37.852 4.595 1.00 54.37 618 LEU B C 1
ATOM 2221 O O . LEU B 2 146 ? -17.337 -39.005 4.884 1.00 55.28 618 LEU B O 1
ATOM 2226 N N . TRP B 2 147 ? -18.010 -37.040 4.080 1.00 52.04 619 TRP B N 1
ATOM 2227 C CA . TRP B 2 147 ? -19.404 -37.416 3.893 1.00 52.52 619 TRP B CA 1
ATOM 2228 C C . TRP B 2 147 ? -19.721 -37.476 2.413 1.00 56.97 619 TRP B C 1
ATOM 2229 O O . TRP B 2 147 ? -20.880 -37.410 2.060 1.00 65.93 619 TRP B O 1
ATOM 2240 N N . ASP B 2 148 ? -18.709 -37.554 1.544 1.00 56.96 620 ASP B N 1
ATOM 2241 C CA . ASP B 2 148 ? -18.940 -37.597 0.080 1.00 58.66 620 ASP B CA 1
ATOM 2242 C C . ASP B 2 148 ? -19.547 -38.954 -0.329 1.00 66.83 620 ASP B C 1
ATOM 2243 O O . ASP B 2 148 ? -19.228 -39.997 0.291 1.00 58.69 620 ASP B O 1
ATOM 2248 N N . ARG B 2 149 ? -20.383 -38.919 -1.379 1.00 71.45 621 ARG B N 1
ATOM 2249 C CA . ARG B 2 149 ? -20.984 -40.117 -2.008 1.00 76.93 621 ARG B CA 1
ATOM 2250 C C . ARG B 2 149 ? -19.915 -41.104 -2.381 1.00 74.00 621 ARG B C 1
ATOM 2251 O O . ARG B 2 149 ? -18.861 -40.707 -2.863 1.00 76.75 621 ARG B O 1
ATOM 2259 N N . ASP B 2 150 ? -20.177 -42.382 -2.135 1.00 70.42 622 ASP B N 1
ATOM 2260 C CA . ASP B 2 150 ? -19.432 -43.484 -2.753 1.00 66.85 622 ASP B CA 1
ATOM 2261 C C . ASP B 2 150 ? -17.986 -43.632 -2.280 1.00 59.84 622 ASP B C 1
ATOM 2262 O O . ASP B 2 150 ? -17.070 -43.697 -3.091 1.00 64.04 622 ASP B O 1
ATOM 2267 N N . PRO B 2 151 ? -17.765 -43.705 -0.961 1.00 56.91 623 PRO B N 1
ATOM 2268 C CA . PRO B 2 151 ? -16.401 -43.929 -0.553 1.00 55.93 623 PRO B CA 1
ATOM 2269 C C . PRO B 2 151 ? -15.964 -45.335 -0.944 1.00 68.29 623 PRO B C 1
ATOM 2270 O O . PRO B 2 151 ? -16.821 -46.207 -1.210 1.00 71.51 623 PRO B O 1
ATOM 2274 N N . GLU B 2 152 ? -14.648 -45.556 -0.920 1.00 66.60 624 GLU B N 1
ATOM 2275 C CA . GLU B 2 152 ? -14.077 -46.892 -1.043 1.00 63.43 624 GLU B CA 1
ATOM 2276 C C . GLU B 2 152 ? -14.460 -47.742 0.188 1.00 74.15 624 GLU B C 1
ATOM 2277 O O . GLU B 2 152 ? -14.725 -47.202 1.279 1.00 71.55 624 GLU B O 1
ATOM 2283 N N . PRO B 2 153 ? -14.479 -49.075 0.037 1.00 76.78 625 PRO B N 1
ATOM 2284 C CA . PRO B 2 153 ? -14.888 -49.906 1.191 1.00 73.90 625 PRO B CA 1
ATOM 2285 C C . PRO B 2 153 ? -13.876 -50.099 2.326 1.00 71.28 625 PRO B C 1
ATOM 2286 O O . PRO B 2 153 ? -12.669 -50.164 2.106 1.00 71.39 625 PRO B O 1
ATOM 2290 N N . THR B 2 154 ? -14.392 -50.237 3.538 1.00 68.75 626 THR B N 1
ATOM 2291 C CA . THR B 2 154 ? -13.559 -50.350 4.729 1.00 73.27 626 THR B CA 1
ATOM 2292 C C . THR B 2 154 ? -12.461 -51.414 4.605 1.00 80.60 626 THR B C 1
ATOM 2293 O O . THR B 2 154 ? -12.764 -52.597 4.620 1.00 97.56 626 THR B O 1
ATOM 2297 N N . PRO B 2 155 ? -11.186 -51.018 4.492 1.00 88.06 627 PRO B N 1
ATOM 2298 C CA . PRO B 2 155 ? -10.157 -52.076 4.441 1.00 89.15 627 PRO B CA 1
ATOM 2299 C C . PRO B 2 155 ? -10.077 -52.951 5.717 1.00 91.14 627 PRO B C 1
ATOM 2300 O O . PRO B 2 155 ? -10.470 -52.496 6.795 1.00 92.05 627 PRO B O 1
ATOM 2304 N N . CYS B 2 156 ? -9.591 -54.192 5.557 1.00 93.74 628 CYS B N 1
ATOM 2305 C CA . CYS B 2 156 ? -9.303 -55.142 6.653 1.00 93.93 628 CYS B CA 1
ATOM 2306 C C . CYS B 2 156 ? -7.796 -55.374 6.662 1.00 93.46 628 CYS B C 1
ATOM 2307 O O . CYS B 2 156 ? -7.182 -55.335 5.601 1.00 73.35 628 CYS B O 1
ATOM 2310 N N . TRP B 2 157 ? -7.214 -55.663 7.831 1.00 101.43 629 TRP B N 1
ATOM 2311 C CA . TRP B 2 157 ? -5.741 -55.673 8.007 1.00 113.51 629 TRP B CA 1
ATOM 2312 C C . TRP B 2 157 ? -5.182 -57.022 8.482 1.00 105.17 629 TRP B C 1
ATOM 2313 O O . TRP B 2 157 ? -5.406 -57.434 9.617 1.00 103.40 629 TRP B O 1
ATOM 2324 N N . LYS C 3 15 ? 27.540 -37.397 11.657 1.00 92.42 169 LYS C N 1
ATOM 2325 C CA . LYS C 3 15 ? 27.275 -36.637 12.916 1.00 93.96 169 LYS C CA 1
ATOM 2326 C C . LYS C 3 15 ? 28.181 -37.127 14.021 1.00 82.89 169 LYS C C 1
ATOM 2327 O O . LYS C 3 15 ? 28.964 -36.372 14.608 1.00 68.19 169 LYS C O 1
ATOM 2333 N N . GLU C 3 16 ? 28.042 -38.411 14.301 1.00 83.15 170 GLU C N 1
ATOM 2334 C CA . GLU C 3 16 ? 28.751 -39.035 15.404 1.00 81.98 170 GLU C CA 1
ATOM 2335 C C . GLU C 3 16 ? 30.228 -39.160 15.077 1.00 72.47 170 GLU C C 1
ATOM 2336 O O . GLU C 3 16 ? 31.047 -39.162 15.985 1.00 78.80 170 GLU C O 1
ATOM 2342 N N . GLU C 3 17 ? 30.584 -39.230 13.794 1.00 77.19 171 GLU C N 1
ATOM 2343 C CA . GLU C 3 17 ? 32.002 -39.184 13.405 1.00 76.43 171 GLU C CA 1
ATOM 2344 C C . GLU C 3 17 ? 32.548 -37.771 13.439 1.00 65.37 171 GLU C C 1
ATOM 2345 O O . GLU C 3 17 ? 33.699 -37.579 13.763 1.00 69.47 171 GLU C O 1
ATOM 2351 N N . LEU C 3 18 ? 31.731 -36.783 13.092 1.00 74.48 172 LEU C N 1
ATOM 2352 C CA . LEU C 3 18 ? 32.145 -35.356 13.174 1.00 75.49 172 LEU C CA 1
ATOM 2353 C C . LEU C 3 18 ? 32.464 -34.969 14.630 1.00 61.33 172 LEU C C 1
ATOM 2354 O O . LEU C 3 18 ? 33.394 -34.207 14.904 1.00 57.81 172 LEU C O 1
ATOM 2359 N N . ALA C 3 19 ? 31.680 -35.540 15.534 1.00 56.94 173 ALA C N 1
ATOM 2360 C CA . ALA C 3 19 ? 31.844 -35.394 16.978 1.00 57.78 173 ALA C CA 1
ATOM 2361 C C . ALA C 3 19 ? 33.234 -35.914 17.435 1.00 68.09 173 ALA C C 1
ATOM 2362 O O . ALA C 3 19 ? 34.051 -35.127 17.970 1.00 64.21 173 ALA C O 1
ATOM 2364 N N . THR C 3 20 ? 33.503 -37.210 17.173 1.00 62.21 174 THR C N 1
ATOM 2365 C CA . THR C 3 20 ? 34.829 -37.815 17.328 1.00 56.26 174 THR C CA 1
ATOM 2366 C C . THR C 3 20 ? 35.912 -36.920 16.726 1.00 63.18 174 THR C C 1
ATOM 2367 O O . THR C 3 20 ? 36.948 -36.598 17.363 1.00 63.14 174 THR C O 1
ATOM 2371 N N . ARG C 3 21 ? 35.681 -36.501 15.483 1.00 67.44 175 ARG C N 1
ATOM 2372 C CA . ARG C 3 21 ? 36.685 -35.700 14.790 1.00 66.04 175 ARG C CA 1
ATOM 2373 C C . ARG C 3 21 ? 36.868 -34.371 15.501 1.00 61.63 175 ARG C C 1
ATOM 2374 O O . ARG C 3 21 ? 37.957 -33.831 15.526 1.00 59.83 175 ARG C O 1
ATOM 2382 N N . LEU C 3 22 ? 35.806 -33.864 16.126 1.00 61.77 176 LEU C N 1
ATOM 2383 C CA . LEU C 3 22 ? 35.924 -32.628 16.862 1.00 59.24 176 LEU C CA 1
ATOM 2384 C C . LEU C 3 22 ? 36.860 -32.751 18.041 1.00 60.64 176 LEU C C 1
ATOM 2385 O O . LEU C 3 22 ? 37.761 -31.929 18.178 1.00 63.88 176 LEU C O 1
ATOM 2390 N N . SER C 3 23 ? 36.666 -33.764 18.884 1.00 58.70 177 SER C N 1
ATOM 2391 C CA . SER C 3 23 ? 37.514 -33.905 20.078 1.00 60.46 177 SER C CA 1
ATOM 2392 C C . SER C 3 23 ? 38.915 -34.323 19.724 1.00 54.29 177 SER C C 1
ATOM 2393 O O . SER C 3 23 ? 39.846 -33.924 20.397 1.00 55.52 177 SER C O 1
ATOM 2396 N N . GLN C 3 24 ? 39.058 -35.160 18.705 1.00 54.26 178 GLN C N 1
ATOM 2397 C CA . GLN C 3 24 ? 40.407 -35.433 18.136 1.00 62.21 178 GLN C CA 1
ATOM 2398 C C . GLN C 3 24 ? 41.128 -34.164 17.717 1.00 54.78 178 GLN C C 1
ATOM 2399 O O . GLN C 3 24 ? 42.277 -33.989 18.070 1.00 57.05 178 GLN C O 1
ATOM 2405 N N . ALA C 3 25 ? 40.436 -33.270 17.011 1.00 48.75 179 ALA C N 1
ATOM 2406 C CA . ALA C 3 25 ? 41.046 -32.018 16.587 1.00 57.47 179 ALA C CA 1
ATOM 2407 C C . ALA C 3 25 ? 41.444 -31.103 17.745 1.00 56.86 179 ALA C C 1
ATOM 2408 O O . ALA C 3 25 ? 42.456 -30.434 17.669 1.00 62.64 179 ALA C O 1
ATOM 2410 N N . ILE C 3 26 ? 40.659 -31.095 18.819 1.00 62.37 180 ILE C N 1
ATOM 2411 C CA . ILE C 3 26 ? 40.933 -30.235 19.980 1.00 61.45 180 ILE C CA 1
ATOM 2412 C C . ILE C 3 26 ? 42.055 -30.830 20.820 1.00 61.71 180 ILE C C 1
ATOM 2413 O O . ILE C 3 26 ? 43.028 -30.119 21.166 1.00 56.99 180 ILE C O 1
ATOM 2418 N N . ALA C 3 27 ? 41.935 -32.130 21.129 1.00 60.46 181 ALA C N 1
ATOM 2419 C CA . ALA C 3 27 ? 43.030 -32.888 21.766 1.00 61.15 181 ALA C CA 1
ATOM 2420 C C . ALA C 3 27 ? 44.299 -32.885 20.895 1.00 58.65 181 ALA C C 1
ATOM 2421 O O . ALA C 3 27 ? 45.387 -32.999 21.409 1.00 55.30 181 ALA C O 1
ATOM 2423 N N . GLY C 3 28 ? 44.131 -32.760 19.581 1.00 57.46 182 GLY C N 1
ATOM 2424 C CA . GLY C 3 28 ? 45.235 -32.652 18.652 1.00 61.04 182 GLY C CA 1
ATOM 2425 C C . GLY C 3 28 ? 46.035 -31.365 18.686 1.00 63.79 182 GLY C C 1
ATOM 2426 O O . GLY C 3 28 ? 47.176 -31.382 18.263 1.00 66.53 182 GLY C O 1
ATOM 2427 N N . GLY C 3 29 ? 45.459 -30.261 19.182 1.00 68.32 183 GLY C N 1
ATOM 2428 C CA . GLY C 3 29 ? 46.103 -28.918 19.097 1.00 72.31 183 GLY C CA 1
ATOM 2429 C C . GLY C 3 29 ? 45.822 -28.182 17.789 1.00 72.09 183 GLY C C 1
ATOM 2430 O O . GLY C 3 29 ? 46.262 -27.044 17.588 1.00 68.08 183 GLY C O 1
ATOM 2431 N N . ASP C 3 30 ? 45.015 -28.828 16.950 1.00 68.47 184 ASP C N 1
ATOM 2432 C CA . ASP C 3 30 ? 44.751 -28.457 15.581 1.00 61.88 184 ASP C CA 1
ATOM 2433 C C . ASP C 3 30 ? 43.472 -27.594 15.493 1.00 67.25 184 ASP C C 1
ATOM 2434 O O . ASP C 3 30 ? 42.343 -28.115 15.381 1.00 62.04 184 ASP C O 1
ATOM 2439 N N . GLU C 3 31 ? 43.678 -26.284 15.460 1.00 66.19 185 GLU C N 1
ATOM 2440 C CA . GLU C 3 31 ? 42.620 -25.290 15.615 1.00 71.61 185 GLU C CA 1
ATOM 2441 C C . GLU C 3 31 ? 41.754 -25.211 14.367 1.00 74.24 185 GLU C C 1
ATOM 2442 O O . GLU C 3 31 ? 40.515 -25.350 14.442 1.00 69.71 185 GLU C O 1
ATOM 2448 N N . LYS C 3 32 ? 42.410 -25.037 13.223 1.00 73.88 186 LYS C N 1
ATOM 2449 C CA . LYS C 3 32 ? 41.745 -25.049 11.910 1.00 76.45 186 LYS C CA 1
ATOM 2450 C C . LYS C 3 32 ? 40.854 -26.267 11.695 1.00 69.52 186 LYS C C 1
ATOM 2451 O O . LYS C 3 32 ? 39.745 -26.127 11.149 1.00 63.44 186 LYS C O 1
ATOM 2457 N N . ALA C 3 33 ? 41.314 -27.460 12.088 1.00 67.04 187 ALA C N 1
ATOM 2458 C CA . ALA C 3 33 ? 40.450 -28.651 11.944 1.00 66.46 187 ALA C CA 1
ATOM 2459 C C . ALA C 3 33 ? 39.274 -28.593 12.933 1.00 65.63 187 ALA C C 1
ATOM 2460 O O . ALA C 3 33 ? 38.154 -29.021 12.621 1.00 68.62 187 ALA C O 1
ATOM 2462 N N . ALA C 3 34 ? 39.530 -28.055 14.116 1.00 63.51 188 ALA C N 1
ATOM 2463 C CA . ALA C 3 34 ? 38.458 -27.844 15.088 1.00 73.23 188 ALA C CA 1
ATOM 2464 C C . ALA C 3 34 ? 37.432 -26.843 14.540 1.00 71.33 188 ALA C C 1
ATOM 2465 O O . ALA C 3 34 ? 36.258 -27.121 14.621 1.00 80.96 188 ALA C O 1
ATOM 2467 N N . ALA C 3 35 ? 37.876 -25.721 13.959 1.00 74.01 189 ALA C N 1
ATOM 2468 C CA . ALA C 3 35 ? 36.959 -24.737 13.306 1.00 74.74 189 ALA C CA 1
ATOM 2469 C C . ALA C 3 35 ? 36.136 -25.287 12.140 1.00 67.70 189 ALA C C 1
ATOM 2470 O O . ALA C 3 35 ? 34.928 -25.082 12.072 1.00 66.68 189 ALA C O 1
ATOM 2472 N N . GLN C 3 36 ? 36.761 -25.979 11.214 1.00 71.40 190 GLN C N 1
ATOM 2473 C CA . GLN C 3 36 ? 35.975 -26.566 10.137 1.00 78.54 190 GLN C CA 1
ATOM 2474 C C . GLN C 3 36 ? 34.917 -27.558 10.649 1.00 79.11 190 GLN C C 1
ATOM 2475 O O . GLN C 3 36 ? 33.771 -27.547 10.164 1.00 70.78 190 GLN C O 1
ATOM 2481 N N . VAL C 3 37 ? 35.270 -28.405 11.620 1.00 74.75 191 VAL C N 1
ATOM 2482 C CA . VAL C 3 37 ? 34.274 -29.381 12.110 1.00 74.50 191 VAL C CA 1
ATOM 2483 C C . VAL C 3 37 ? 33.200 -28.740 13.057 1.00 72.64 191 VAL C C 1
ATOM 2484 O O . VAL C 3 37 ? 32.010 -29.093 12.970 1.00 65.89 191 VAL C O 1
ATOM 2488 N N . ALA C 3 38 ? 33.602 -27.781 13.906 1.00 62.67 192 ALA C N 1
ATOM 2489 C CA . ALA C 3 38 ? 32.669 -27.087 14.817 1.00 63.74 192 ALA C CA 1
ATOM 2490 C C . ALA C 3 38 ? 31.624 -26.238 14.045 1.00 66.74 192 ALA C C 1
ATOM 2491 O O . ALA C 3 38 ? 30.436 -26.207 14.417 1.00 57.79 192 ALA C O 1
ATOM 2493 N N . ALA C 3 39 ? 32.074 -25.596 12.962 1.00 63.30 193 ALA C N 1
ATOM 2494 C CA . ALA C 3 39 ? 31.205 -24.857 12.046 1.00 65.81 193 ALA C CA 1
ATOM 2495 C C . ALA C 3 39 ? 30.198 -25.753 11.335 1.00 66.37 193 ALA C C 1
ATOM 2496 O O . ALA C 3 39 ? 29.015 -25.386 11.212 1.00 67.79 193 ALA C O 1
ATOM 2498 N N . VAL C 3 40 ? 30.641 -26.930 10.884 1.00 62.55 194 VAL C N 1
ATOM 2499 C CA . VAL C 3 40 ? 29.731 -27.857 10.190 1.00 66.36 194 VAL C CA 1
ATOM 2500 C C . VAL C 3 40 ? 28.659 -28.419 11.133 1.00 66.29 194 VAL C C 1
ATOM 2501 O O . VAL C 3 40 ? 27.499 -28.481 10.767 1.00 69.59 194 VAL C O 1
ATOM 2505 N N . LEU C 3 41 ? 29.052 -28.862 12.323 1.00 66.11 195 LEU C N 1
ATOM 2506 C CA . LEU C 3 41 ? 28.080 -29.322 13.332 1.00 60.78 195 LEU C CA 1
ATOM 2507 C C . LEU C 3 41 ? 27.068 -28.210 13.717 1.00 61.87 195 LEU C C 1
ATOM 2508 O O . LEU C 3 41 ? 25.897 -28.497 13.973 1.00 60.19 195 LEU C O 1
ATOM 2513 N N . ALA C 3 42 ? 27.552 -26.957 13.787 1.00 57.97 196 ALA C N 1
ATOM 2514 C CA . ALA C 3 42 ? 26.727 -25.798 14.077 1.00 59.68 196 ALA C CA 1
ATOM 2515 C C . ALA C 3 42 ? 25.654 -25.562 13.011 1.00 64.05 196 ALA C C 1
ATOM 2516 O O . ALA C 3 42 ? 24.484 -25.397 13.365 1.00 58.20 196 ALA C O 1
ATOM 2518 N N . GLN C 3 43 ? 26.031 -25.621 11.728 1.00 66.84 197 GLN C N 1
ATOM 2519 C CA . GLN C 3 43 ? 25.071 -25.395 10.627 1.00 67.43 197 GLN C CA 1
ATOM 2520 C C . GLN C 3 43 ? 23.933 -26.366 10.664 1.00 62.21 197 GLN C C 1
ATOM 2521 O O . GLN C 3 43 ? 22.808 -26.019 10.262 1.00 71.00 197 GLN C O 1
ATOM 2527 N N . HIS C 3 44 ? 24.248 -27.586 11.096 1.00 54.81 198 HIS C N 1
ATOM 2528 C CA . HIS C 3 44 ? 23.265 -28.661 11.323 1.00 61.22 198 HIS C CA 1
ATOM 2529 C C . HIS C 3 44 ? 22.572 -28.699 12.711 1.00 58.89 198 HIS C C 1
ATOM 2530 O O . HIS C 3 44 ? 21.806 -29.650 12.988 1.00 59.72 198 HIS C O 1
ATOM 2537 N N . HIS C 3 45 ? 22.845 -27.731 13.587 1.00 53.32 199 HIS C N 1
ATOM 2538 C CA . HIS C 3 45 ? 22.222 -27.705 14.928 1.00 56.40 199 HIS C CA 1
ATOM 2539 C C . HIS C 3 45 ? 22.382 -29.008 15.700 1.00 56.44 199 HIS C C 1
ATOM 2540 O O . HIS C 3 45 ? 21.452 -29.466 16.355 1.00 51.96 199 HIS C O 1
ATOM 2547 N N . VAL C 3 46 ? 23.572 -29.614 15.642 1.00 58.47 200 VAL C N 1
ATOM 2548 C CA . VAL C 3 46 ? 23.739 -30.920 16.292 1.00 59.49 200 VAL C CA 1
ATOM 2549 C C . VAL C 3 46 ? 23.746 -30.684 17.813 1.00 57.38 200 VAL C C 1
ATOM 2550 O O . VAL C 3 46 ? 24.347 -29.738 18.298 1.00 59.16 200 VAL C O 1
ATOM 2554 N N . ALA C 3 47 ? 23.031 -31.513 18.550 1.00 53.18 201 ALA C N 1
ATOM 2555 C CA . ALA C 3 47 ? 23.006 -31.414 19.997 1.00 51.20 201 ALA C CA 1
ATOM 2556 C C . ALA C 3 47 ? 24.130 -32.279 20.549 1.00 55.15 201 ALA C C 1
ATOM 2557 O O . ALA C 3 47 ? 24.100 -33.522 20.374 1.00 59.54 201 ALA C O 1
ATOM 2559 N N . LEU C 3 48 ? 25.121 -31.635 21.178 1.00 56.49 202 LEU C N 1
ATOM 2560 C CA . LEU C 3 48 ? 26.311 -32.330 21.738 1.00 58.55 202 LEU C CA 1
ATOM 2561 C C . LEU C 3 48 ? 26.349 -32.318 23.260 1.00 56.91 202 LEU C C 1
ATOM 2562 O O . LEU C 3 48 ? 25.953 -31.348 23.882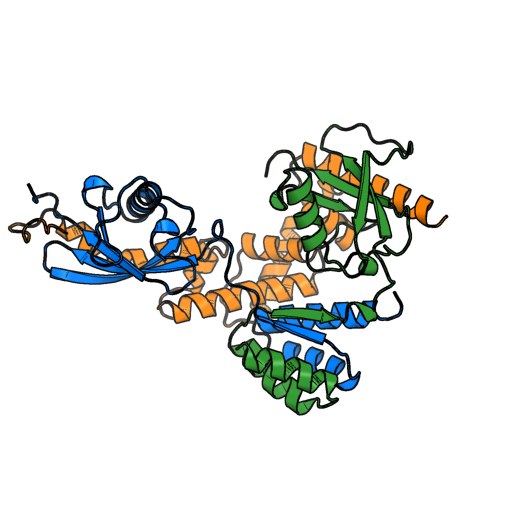 1.00 54.34 202 LEU C O 1
ATOM 2567 N N . ASN C 3 49 ? 26.872 -33.404 23.835 1.00 66.81 203 ASN C N 1
ATOM 2568 C CA . ASN C 3 49 ? 27.481 -33.379 25.160 1.00 67.54 203 ASN C CA 1
ATOM 2569 C C . ASN C 3 49 ? 28.988 -33.176 24.994 1.00 63.64 203 ASN C C 1
ATOM 2570 O O . ASN C 3 49 ? 29.648 -33.949 24.325 1.00 70.33 203 ASN C O 1
ATOM 2575 N N . VAL C 3 50 ? 29.508 -32.094 25.541 1.00 58.66 204 VAL C N 1
ATOM 2576 C CA . VAL C 3 50 ? 30.922 -31.831 25.516 1.00 58.94 204 VAL C CA 1
ATOM 2577 C C . VAL C 3 50 ? 31.389 -31.884 26.962 1.00 62.62 204 VAL C C 1
ATOM 2578 O O . VAL C 3 50 ? 31.146 -30.961 27.717 1.00 59.01 204 VAL C O 1
ATOM 2582 N N . GLN C 3 51 ? 32.050 -32.972 27.348 1.00 70.71 205 GLN C N 1
ATOM 2583 C CA . GLN C 3 51 ? 32.583 -33.094 28.713 1.00 68.85 205 GLN C CA 1
ATOM 2584 C C . GLN C 3 51 ? 34.079 -33.128 28.756 1.00 58.67 205 GLN C C 1
ATOM 2585 O O . GLN C 3 51 ? 34.736 -33.640 27.829 1.00 60.24 205 GLN C O 1
ATOM 2591 N N . LEU C 3 52 ? 34.592 -32.549 29.838 1.00 53.02 206 LEU C N 1
ATOM 2592 C CA . LEU C 3 52 ? 35.986 -32.695 30.271 1.00 55.78 206 LEU C CA 1
ATOM 2593 C C . LEU C 3 52 ? 36.216 -34.095 30.715 1.00 54.03 206 LEU C C 1
ATOM 2594 O O . LEU C 3 52 ? 35.251 -34.847 30.952 1.00 58.83 206 LEU C O 1
ATOM 2599 N N . MET C 3 53 ? 37.492 -34.457 30.811 1.00 51.92 207 MET C N 1
ATOM 2600 C CA . MET C 3 53 ? 37.847 -35.771 31.303 1.00 55.94 207 MET C CA 1
ATOM 2601 C C . MET C 3 53 ? 37.479 -35.802 32.784 1.00 60.48 207 MET C C 1
ATOM 2602 O O . MET C 3 53 ? 37.608 -34.797 33.499 1.00 52.95 207 MET C O 1
ATOM 2607 N N . GLU C 3 54 ? 36.970 -36.955 33.219 1.00 61.88 208 GLU C N 1
ATOM 2608 C CA . GLU C 3 54 ? 36.733 -37.235 34.628 1.00 58.42 208 GLU C CA 1
ATOM 2609 C C . GLU C 3 54 ? 38.020 -36.998 35.424 1.00 60.12 208 GLU C C 1
ATOM 2610 O O . GLU C 3 54 ? 38.032 -36.249 36.384 1.00 62.29 208 GLU C O 1
ATOM 2616 N N . ALA C 3 55 ? 39.123 -37.562 34.949 1.00 60.43 209 ALA C N 1
ATOM 2617 C CA . ALA C 3 55 ? 40.447 -37.375 35.563 1.00 59.24 209 ALA C CA 1
ATOM 2618 C C . ALA C 3 55 ? 40.866 -35.916 35.891 1.00 61.53 209 ALA C C 1
ATOM 2619 O O . ALA C 3 55 ? 41.594 -35.695 36.844 1.00 61.60 209 ALA C O 1
ATOM 2621 N N . TRP C 3 56 ? 40.434 -34.938 35.102 1.00 59.14 210 TRP C N 1
ATOM 2622 C CA . TRP C 3 56 ? 40.695 -33.514 35.427 1.00 54.57 210 TRP C CA 1
ATOM 2623 C C . TRP C 3 56 ? 40.025 -32.985 36.704 1.00 56.56 210 TRP C C 1
ATOM 2624 O O . TRP C 3 56 ? 40.383 -31.928 37.175 1.00 56.39 210 TRP C O 1
ATOM 2635 N N . PHE C 3 57 ? 39.032 -33.695 37.220 1.00 53.28 211 PHE C N 1
ATOM 2636 C CA . PHE C 3 57 ? 38.263 -33.216 38.334 1.00 61.46 211 PHE C CA 1
ATOM 2637 C C . PHE C 3 57 ? 38.846 -33.693 39.668 1.00 61.08 211 PHE C C 1
ATOM 2638 O O . PHE C 3 57 ? 39.565 -34.674 39.684 1.00 63.48 211 PHE C O 1
ATOM 2646 N N . PRO C 3 58 ? 38.511 -33.004 40.792 1.00 61.55 212 PRO C N 1
ATOM 2647 C CA . PRO C 3 58 ? 38.824 -33.561 42.105 1.00 55.65 212 PRO C CA 1
ATOM 2648 C C . PRO C 3 58 ? 38.218 -34.946 42.240 1.00 57.16 212 PRO C C 1
ATOM 2649 O O . PRO C 3 58 ? 37.062 -35.131 41.908 1.00 64.53 212 PRO C O 1
ATOM 2653 N N . PRO C 3 59 ? 39.008 -35.936 42.710 1.00 66.36 213 PRO C N 1
ATOM 2654 C CA . PRO C 3 59 ? 38.562 -37.327 42.673 1.00 60.28 213 PRO C CA 1
ATOM 2655 C C . PRO C 3 59 ? 37.370 -37.618 43.581 1.00 58.66 213 PRO C C 1
ATOM 2656 O O . PRO C 3 59 ? 37.180 -36.901 44.541 1.00 69.88 213 PRO C O 1
ATOM 2660 N N . GLY C 3 60 ? 36.643 -38.704 43.305 1.00 59.19 214 GLY C N 1
ATOM 2661 C CA . GLY C 3 60 ? 35.539 -39.176 44.127 1.00 62.50 214 GLY C CA 1
ATOM 2662 C C . GLY C 3 60 ? 35.481 -40.715 44.119 1.00 73.03 214 GLY C C 1
ATOM 2663 O O . GLY C 3 60 ? 36.502 -41.352 43.868 1.00 71.74 214 GLY C O 1
ATOM 2664 N N . PRO C 3 61 ? 34.330 -41.333 44.429 1.00 70.51 215 PRO C N 1
ATOM 2665 C CA . PRO C 3 61 ? 33.126 -40.650 44.920 1.00 71.51 215 PRO C CA 1
ATOM 2666 C C . PRO C 3 61 ? 33.356 -39.914 46.256 1.00 67.02 215 PRO C C 1
ATOM 2667 O O . PRO C 3 61 ? 34.253 -40.252 47.004 1.00 67.94 215 PRO C O 1
ATOM 2671 N N . ILE C 3 62 ? 32.587 -38.862 46.476 1.00 64.55 216 ILE C N 1
ATOM 2672 C CA . ILE C 3 62 ? 32.651 -38.028 47.657 1.00 61.81 216 ILE C CA 1
ATOM 2673 C C . ILE C 3 62 ? 31.299 -38.288 48.327 1.00 66.99 216 ILE C C 1
ATOM 2674 O O . ILE C 3 62 ? 30.368 -38.759 47.667 1.00 67.19 216 ILE C O 1
ATOM 2679 N N . ARG C 3 63 ? 31.175 -38.040 49.623 1.00 64.44 217 ARG C N 1
ATOM 2680 C CA . ARG C 3 63 ? 29.886 -38.252 50.294 1.00 67.32 217 ARG C CA 1
ATOM 2681 C C . ARG C 3 63 ? 29.306 -36.857 50.418 1.00 61.13 217 ARG C C 1
ATOM 2682 O O . ARG C 3 63 ? 29.817 -36.048 51.174 1.00 59.03 217 ARG C O 1
ATOM 2690 N N . LEU C 3 64 ? 28.262 -36.583 49.650 1.00 53.96 218 LEU C N 1
ATOM 2691 C CA . LEU C 3 64 ? 27.576 -35.296 49.664 1.00 57.03 218 LEU C CA 1
ATOM 2692 C C . LEU C 3 64 ? 26.456 -35.283 50.745 1.00 60.51 218 LEU C C 1
ATOM 2693 O O . LEU C 3 64 ? 25.573 -36.171 50.756 1.00 54.97 218 LEU C O 1
ATOM 2698 N N . GLN C 3 65 ? 26.458 -34.277 51.614 1.00 57.94 219 GLN C N 1
ATOM 2699 C CA . GLN C 3 65 ? 25.435 -34.164 52.658 1.00 63.68 219 GLN C CA 1
ATOM 2700 C C . GLN C 3 65 ? 24.238 -33.368 52.140 1.00 56.74 219 GLN C C 1
ATOM 2701 O O . GLN C 3 65 ? 24.313 -32.169 52.048 1.00 63.62 219 GLN C O 1
ATOM 2707 N N . VAL C 3 66 ? 23.150 -34.051 51.796 1.00 57.60 220 VAL C N 1
ATOM 2708 C CA . VAL C 3 66 ? 21.953 -33.415 51.220 1.00 61.48 220 VAL C CA 1
ATOM 2709 C C . VAL C 3 66 ? 20.888 -33.063 52.275 1.00 58.14 220 VAL C C 1
ATOM 2710 O O . VAL C 3 66 ? 20.479 -33.901 53.051 1.00 63.26 220 VAL C O 1
ATOM 2714 N N . THR C 3 67 ? 20.457 -31.814 52.289 1.00 56.93 221 THR C N 1
ATOM 2715 C CA . THR C 3 67 ? 19.351 -31.375 53.116 1.00 57.40 221 THR C CA 1
ATOM 2716 C C . THR C 3 67 ? 18.159 -31.089 52.216 1.00 54.37 221 THR C C 1
ATOM 2717 O O . THR C 3 67 ? 18.183 -30.168 51.440 1.00 51.99 221 THR C O 1
ATOM 2721 N N . VAL C 3 68 ? 17.114 -31.892 52.363 1.00 56.76 222 VAL C N 1
ATOM 2722 C CA . VAL C 3 68 ? 15.908 -31.749 51.603 1.00 53.19 222 VAL C CA 1
ATOM 2723 C C . VAL C 3 68 ? 14.959 -30.732 52.245 1.00 53.97 222 VAL C C 1
ATOM 2724 O O . VAL C 3 68 ? 14.838 -30.680 53.462 1.00 59.92 222 VAL C O 1
ATOM 2728 N N . GLU C 3 69 ? 14.274 -29.947 51.411 1.00 53.48 223 GLU C N 1
ATOM 2729 C CA . GLU C 3 69 ? 13.432 -28.834 51.865 1.00 49.32 223 GLU C CA 1
ATOM 2730 C C . GLU C 3 69 ? 12.312 -28.665 50.891 1.00 48.26 223 GLU C C 1
ATOM 2731 O O . GLU C 3 69 ? 12.418 -29.115 49.751 1.00 48.62 223 GLU C O 1
ATOM 2737 N N . ASP C 3 70 ? 11.219 -28.055 51.350 1.00 47.87 224 ASP C N 1
ATOM 2738 C CA . ASP C 3 70 ? 10.094 -27.739 50.490 1.00 49.83 224 ASP C CA 1
ATOM 2739 C C . ASP C 3 70 ? 9.500 -26.395 50.873 1.00 49.39 224 ASP C C 1
ATOM 2740 O O . ASP C 3 70 ? 10.108 -25.667 51.646 1.00 59.62 224 ASP C O 1
ATOM 2745 N N . ALA C 3 71 ? 8.360 -26.064 50.265 1.00 54.87 225 ALA C N 1
ATOM 2746 C CA . ALA C 3 71 ? 7.571 -24.827 50.499 1.00 54.13 225 ALA C CA 1
ATOM 2747 C C . ALA C 3 71 ? 7.266 -24.462 51.959 1.00 49.22 225 ALA C C 1
ATOM 2748 O O . ALA C 3 71 ? 7.292 -23.290 52.290 1.00 51.55 225 ALA C O 1
ATOM 2750 N N . THR C 3 72 ? 6.948 -25.449 52.798 1.00 48.42 226 THR C N 1
ATOM 2751 C CA . THR C 3 72 ? 6.591 -25.191 54.189 1.00 48.35 226 THR C CA 1
ATOM 2752 C C . THR C 3 72 ? 7.555 -25.668 55.223 1.00 51.14 226 THR C C 1
ATOM 2753 O O . THR C 3 72 ? 7.251 -25.530 56.406 1.00 62.93 226 THR C O 1
ATOM 2757 N N . SER C 3 73 ? 8.694 -26.239 54.839 1.00 53.44 227 SER C N 1
ATOM 2758 C CA . SER C 3 73 ? 9.591 -26.819 55.853 1.00 56.86 227 SER C CA 1
ATOM 2759 C C . SER C 3 73 ? 10.255 -25.701 56.648 1.00 56.59 227 SER C C 1
ATOM 2760 O O . SER C 3 73 ? 10.559 -24.651 56.101 1.00 60.43 227 SER C O 1
ATOM 2763 N N . VAL C 3 74 ? 10.457 -25.929 57.940 1.00 60.81 228 VAL C N 1
ATOM 2764 C CA . VAL C 3 74 ? 11.013 -24.909 58.830 1.00 65.64 228 VAL C CA 1
ATOM 2765 C C . VAL C 3 74 ? 12.532 -24.943 58.769 1.00 64.94 228 VAL C C 1
ATOM 2766 O O . VAL C 3 74 ? 13.172 -25.879 59.250 1.00 64.16 228 VAL C O 1
ATOM 2770 N N . LEU C 3 75 ? 13.101 -23.903 58.187 1.00 68.96 229 LEU C N 1
ATOM 2771 C CA . LEU C 3 75 ? 14.537 -23.828 57.984 1.00 72.86 229 LEU C CA 1
ATOM 2772 C C . LEU C 3 75 ? 15.242 -23.585 59.317 1.00 77.79 229 LEU C C 1
ATOM 2773 O O . LEU C 3 75 ? 14.711 -22.908 60.196 1.00 73.41 229 LEU C O 1
ATOM 2778 N N . SER C 3 76 ? 16.426 -24.159 59.476 1.00 83.60 230 SER C N 1
ATOM 2779 C CA . SER C 3 76 ? 17.257 -23.877 60.655 1.00 100.59 230 SER C CA 1
ATOM 2780 C C . SER C 3 76 ? 18.714 -24.258 60.418 1.00 104.33 230 SER C C 1
ATOM 2781 O O . SER C 3 76 ? 19.007 -25.237 59.726 1.00 96.87 230 SER C O 1
ATOM 2784 N N . SER C 3 77 ? 19.627 -23.501 61.023 1.00 113.18 231 SER C N 1
ATOM 2785 C CA . SER C 3 77 ? 21.056 -23.820 60.980 1.00 111.69 231 SER C CA 1
ATOM 2786 C C . SER C 3 77 ? 21.346 -24.991 61.938 1.00 120.82 231 SER C C 1
ATOM 2787 O O . SER C 3 77 ? 22.282 -24.929 62.745 1.00 125.72 231 SER C O 1
ATOM 2790 N N . SER C 3 78 ? 20.546 -26.062 61.821 1.00 126.31 232 SER C N 1
ATOM 2791 C CA . SER C 3 78 ? 20.559 -27.207 62.743 1.00 121.61 232 SER C CA 1
ATOM 2792 C C . SER C 3 78 ? 21.337 -28.351 62.131 1.00 112.66 232 SER C C 1
ATOM 2793 O O . SER C 3 78 ? 21.456 -29.396 62.762 1.00 120.21 232 SER C O 1
ATOM 2796 N N . SER C 3 79 ? 21.871 -28.144 60.919 1.00 114.00 233 SER C N 1
ATOM 2797 C CA . SER C 3 79 ? 22.471 -29.210 60.109 1.00 112.41 233 SER C CA 1
ATOM 2798 C C . SER C 3 79 ? 21.450 -30.358 59.883 1.00 114.81 233 SER C C 1
ATOM 2799 O O . SER C 3 79 ? 20.340 -30.115 59.372 1.00 95.41 233 SER C O 1
ATOM 2802 N N . SER C 3 80 ? 21.814 -31.577 60.288 1.00 117.03 234 SER C N 1
ATOM 2803 C CA . SER C 3 80 ? 21.050 -32.782 59.992 1.00 107.74 234 SER C CA 1
ATOM 2804 C C . SER C 3 80 ? 20.693 -32.884 58.488 1.00 104.85 234 SER C C 1
ATOM 2805 O O . SER C 3 80 ? 19.593 -32.517 58.034 1.00 95.09 234 SER C O 1
ATOM 2808 N N . ALA C 3 81 ? 21.677 -33.348 57.722 1.00 94.93 235 ALA C N 1
ATOM 2809 C CA . ALA C 3 81 ? 21.432 -33.884 56.402 1.00 83.76 235 ALA C CA 1
ATOM 2810 C C . ALA C 3 81 ? 20.502 -35.120 56.545 1.00 81.01 235 ALA C C 1
ATOM 2811 O O . ALA C 3 81 ? 20.686 -35.979 57.408 1.00 81.35 235 ALA C O 1
ATOM 2813 N N . HIS C 3 82 ? 19.476 -35.167 55.719 1.00 72.28 236 HIS C N 1
ATOM 2814 C CA . HIS C 3 82 ? 18.522 -36.239 55.750 1.00 69.43 236 HIS C CA 1
ATOM 2815 C C . HIS C 3 82 ? 19.186 -37.410 55.080 1.00 71.85 236 HIS C C 1
ATOM 2816 O O . HIS C 3 82 ? 18.916 -38.564 55.431 1.00 75.84 236 HIS C O 1
ATOM 2823 N N . VAL C 3 83 ? 20.029 -37.110 54.089 1.00 66.28 237 VAL C N 1
ATOM 2824 C CA . VAL C 3 83 ? 20.630 -38.114 53.249 1.00 62.97 237 VAL C CA 1
ATOM 2825 C C . VAL C 3 83 ? 22.097 -37.781 52.952 1.00 66.05 237 VAL C C 1
ATOM 2826 O O . VAL C 3 83 ? 22.467 -36.612 52.745 1.00 69.87 237 VAL C O 1
ATOM 2830 N N . SER C 3 84 ? 22.920 -38.824 52.946 1.00 65.63 238 SER C N 1
ATOM 2831 C CA . SER C 3 84 ? 24.256 -38.790 52.384 1.00 65.89 238 SER C CA 1
ATOM 2832 C C . SER C 3 84 ? 24.216 -39.540 51.021 1.00 66.05 238 SER C C 1
ATOM 2833 O O . SER C 3 84 ? 23.588 -40.600 50.902 1.00 68.72 238 SER C O 1
ATOM 2836 N N . LEU C 3 85 ? 24.826 -38.955 49.991 1.00 60.76 239 LEU C N 1
ATOM 2837 C CA . LEU C 3 85 ? 24.966 -39.611 48.671 1.00 65.02 239 LEU C CA 1
ATOM 2838 C C . LEU C 3 85 ? 26.429 -39.635 48.265 1.00 68.61 239 LEU C C 1
ATOM 2839 O O . LEU C 3 85 ? 27.146 -38.616 48.378 1.00 66.98 239 LEU C O 1
ATOM 2844 N N . LYS C 3 86 ? 26.855 -40.809 47.807 1.00 69.60 240 LYS C N 1
ATOM 2845 C CA . LYS C 3 86 ? 28.179 -41.013 47.265 1.00 70.30 240 LYS C CA 1
ATOM 2846 C C . LYS C 3 86 ? 28.077 -40.650 45.804 1.00 64.65 240 LYS C C 1
ATOM 2847 O O . LYS C 3 86 ? 27.301 -41.246 45.079 1.00 67.70 240 LYS C O 1
ATOM 2853 N N . ILE C 3 87 ? 28.841 -39.657 45.371 1.00 59.96 241 ILE C N 1
ATOM 2854 C CA . ILE C 3 87 ? 28.782 -39.214 43.999 1.00 57.68 241 ILE C CA 1
ATOM 2855 C C . ILE C 3 87 ? 30.074 -38.502 43.640 1.00 56.87 241 ILE C C 1
ATOM 2856 O O . ILE C 3 87 ? 30.723 -37.908 44.514 1.00 54.49 241 ILE C O 1
ATOM 2861 N N . HIS C 3 88 ? 30.454 -38.578 42.362 1.00 59.38 242 HIS C N 1
ATOM 2862 C CA . HIS C 3 88 ? 31.712 -37.987 41.904 1.00 58.70 242 HIS C CA 1
ATOM 2863 C C . HIS C 3 88 ? 31.519 -36.515 41.625 1.00 58.07 242 HIS C C 1
ATOM 2864 O O . HIS C 3 88 ? 30.518 -36.124 41.047 1.00 59.61 242 HIS C O 1
ATOM 2871 N N . PRO C 3 89 ? 32.496 -35.698 41.989 1.00 51.09 243 PRO C N 1
ATOM 2872 C CA . PRO C 3 89 ? 32.505 -34.280 41.656 1.00 51.02 243 PRO C CA 1
ATOM 2873 C C . PRO C 3 89 ? 32.368 -33.921 40.181 1.00 53.25 243 PRO C C 1
ATOM 2874 O O . PRO C 3 89 ? 31.884 -32.821 39.880 1.00 53.56 243 PRO C O 1
ATOM 2878 N N . HIS C 3 90 ? 32.822 -34.805 39.290 1.00 49.38 244 HIS C N 1
ATOM 2879 C CA . HIS C 3 90 ? 32.751 -34.567 37.846 1.00 52.68 244 HIS C CA 1
ATOM 2880 C C . HIS C 3 90 ? 31.315 -34.684 37.338 1.00 54.39 244 HIS C C 1
ATOM 2881 O O . HIS C 3 90 ? 31.033 -34.273 36.208 1.00 55.97 244 HIS C O 1
ATOM 2888 N N . CYS C 3 91 ? 30.430 -35.263 38.154 1.00 52.63 245 CYS C N 1
ATOM 2889 C CA . CYS C 3 91 ? 29.061 -35.465 37.769 1.00 51.37 245 CYS C CA 1
ATOM 2890 C C . CYS C 3 91 ? 28.344 -34.141 37.563 1.00 52.19 245 CYS C C 1
ATOM 2891 O O . CYS C 3 91 ? 28.492 -33.179 38.342 1.00 56.97 245 CYS C O 1
ATOM 2894 N N . SER C 3 92 ? 27.599 -34.112 36.466 1.00 46.21 246 SER C N 1
ATOM 2895 C CA . SER C 3 92 ? 26.641 -33.089 36.229 1.00 46.69 246 SER C CA 1
ATOM 2896 C C . SER C 3 92 ? 25.495 -33.146 37.260 1.00 47.10 246 SER C C 1
ATOM 2897 O O . SER C 3 92 ? 25.108 -34.192 37.803 1.00 51.53 246 SER C O 1
ATOM 2900 N N . ILE C 3 93 ? 24.940 -31.984 37.483 1.00 42.62 247 ILE C N 1
ATOM 2901 C CA . ILE C 3 93 ? 23.716 -31.812 38.286 1.00 44.78 247 ILE C CA 1
ATOM 2902 C C . ILE C 3 93 ? 22.556 -32.615 37.690 1.00 41.10 247 ILE C C 1
ATOM 2903 O O . ILE C 3 93 ? 21.752 -33.138 38.418 1.00 41.91 247 ILE C O 1
ATOM 2908 N N . ALA C 3 94 ? 22.494 -32.725 36.366 1.00 43.90 248 ALA C N 1
ATOM 2909 C CA . ALA C 3 94 ? 21.533 -33.615 35.702 1.00 43.61 248 ALA C CA 1
ATOM 2910 C C . ALA C 3 94 ? 21.718 -35.089 36.125 1.00 47.49 248 ALA C C 1
ATOM 2911 O O . ALA C 3 94 ? 20.750 -35.813 36.228 1.00 54.49 248 ALA C O 1
ATOM 2913 N N . ALA C 3 95 ? 22.958 -35.532 36.357 1.00 46.56 249 ALA C N 1
ATOM 2914 C CA . ALA C 3 95 ? 23.202 -36.923 36.795 1.00 48.57 249 ALA C CA 1
ATOM 2915 C C . ALA C 3 95 ? 22.931 -37.121 38.301 1.00 52.21 249 ALA C C 1
ATOM 2916 O O . ALA C 3 95 ? 22.519 -38.209 38.712 1.00 50.33 249 ALA C O 1
ATOM 2918 N N . LEU C 3 96 ? 23.141 -36.075 39.118 1.00 51.97 250 LEU C N 1
ATOM 2919 C CA . LEU C 3 96 ? 22.629 -36.088 40.503 1.00 54.35 250 LEU C CA 1
ATOM 2920 C C . LEU C 3 96 ? 21.071 -36.216 40.511 1.00 55.97 250 LEU C C 1
ATOM 2921 O O . LEU C 3 96 ? 20.491 -36.989 41.299 1.00 60.76 250 LEU C O 1
ATOM 2926 N N . GLN C 3 97 ? 20.408 -35.512 39.600 1.00 49.01 251 GLN C N 1
ATOM 2927 C CA . GLN C 3 97 ? 18.954 -35.603 39.515 1.00 51.91 251 GLN C CA 1
ATOM 2928 C C . GLN C 3 97 ? 18.494 -36.994 39.087 1.00 56.77 251 GLN C C 1
ATOM 2929 O O . GLN C 3 97 ? 17.478 -37.485 39.601 1.00 59.15 251 GLN C O 1
ATOM 2935 N N . ASP C 3 98 ? 19.237 -37.629 38.176 1.00 58.23 252 ASP C N 1
ATOM 2936 C CA . ASP C 3 98 ? 18.932 -39.023 37.756 1.00 63.40 252 ASP C CA 1
ATOM 2937 C C . ASP C 3 98 ? 19.167 -40.032 38.872 1.00 52.72 252 ASP C C 1
ATOM 2938 O O . ASP C 3 98 ? 18.337 -40.862 39.117 1.00 61.56 252 ASP C O 1
ATOM 2943 N N . GLN C 3 99 ? 20.285 -39.953 39.562 1.00 61.67 253 GLN C N 1
ATOM 2944 C CA . GLN C 3 99 ? 20.515 -40.786 40.745 1.00 62.18 253 GLN C CA 1
ATOM 2945 C C . GLN C 3 99 ? 19.416 -40.647 41.815 1.00 62.52 253 GLN C C 1
ATOM 2946 O O . GLN C 3 99 ? 19.003 -41.643 42.419 1.00 72.26 253 GLN C O 1
ATOM 2952 N N . VAL C 3 100 ? 18.957 -39.416 42.039 1.00 61.31 254 VAL C N 1
ATOM 2953 C CA . VAL C 3 100 ? 17.961 -39.116 43.081 1.00 63.37 254 VAL C CA 1
ATOM 2954 C C . VAL C 3 100 ? 16.588 -39.589 42.640 1.00 57.76 254 VAL C C 1
ATOM 2955 O O . VAL C 3 100 ? 15.798 -40.064 43.469 1.00 59.78 254 VAL C O 1
ATOM 2959 N N . PHE C 3 101 ? 16.311 -39.481 41.345 1.00 52.94 255 PHE C N 1
ATOM 2960 C CA . PHE C 3 101 ? 15.086 -40.062 40.798 1.00 53.61 255 PHE C CA 1
ATOM 2961 C C . PHE C 3 101 ? 15.066 -41.587 40.973 1.00 61.84 255 PHE C C 1
ATOM 2962 O O . PHE C 3 101 ? 14.029 -42.136 41.321 1.00 64.21 255 PHE C O 1
ATOM 2970 N N . SER C 3 102 ? 16.212 -42.243 40.736 1.00 66.66 256 SER C N 1
ATOM 2971 C CA . SER C 3 102 ? 16.394 -43.694 40.953 1.00 68.76 256 SER C CA 1
ATOM 2972 C C . SER C 3 102 ? 16.160 -44.054 42.411 1.00 67.46 256 SER C C 1
ATOM 2973 O O . SER C 3 102 ? 15.172 -44.702 42.707 1.00 80.65 256 SER C O 1
ATOM 2976 N N . GLU C 3 103 ? 17.062 -43.642 43.305 1.00 61.42 257 GLU C N 1
ATOM 2977 C CA . GLU C 3 103 ? 16.955 -44.014 44.707 1.00 62.57 257 GLU C CA 1
ATOM 2978 C C . GLU C 3 103 ? 15.619 -43.619 45.363 1.00 69.15 257 GLU C C 1
ATOM 2979 O O . GLU C 3 103 ? 15.083 -44.402 46.145 1.00 71.54 257 GLU C O 1
ATOM 2985 N N . PHE C 3 104 ? 15.045 -42.456 45.021 1.00 67.82 258 PHE C N 1
ATOM 2986 C CA . PHE C 3 104 ? 13.927 -41.917 45.818 1.00 62.41 258 PHE C CA 1
ATOM 2987 C C . PHE C 3 104 ? 12.599 -41.571 45.124 1.00 60.61 258 PHE C C 1
ATOM 2988 O O . PHE C 3 104 ? 11.633 -41.288 45.793 1.00 62.04 258 PHE C O 1
ATOM 2996 N N . GLY C 3 105 ? 12.541 -41.511 43.803 1.00 58.60 259 GLY C N 1
ATOM 2997 C CA . GLY C 3 105 ? 11.257 -41.327 43.124 1.00 55.16 259 GLY C CA 1
ATOM 2998 C C . GLY C 3 105 ? 10.846 -39.953 42.647 1.00 55.76 259 GLY C C 1
ATOM 2999 O O . GLY C 3 105 ? 9.814 -39.832 41.975 1.00 56.68 259 GLY C O 1
ATOM 3000 N N . PHE C 3 106 ? 11.650 -38.928 42.935 1.00 54.52 260 PHE C N 1
ATOM 3001 C CA . PHE C 3 106 ? 11.299 -37.518 42.625 1.00 52.75 260 PHE C CA 1
ATOM 3002 C C . PHE C 3 106 ? 11.875 -37.178 41.241 1.00 50.09 260 PHE C C 1
ATOM 3003 O O . PHE C 3 106 ? 13.081 -37.201 41.073 1.00 52.96 260 PHE C O 1
ATOM 3011 N N . PRO C 3 107 ? 11.020 -36.903 40.238 1.00 48.63 261 PRO C N 1
ATOM 3012 C CA . PRO C 3 107 ? 11.629 -36.648 38.930 1.00 48.95 261 PRO C CA 1
ATOM 3013 C C . PRO C 3 107 ? 12.406 -35.341 38.918 1.00 58.13 261 PRO C C 1
ATOM 3014 O O . PRO C 3 107 ? 12.135 -34.478 39.772 1.00 57.46 261 PRO C O 1
ATOM 3018 N N . PRO C 3 108 ? 13.348 -35.186 37.956 1.00 55.85 262 PRO C N 1
ATOM 3019 C CA . PRO C 3 108 ? 14.079 -33.925 37.767 1.00 57.47 262 PRO C CA 1
ATOM 3020 C C . PRO C 3 108 ? 13.179 -32.682 37.763 1.00 54.99 262 PRO C C 1
ATOM 3021 O O . PRO C 3 108 ? 13.523 -31.663 38.361 1.00 53.46 262 PRO C O 1
ATOM 3025 N N . ALA C 3 109 ? 12.013 -32.788 37.141 1.00 51.62 263 ALA C N 1
ATOM 3026 C CA . ALA C 3 109 ? 11.098 -31.657 37.042 1.00 55.64 263 ALA C CA 1
ATOM 3027 C C . ALA C 3 109 ? 10.762 -30.967 38.364 1.00 54.21 263 ALA C C 1
ATOM 3028 O O . ALA C 3 109 ? 10.394 -29.815 38.351 1.00 56.71 263 ALA C O 1
ATOM 3030 N N . VAL C 3 110 ? 10.813 -31.697 39.475 1.00 50.23 264 VAL C N 1
ATOM 3031 C CA . VAL C 3 110 ? 10.575 -31.114 40.783 1.00 52.71 264 VAL C CA 1
ATOM 3032 C C . VAL C 3 110 ? 11.824 -30.937 41.634 1.00 45.00 264 VAL C C 1
ATOM 3033 O O . VAL C 3 110 ? 11.737 -30.397 42.710 1.00 48.65 264 VAL C O 1
ATOM 3037 N N . GLN C 3 111 ? 12.988 -31.343 41.169 1.00 45.33 265 GLN C N 1
ATOM 3038 C CA . GLN C 3 111 ? 14.202 -31.063 41.919 1.00 44.14 265 GLN C CA 1
ATOM 3039 C C . GLN C 3 111 ? 14.842 -29.673 41.561 1.00 46.02 265 GLN C C 1
ATOM 3040 O O . GLN C 3 111 ? 15.007 -29.324 40.391 1.00 46.53 265 GLN C O 1
ATOM 3046 N N . ARG C 3 112 ? 15.224 -28.922 42.585 1.00 39.82 266 ARG C N 1
ATOM 3047 C CA . ARG C 3 112 ? 16.044 -27.766 42.416 1.00 44.89 266 ARG C CA 1
ATOM 3048 C C . ARG C 3 112 ? 17.163 -27.866 43.413 1.00 46.44 266 ARG C C 1
ATOM 3049 O O . ARG C 3 112 ? 16.951 -28.043 44.619 1.00 53.62 266 ARG C O 1
ATOM 3057 N N . TRP C 3 113 ? 18.367 -27.743 42.886 1.00 48.64 267 TRP C N 1
ATOM 3058 C CA . TRP C 3 113 ? 19.551 -27.935 43.650 1.00 46.65 267 TRP C CA 1
ATOM 3059 C C . TRP C 3 113 ? 20.190 -26.599 43.953 1.00 42.03 267 TRP C C 1
ATOM 3060 O O . TRP C 3 113 ? 20.417 -25.802 43.062 1.00 44.45 267 TRP C O 1
ATOM 3071 N N . VAL C 3 114 ? 20.475 -26.380 45.231 1.00 42.42 268 VAL C N 1
ATOM 3072 C CA . VAL C 3 114 ? 21.213 -25.238 45.694 1.00 47.83 268 VAL C CA 1
ATOM 3073 C C . VAL C 3 114 ? 22.512 -25.694 46.359 1.00 47.65 268 VAL C C 1
ATOM 3074 O O . VAL C 3 114 ? 22.510 -26.472 47.311 1.00 46.92 268 VAL C O 1
ATOM 3078 N N . ILE C 3 115 ? 23.629 -25.204 45.860 1.00 47.98 269 ILE C N 1
ATOM 3079 C CA . ILE C 3 115 ? 24.890 -25.461 46.488 1.00 51.13 269 ILE C CA 1
ATOM 3080 C C . ILE C 3 115 ? 25.543 -24.108 46.718 1.00 52.86 269 ILE C C 1
ATOM 3081 O O . ILE C 3 115 ? 25.817 -23.415 45.754 1.00 54.65 269 ILE C O 1
ATOM 3086 N N . GLY C 3 116 ? 25.795 -23.745 47.977 1.00 50.65 270 GLY C N 1
ATOM 3087 C CA . GLY C 3 116 ? 26.345 -22.443 48.271 1.00 52.73 270 GLY C CA 1
ATOM 3088 C C . GLY C 3 116 ? 25.388 -21.321 47.901 1.00 54.99 270 GLY C C 1
ATOM 3089 O O . GLY C 3 116 ? 24.193 -21.431 48.102 1.00 53.21 270 GLY C O 1
ATOM 3090 N N . ARG C 3 117 ? 25.934 -20.257 47.329 1.00 58.24 271 ARG C N 1
ATOM 3091 C CA . ARG C 3 117 ? 25.152 -19.130 46.825 1.00 64.99 271 ARG C CA 1
ATOM 3092 C C . ARG C 3 117 ? 24.340 -19.424 45.556 1.00 60.44 271 ARG C C 1
ATOM 3093 O O . ARG C 3 117 ? 23.597 -18.543 45.134 1.00 64.95 271 ARG C O 1
ATOM 3101 N N . CYS C 3 118 ? 24.485 -20.586 44.915 1.00 49.92 272 CYS C N 1
ATOM 3102 C CA . CYS C 3 118 ? 23.906 -20.773 43.560 1.00 52.14 272 CYS C CA 1
ATOM 3103 C C . CYS C 3 118 ? 22.712 -21.724 43.493 1.00 51.49 272 CYS C C 1
ATOM 3104 O O . CYS C 3 118 ? 22.673 -22.718 44.206 1.00 58.84 272 CYS C O 1
ATOM 3107 N N . LEU C 3 119 ? 21.759 -21.419 42.623 1.00 52.55 273 LEU C N 1
ATOM 3108 C CA . LEU C 3 119 ? 20.785 -22.398 42.118 1.00 48.40 273 LEU C CA 1
ATOM 3109 C C . LEU C 3 119 ? 21.547 -23.011 40.993 1.00 47.95 273 LEU C C 1
ATOM 3110 O O . LEU C 3 119 ? 22.130 -22.279 40.195 1.00 49.64 273 LEU C O 1
ATOM 3115 N N . CYS C 3 120 ? 21.582 -24.337 40.919 1.00 50.76 274 CYS C N 1
ATOM 3116 C CA . CYS C 3 120 ? 22.493 -25.016 39.988 1.00 47.01 274 CYS C CA 1
ATOM 3117 C C . CYS C 3 120 ? 21.890 -25.258 38.613 1.00 46.66 274 CYS C C 1
ATOM 3118 O O . CYS C 3 120 ? 20.716 -25.567 38.507 1.00 48.18 274 CYS C O 1
ATOM 3121 N N . MET C 3 121 ? 22.685 -25.158 37.547 1.00 48.24 275 MET C N 1
ATOM 3122 C CA . MET C 3 121 ? 22.229 -25.629 36.235 1.00 47.82 275 MET C CA 1
ATOM 3123 C C . MET C 3 121 ? 22.476 -27.118 36.019 1.00 44.65 275 MET C C 1
ATOM 3124 O O . MET C 3 121 ? 23.552 -27.607 36.265 1.00 47.28 275 MET C O 1
ATOM 3129 N N . PRO C 3 122 ? 21.478 -27.849 35.518 1.00 46.95 276 PRO C N 1
ATOM 3130 C CA . PRO C 3 122 ? 21.724 -29.263 35.221 1.00 47.73 276 PRO C CA 1
ATOM 3131 C C . PRO C 3 122 ? 23.009 -29.577 34.456 1.00 50.66 276 PRO C C 1
ATOM 3132 O O . PRO C 3 122 ? 23.672 -30.579 34.765 1.00 53.26 276 PRO C O 1
ATOM 3136 N N . GLU C 3 123 ? 23.379 -28.711 33.507 1.00 51.65 277 GLU C N 1
ATOM 3137 C CA . GLU C 3 123 ? 24.510 -28.944 32.593 1.00 49.77 277 GLU C CA 1
ATOM 3138 C C . GLU C 3 123 ? 25.896 -28.883 33.283 1.00 49.28 277 GLU C C 1
ATOM 3139 O O . GLU C 3 123 ? 26.877 -29.404 32.784 1.00 57.74 277 GLU C O 1
ATOM 3145 N N . ARG C 3 124 ? 25.964 -28.253 34.440 1.00 50.22 278 ARG C N 1
ATOM 3146 C CA . ARG C 3 124 ? 27.212 -27.994 35.096 1.00 47.27 278 ARG C CA 1
ATOM 3147 C C . ARG C 3 124 ? 27.580 -29.110 36.070 1.00 46.87 278 ARG C C 1
ATOM 3148 O O . ARG C 3 124 ? 26.708 -29.745 36.632 1.00 51.93 278 ARG C O 1
ATOM 3156 N N . SER C 3 125 ? 28.877 -29.309 36.283 1.00 42.34 279 SER C N 1
ATOM 3157 C CA . SER C 3 125 ? 29.363 -30.268 37.253 1.00 47.46 279 SER C CA 1
ATOM 3158 C C . SER C 3 125 ? 29.160 -29.819 38.708 1.00 51.81 279 SER C C 1
ATOM 3159 O O . SER C 3 125 ? 29.118 -28.619 39.036 1.00 50.87 279 SER C O 1
ATOM 3162 N N . LEU C 3 126 ? 29.070 -30.804 39.587 1.00 52.40 280 LEU C N 1
ATOM 3163 C CA . LEU C 3 126 ? 29.177 -30.548 41.021 1.00 51.60 280 LEU C CA 1
ATOM 3164 C C . LEU C 3 126 ? 30.458 -29.784 41.401 1.00 51.92 280 LEU C C 1
ATOM 3165 O O . LEU C 3 126 ? 30.409 -28.746 42.111 1.00 47.94 280 LEU C O 1
ATOM 3170 N N . ALA C 3 127 ? 31.586 -30.239 40.861 1.00 48.41 281 ALA C N 1
ATOM 3171 C CA . ALA C 3 127 ? 32.852 -29.557 41.095 1.00 50.06 281 ALA C CA 1
ATOM 3172 C C . ALA C 3 127 ? 32.749 -28.041 40.844 1.00 51.38 281 ALA C C 1
ATOM 3173 O O . ALA C 3 127 ? 33.167 -27.259 41.675 1.00 49.04 281 ALA C O 1
ATOM 3175 N N . SER C 3 128 ? 32.120 -27.640 39.737 1.00 52.55 282 SER C N 1
ATOM 3176 C CA . SER C 3 128 ? 31.996 -26.225 39.371 1.00 51.32 282 SER C CA 1
ATOM 3177 C C . SER C 3 128 ? 31.251 -25.376 40.402 1.00 56.30 282 SER C C 1
ATOM 3178 O O . SER C 3 128 ? 31.442 -24.173 40.431 1.00 51.16 282 SER C O 1
ATOM 3181 N N . TYR C 3 129 ? 30.408 -26.007 41.231 1.00 59.85 283 TYR C N 1
ATOM 3182 C CA . TYR C 3 129 ? 29.812 -25.368 42.408 1.00 56.71 283 TYR C CA 1
ATOM 3183 C C . TYR C 3 129 ? 30.613 -25.541 43.720 1.00 60.34 283 TYR C C 1
ATOM 3184 O O . TYR C 3 129 ? 30.130 -25.179 44.775 1.00 58.24 283 TYR C O 1
ATOM 3193 N N . GLY C 3 130 ? 31.847 -26.045 43.643 1.00 66.17 284 GLY C N 1
ATOM 3194 C CA . GLY C 3 130 ? 32.737 -26.190 44.813 1.00 59.11 284 GLY C CA 1
ATOM 3195 C C . GLY C 3 130 ? 32.699 -27.497 45.584 1.00 55.61 284 GLY C C 1
ATOM 3196 O O . GLY C 3 130 ? 33.356 -27.617 46.600 1.00 63.90 284 GLY C O 1
ATOM 3197 N N . VAL C 3 131 ? 31.931 -28.473 45.116 1.00 56.87 285 VAL C N 1
ATOM 3198 C CA . VAL C 3 131 ? 31.877 -29.777 45.737 1.00 57.11 285 VAL C CA 1
ATOM 3199 C C . VAL C 3 131 ? 33.199 -30.538 45.458 1.00 64.73 285 VAL C C 1
ATOM 3200 O O . VAL C 3 131 ? 33.630 -30.692 44.304 1.00 66.56 285 VAL C O 1
ATOM 3204 N N . SER C 3 132 ? 33.876 -30.957 46.522 1.00 64.02 286 SER C N 1
ATOM 3205 C CA . SER C 3 132 ? 35.115 -31.743 46.370 1.00 67.11 286 SER C CA 1
ATOM 3206 C C . SER C 3 132 ? 35.540 -32.614 47.545 1.00 71.13 286 SER C C 1
ATOM 3207 O O . SER C 3 132 ? 36.444 -33.432 47.380 1.00 68.67 286 SER C O 1
ATOM 3210 N N . GLN C 3 133 ? 34.877 -32.462 48.696 1.00 67.33 287 GLN C N 1
ATOM 3211 C CA . GLN C 3 133 ? 35.210 -33.157 49.927 1.00 66.94 287 GLN C CA 1
ATOM 3212 C C . GLN C 3 133 ? 34.010 -33.896 50.516 1.00 64.00 287 GLN C C 1
ATOM 3213 O O . GLN C 3 133 ? 32.844 -33.522 50.305 1.00 63.00 287 GLN C O 1
ATOM 3219 N N . ASP C 3 134 ? 34.313 -34.968 51.244 1.00 64.94 288 ASP C N 1
ATOM 3220 C CA . ASP C 3 134 ? 33.330 -35.649 52.078 1.00 66.43 288 ASP C CA 1
ATOM 3221 C C . ASP C 3 134 ? 32.672 -34.635 53.010 1.00 60.43 288 ASP C C 1
ATOM 3222 O O . ASP C 3 134 ? 33.282 -33.659 53.441 1.00 66.58 288 ASP C O 1
ATOM 3227 N N . GLY C 3 135 ? 31.392 -34.833 53.247 1.00 63.79 289 GLY C N 1
ATOM 3228 C CA . GLY C 3 135 ? 30.644 -33.967 54.105 1.00 61.31 289 GLY C CA 1
ATOM 3229 C C . GLY C 3 135 ? 30.129 -32.686 53.520 1.00 59.52 289 GLY C C 1
ATOM 3230 O O . GLY C 3 135 ? 29.354 -32.015 54.195 1.00 65.40 289 GLY C O 1
ATOM 3231 N N . ASP C 3 136 ? 30.528 -32.333 52.296 1.00 59.84 290 ASP C N 1
ATOM 3232 C CA . ASP C 3 136 ? 30.087 -31.082 51.656 1.00 55.71 290 ASP C CA 1
ATOM 3233 C C . ASP C 3 136 ? 28.569 -30.946 51.554 1.00 56.20 290 ASP C C 1
ATOM 3234 O O . ASP C 3 136 ? 27.899 -31.923 51.222 1.00 56.55 290 ASP C O 1
ATOM 3239 N N . PRO C 3 137 ? 28.029 -29.753 51.889 1.00 54.91 291 PRO C N 1
ATOM 3240 C CA . PRO C 3 137 ? 26.571 -29.542 51.982 1.00 65.00 291 PRO C CA 1
ATOM 3241 C C . PRO C 3 137 ? 25.904 -29.005 50.690 1.00 59.27 291 PRO C C 1
ATOM 3242 O O . PRO C 3 137 ? 26.395 -28.035 50.097 1.00 57.78 291 PRO C O 1
ATOM 3246 N N . ALA C 3 138 ? 24.797 -29.643 50.303 1.00 53.89 292 ALA C N 1
ATOM 3247 C CA . ALA C 3 138 ? 23.984 -29.269 49.143 1.00 53.27 292 ALA C CA 1
ATOM 3248 C C . ALA C 3 138 ? 22.538 -29.322 49.598 1.00 52.47 292 ALA C C 1
ATOM 3249 O O . ALA C 3 138 ? 22.237 -30.073 50.468 1.00 58.93 292 ALA C O 1
ATOM 3251 N N . PHE C 3 139 ? 21.661 -28.518 49.006 1.00 54.93 293 PHE C N 1
ATOM 3252 C CA . PHE C 3 139 ? 20.238 -28.475 49.340 1.00 51.52 293 PHE C CA 1
ATOM 3253 C C . PHE C 3 139 ? 19.410 -28.931 48.158 1.00 54.04 293 PHE C C 1
ATOM 3254 O O . PHE C 3 139 ? 19.597 -28.442 47.040 1.00 59.17 293 PHE C O 1
ATOM 3262 N N . LEU C 3 140 ? 18.507 -29.880 48.411 1.00 47.12 294 LEU C N 1
ATOM 3263 C CA . LEU C 3 140 ? 17.542 -30.319 47.450 1.00 46.40 294 LEU C CA 1
ATOM 3264 C C . LEU C 3 140 ? 16.202 -29.665 47.790 1.00 50.48 294 LEU C C 1
ATOM 3265 O O . LEU C 3 140 ? 15.591 -29.993 48.799 1.00 51.80 294 LEU C O 1
ATOM 3270 N N . TYR C 3 141 ? 15.755 -28.730 46.960 1.00 49.38 295 TYR C N 1
ATOM 3271 C CA . TYR C 3 141 ? 14.460 -28.086 47.146 1.00 47.72 295 TYR C CA 1
ATOM 3272 C C . TYR C 3 141 ? 13.462 -28.788 46.237 1.00 48.05 295 TYR C C 1
ATOM 3273 O O . TYR C 3 141 ? 13.655 -28.820 44.996 1.00 48.68 295 TYR C O 1
ATOM 3282 N N . LEU C 3 142 ? 12.419 -29.359 46.829 1.00 47.10 296 LEU C N 1
ATOM 3283 C CA . LEU C 3 142 ? 11.402 -30.075 46.060 1.00 49.31 296 LEU C CA 1
ATOM 3284 C C . LEU C 3 142 ? 10.123 -29.249 45.914 1.00 50.05 296 LEU C C 1
ATOM 3285 O O . LEU C 3 142 ? 9.450 -28.945 46.917 1.00 53.58 296 LEU C O 1
ATOM 3290 N N . LEU C 3 143 ? 9.789 -28.947 44.648 1.00 51.05 297 LEU C N 1
ATOM 3291 C CA . LEU C 3 143 ? 8.595 -28.188 44.254 1.00 50.64 297 LEU C CA 1
ATOM 3292 C C . LEU C 3 143 ? 7.342 -29.016 44.464 1.00 50.11 297 LEU C C 1
ATOM 3293 O O . LEU C 3 143 ? 7.386 -30.240 44.467 1.00 56.36 297 LEU C O 1
ATOM 3298 N N . SER C 3 144 ? 6.231 -28.325 44.635 1.00 51.30 298 SER C N 1
ATOM 3299 C CA . SER C 3 144 ? 4.974 -28.935 45.042 1.00 57.22 298 SER C CA 1
ATOM 3300 C C . SER C 3 144 ? 3.881 -28.767 44.012 1.00 61.88 298 SER C C 1
ATOM 3301 O O . SER C 3 144 ? 2.760 -29.163 44.289 1.00 67.71 298 SER C O 1
ATOM 3304 N N . ALA C 3 145 ? 4.193 -28.185 42.845 1.00 64.08 299 ALA C N 1
ATOM 3305 C CA . ALA C 3 145 ? 3.222 -27.971 41.753 1.00 63.65 299 ALA C CA 1
ATOM 3306 C C . ALA C 3 145 ? 3.902 -27.843 40.400 1.00 73.37 299 ALA C C 1
ATOM 3307 O O . ALA C 3 145 ? 3.925 -26.749 39.837 1.00 78.73 299 ALA C O 1
ATOM 3309 N N . PRO C 3 146 ? 4.469 -28.954 39.865 1.00 85.18 300 PRO C N 1
ATOM 3310 C CA . PRO C 3 146 ? 5.232 -28.902 38.591 1.00 83.68 300 PRO C CA 1
ATOM 3311 C C . PRO C 3 146 ? 4.441 -28.459 37.344 1.00 82.37 300 PRO C C 1
ATOM 3312 O O . PRO C 3 146 ? 3.221 -28.260 37.404 1.00 87.08 300 PRO C O 1
#

B-factor: mean 65.54, std 17.02, range [39.82, 140.61]

Sequence (424 aa):
DEKTKKAEEMALSLARAVAGGDEQAAIKYATWLAEQRVPLRVQVKPEVSPTQDIRLCVSVEDAYMHTVTIWLTVRPDMTVASLKDMVFLDYGFPPSLQQWVVGQRLARDQETLHSHGIRRNGDGAYLYLLSARNTGRQDKMRKEGLQLVSMIQEGETAGASPEEVFSALQYSGTEVPLQWLRSELSYVLEMVAELAGQQDPELGAFSCQEARKAWLDRHGNLDEAVEECVRARRRKVHELQSLGFGPKEGSLQALFQHGGDVARALTELQRQRLEPFHQRLWDRDPEPTPCWKEELATRLSQAIAGGDEKAAAQVAAVLAQHHVALNVQLMEAWFPPGPIRLQVTVEDATSVLSSSSSAHVSLKIHPHCSIAALQDQVFSEFGFPPAVQRWVIGRCLCMPERSLASYGVSQDGDPAFLYLLSAP